Protein AF-0000000071361599 (afdb_homodimer)

Sequence (660 aa):
MMLGSLLFAVCCSTALAHFNTNLDQHWELWKKTHTKFYSSKVEELGRRELWERNLQLITLHNLEASMGLHSYDLGMNHMGDMTTEEILQSFATTRVPSDIKRQTAKFVGSSGAPVPDSLDWREKGYVTSVKMQGACGSCWAFSSVGALEGQLMKTTGKLVDLSPQNLVDCSSSYGNKGCNGGFMSSAFQYVIDNGGIDSESSYPYEGVQGQCRYNPSHHAANCTKYYFVSQGDEEALKQVVANIGPISVAIDATRPQFILYRSGVYNDPTCTQKVNHAVLAVGYGAIGGQDFWLVKNSWGTHFGDSGYIRMARNQNNMCGIASYACFPVMMMLGSLLFAVCCSTALAHFNTNLDQHWELWKKTHTKFYSSKVEELGRRELWERNLQLITLHNLEASMGLHSYDLGMNHMGDMTTEEILQSFATTRVPSDIKRQTAKFVGSSGAPVPDSLDWREKGYVTSVKMQGACGSCWAFSSVGALEGQLMKTTGKLVDLSPQNLVDCSSSYGNKGCNGGFMSSAFQYVIDNGGIDSESSYPYEGVQGQCRYNPSHHAANCTKYYFVSQGDEEALKQVVANIGPISVAIDATRPQFILYRSGVYNDPTCTQKVNHAVLAVGYGAIGGQDFWLVKNSWGTHFGDSGYIRMARNQNNMCGIASYACFPVM

Foldseek 3Di:
DPPPPPPPPPVPPVPVPPDDPVCVVVLVVLCVVLVNDDPDPSLSVLLSVQLVVLVVVQVVQVVCVVVVNDQFGFADFNCSSDDLVQCLQFFFAADDDPPDDAAAPCCCCPPPDDFDQKDFCVVVVLFDAAAALPRQNLLLLVLLQRQQQSQLCVVPVDRFAFESLLLLAPQVVLPAPRSNHYHNQSSLVCLQVVVATAGCVVPPRDNDHDHRDDDPVRGDGGFNHKHAFDAQDLVSVQSCCRPRFKKKWFFQCSDSCNQRTADGEDDDPPADLDTGGIWIFGMWHDDPRFIWTWIAGRNALRHYPGRIHTYTGPPRCGRNGRRTIMHTHD/DPPPPPPPPPVPPVPVPPDDPVCVVVLVVLCVVLVNDDPDPVLVVLLSVQLVVLVVVQVVQVVCVVVVNDQFGFADFNCSSDDLVQCLQFFFAADDDPPDDAAAPCCCCPPPDDFDQKDFCVVVVLFDAAAALPRQNLLLLVLLQRQQQSQLCVVPVDRFAFESLLLLAPQVVLPAPRSNHYHNQSSLVCLQVVVATAGCVVPPRDNDHDHNDDDPVRGDGGFNHKHAFDAQDLVSVQSCCRPRFKKKWFFQCSDSCNQRTADGEDDDPVADLDTGGIWIFGMWHDDPRFIWTWIAGRNALRHYPGRIHTYTGPPRCGRNGRRTIMHTHD

Radius of gyration: 29.02 Å; Cα contacts (8 Å, |Δi|>4): 1466; chains: 2; bounding box: 65×88×57 Å

Structure (mmCIF, N/CA/C/O backbone):
data_AF-0000000071361599-model_v1
#
loop_
_entity.id
_entity.type
_entity.pdbx_description
1 polymer 'Cathepsin S-like'
#
loop_
_atom_site.group_PDB
_atom_site.id
_atom_site.type_symbol
_atom_site.label_atom_id
_atom_site.label_alt_id
_atom_site.label_comp_id
_atom_site.label_asym_id
_atom_site.label_entity_id
_atom_site.label_seq_id
_atom_site.pdbx_PDB_ins_code
_atom_site.Cartn_x
_atom_site.Cartn_y
_atom_site.Cartn_z
_atom_site.occupancy
_atom_site.B_iso_or_equiv
_atom_site.auth_seq_id
_atom_site.auth_comp_id
_atom_site.auth_asym_id
_atom_site.auth_atom_id
_atom_site.pdbx_PDB_model_num
ATOM 1 N N . MET A 1 1 ? 16.047 45.438 13.266 1 28.42 1 MET A N 1
ATOM 2 C CA . MET A 1 1 ? 16.906 44.281 13.477 1 28.42 1 MET A CA 1
ATOM 3 C C . MET A 1 1 ? 17.016 43.469 12.203 1 28.42 1 MET A C 1
ATOM 5 O O . MET A 1 1 ? 16.016 43.219 11.523 1 28.42 1 MET A O 1
ATOM 9 N N . MET A 1 2 ? 18.219 43.438 11.609 1 29.88 2 MET A N 1
ATOM 10 C CA . MET A 1 2 ? 18.812 42.781 10.445 1 29.88 2 MET A CA 1
ATOM 11 C C . MET A 1 2 ? 18.562 41.281 10.477 1 29.88 2 MET A C 1
ATOM 13 O O . MET A 1 2 ? 18.891 40.625 11.453 1 29.88 2 MET A O 1
ATOM 17 N N . LEU A 1 3 ? 17.516 40.812 9.898 1 31.09 3 LEU A N 1
ATOM 18 C CA . LEU A 1 3 ? 17.203 39.406 9.664 1 31.09 3 LEU A CA 1
ATOM 19 C C . LEU A 1 3 ? 18.422 38.656 9.164 1 31.09 3 LEU A C 1
ATOM 21 O O . LEU A 1 3 ? 18.891 38.875 8.047 1 31.09 3 LEU A O 1
ATOM 25 N N . GLY A 1 4 ? 19.438 38.438 10.094 1 30.88 4 GLY A N 1
ATOM 26 C CA . GLY A 1 4 ? 20.641 37.656 9.789 1 30.88 4 GLY A CA 1
ATOM 27 C C . GLY A 1 4 ? 20.344 36.406 8.992 1 30.88 4 GLY A C 1
ATOM 28 O O . GLY A 1 4 ? 19.406 35.688 9.289 1 30.88 4 GLY A O 1
ATOM 29 N N . SER A 1 5 ? 20.656 36.406 7.762 1 33.47 5 SER A N 1
ATOM 30 C CA . SER A 1 5 ? 20.75 35.312 6.82 1 33.47 5 SER A CA 1
ATOM 31 C C . SER A 1 5 ? 21.5 34.125 7.434 1 33.47 5 SER A C 1
ATOM 33 O O . SER A 1 5 ? 22.703 34.219 7.676 1 33.47 5 SER A O 1
ATOM 35 N N . LEU A 1 6 ? 20.969 33.469 8.422 1 33.5 6 LEU A N 1
ATOM 36 C CA . LEU A 1 6 ? 21.672 32.25 8.852 1 33.5 6 LEU A CA 1
ATOM 37 C C . LEU A 1 6 ? 22.125 31.438 7.656 1 33.5 6 LEU A C 1
ATOM 39 O O . LEU A 1 6 ? 21.297 30.906 6.914 1 33.5 6 LEU A O 1
ATOM 43 N N . LEU A 1 7 ? 23.219 31.875 7.023 1 34.34 7 LEU A N 1
ATOM 44 C CA . LEU A 1 7 ? 23.969 31.078 6.062 1 34.34 7 LEU A CA 1
ATOM 45 C C . LEU A 1 7 ? 24.25 29.688 6.609 1 34.34 7 LEU A C 1
ATOM 47 O O . LEU A 1 7 ? 24.906 29.531 7.637 1 34.34 7 LEU A O 1
ATOM 51 N N . PHE A 1 8 ? 23.344 28.844 6.578 1 33.88 8 PHE A N 1
ATOM 52 C CA . PHE A 1 8 ? 23.656 27.438 6.762 1 33.88 8 PHE A CA 1
ATOM 53 C C . PHE A 1 8 ? 24.922 27.062 6.004 1 33.88 8 PHE A C 1
ATOM 55 O O . PHE A 1 8 ? 24.938 27.078 4.77 1 33.88 8 PHE A O 1
ATOM 62 N N . ALA A 1 9 ? 26.031 27.422 6.629 1 35.41 9 ALA A N 1
ATOM 63 C CA . ALA A 1 9 ? 27.266 26.875 6.074 1 35.41 9 ALA A CA 1
ATOM 64 C C . ALA A 1 9 ? 27.203 25.344 5.992 1 35.41 9 ALA A C 1
ATOM 66 O O . ALA A 1 9 ? 27.219 24.672 7.02 1 35.41 9 ALA A O 1
ATOM 67 N N . VAL A 1 10 ? 26.516 24.812 5.031 1 36.91 10 VAL A N 1
ATOM 68 C CA . VAL A 1 10 ? 26.859 23.422 4.773 1 36.91 10 VAL A CA 1
ATOM 69 C C . VAL A 1 10 ? 28.375 23.266 4.754 1 36.91 10 VAL A C 1
ATOM 71 O O . VAL A 1 10 ? 29.062 23.875 3.939 1 36.91 10 VAL A O 1
ATOM 74 N N . CYS A 1 11 ? 28.969 23.234 5.887 1 36.03 11 CYS A N 1
ATOM 75 C CA . CYS A 1 11 ? 30.375 22.859 5.852 1 36.03 11 CYS A CA 1
ATOM 76 C C . CYS A 1 11 ? 30.625 21.766 4.828 1 36.03 11 CYS A C 1
ATOM 78 O O . CYS A 1 11 ? 30.109 20.641 4.969 1 36.03 11 CYS A O 1
ATOM 80 N N . CYS A 1 12 ? 30.828 22.156 3.547 1 37.62 12 CYS A N 1
ATOM 81 C CA . CYS A 1 12 ? 31.297 21.297 2.469 1 37.62 12 CYS A CA 1
ATOM 82 C C . CYS A 1 12 ? 32.594 20.594 2.854 1 37.62 12 CYS A C 1
ATOM 84 O O . CYS A 1 12 ? 33.688 21.172 2.732 1 37.62 12 CYS A O 1
ATOM 86 N N . SER A 1 13 ? 32.781 20.016 3.984 1 38.59 13 SER A N 1
ATOM 87 C CA . SER A 1 13 ? 33.969 19.172 3.908 1 38.59 13 SER A CA 1
ATOM 88 C C . SER A 1 13 ? 34.062 18.469 2.557 1 38.59 13 SER A C 1
ATOM 90 O O . SER A 1 13 ? 33.062 17.969 2.035 1 38.59 13 SER A O 1
ATOM 92 N N . THR A 1 14 ? 34.938 18.922 1.75 1 41.31 14 THR A N 1
ATOM 93 C CA . THR A 1 14 ? 35.25 18.297 0.467 1 41.31 14 THR A CA 1
ATOM 94 C C . THR A 1 14 ? 35.281 16.781 0.596 1 41.31 14 THR A C 1
ATOM 96 O O . THR A 1 14 ? 36.344 16.172 0.51 1 41.31 14 THR A O 1
ATOM 99 N N . ALA A 1 15 ? 34.938 16.188 1.692 1 40.53 15 ALA A N 1
ATOM 100 C CA . ALA A 1 15 ? 34.906 14.75 1.401 1 40.53 15 ALA A CA 1
ATOM 101 C C . ALA A 1 15 ? 34.156 14.477 0.104 1 40.53 15 ALA A C 1
ATOM 103 O O . ALA A 1 15 ? 33 14.875 -0.047 1 40.53 15 ALA A O 1
ATOM 104 N N . LEU A 1 16 ? 34.656 14.5 -1.022 1 45.88 16 LEU A N 1
ATOM 105 C CA . LEU A 1 16 ? 34.062 14 -2.252 1 45.88 16 LEU A CA 1
ATOM 106 C C . LEU A 1 16 ? 33.031 12.914 -1.947 1 45.88 16 LEU A C 1
ATOM 108 O O . LEU A 1 16 ? 33.406 11.828 -1.501 1 45.88 16 LEU A O 1
ATOM 112 N N . ALA A 1 17 ? 31.906 13.289 -1.355 1 55.56 17 ALA A N 1
ATOM 113 C CA . ALA A 1 17 ? 30.812 12.328 -1.235 1 55.56 17 ALA A CA 1
ATOM 114 C C . ALA A 1 17 ? 30.766 11.398 -2.447 1 55.56 17 ALA A C 1
ATOM 116 O O . ALA A 1 17 ? 30.766 11.859 -3.59 1 55.56 17 ALA A O 1
ATOM 117 N N . HIS A 1 18 ? 31.312 10.234 -2.34 1 76.5 18 HIS A N 1
ATOM 118 C CA . HIS A 1 18 ? 31.156 9.227 -3.379 1 76.5 18 HIS A CA 1
ATOM 119 C C . HIS A 1 18 ? 29.688 8.938 -3.648 1 76.5 18 HIS A C 1
ATOM 121 O O . HIS A 1 18 ? 29.031 8.242 -2.873 1 76.5 18 HIS A O 1
ATOM 127 N N . PHE A 1 19 ? 29.094 9.812 -4.539 1 85.44 19 PHE A N 1
ATOM 128 C CA . PHE A 1 19 ? 27.719 9.602 -4.984 1 85.44 19 PHE A CA 1
ATOM 129 C C . PHE A 1 19 ? 27.594 8.305 -5.766 1 85.44 19 PHE A C 1
ATOM 131 O O . PHE A 1 19 ? 28.547 7.867 -6.414 1 85.44 19 PHE A O 1
ATOM 138 N N . ASN A 1 20 ? 26.5 7.699 -5.539 1 90.56 20 ASN A N 1
ATOM 139 C CA . ASN A 1 20 ? 26.203 6.531 -6.359 1 90.56 20 ASN A CA 1
ATOM 140 C C . ASN A 1 20 ? 25.844 6.926 -7.789 1 90.56 20 ASN A C 1
ATOM 142 O O . ASN A 1 20 ? 24.75 7.43 -8.039 1 90.56 20 ASN A O 1
ATOM 146 N N . THR A 1 21 ? 26.656 6.691 -8.719 1 92.38 21 THR A N 1
ATOM 147 C CA . THR A 1 21 ? 26.484 7.125 -10.102 1 92.38 21 THR A CA 1
ATOM 148 C C . THR A 1 21 ? 25.281 6.434 -10.75 1 92.38 21 THR A C 1
ATOM 150 O O . THR A 1 21 ? 24.703 6.945 -11.711 1 92.38 21 THR A O 1
ATOM 153 N N . ASN A 1 22 ? 24.906 5.32 -10.164 1 91.12 22 ASN A N 1
ATOM 154 C CA . ASN A 1 22 ? 23.75 4.598 -10.688 1 91.12 22 ASN A CA 1
ATOM 155 C C . ASN A 1 22 ? 22.453 5.375 -10.461 1 91.12 22 ASN A C 1
ATOM 157 O O . ASN A 1 22 ? 21.422 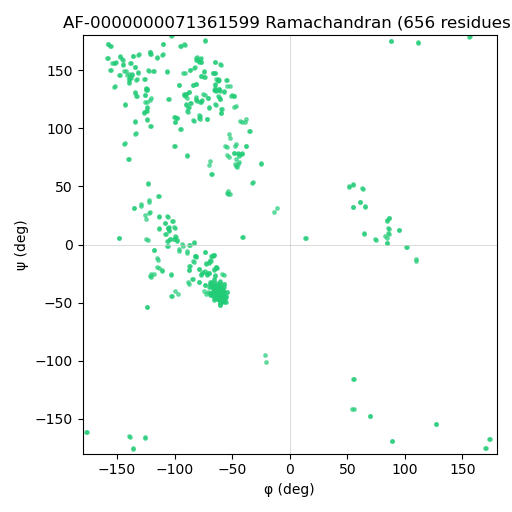5.055 -11.062 1 91.12 22 ASN A O 1
ATOM 161 N N . LEU A 1 23 ? 22.5 6.488 -9.641 1 96.81 23 LEU A N 1
ATOM 162 C CA . LEU A 1 23 ? 21.297 7.23 -9.289 1 96.81 23 LEU A CA 1
ATOM 163 C C . LEU A 1 23 ? 21.25 8.562 -10.031 1 96.81 23 LEU A C 1
ATOM 165 O O . LEU A 1 23 ? 20.312 9.352 -9.836 1 96.81 23 LEU A O 1
ATOM 169 N N . ASP A 1 24 ? 22.219 8.828 -10.906 1 96.94 24 ASP A N 1
ATOM 170 C CA . ASP A 1 24 ? 22.312 10.125 -11.57 1 96.94 24 ASP A CA 1
ATOM 171 C C . ASP A 1 24 ? 21.031 10.438 -12.344 1 96.94 24 ASP A C 1
ATOM 173 O O . ASP A 1 24 ? 20.484 11.523 -12.211 1 96.94 24 ASP A O 1
ATOM 177 N N . GLN A 1 25 ? 20.641 9.469 -13.117 1 97.44 25 GLN A N 1
ATOM 178 C CA . GLN A 1 25 ? 19.453 9.688 -13.93 1 97.44 25 GLN A CA 1
ATOM 179 C C . GLN A 1 25 ? 18.219 9.859 -13.055 1 97.44 25 GLN A C 1
ATOM 181 O O . GLN A 1 25 ? 17.359 10.695 -13.344 1 97.44 25 GLN A O 1
ATOM 186 N N . HIS A 1 26 ? 18.141 9.125 -12 1 97.94 26 HIS A N 1
ATOM 187 C CA . HIS A 1 26 ? 16.984 9.211 -11.102 1 97.94 26 HIS A CA 1
ATOM 188 C C . HIS A 1 26 ? 16.984 10.547 -10.352 1 97.94 26 HIS A C 1
ATOM 190 O O . HIS A 1 26 ? 15.914 11.109 -10.102 1 97.94 26 HIS A O 1
ATOM 196 N N . TRP A 1 27 ? 18.172 11.062 -9.969 1 98.06 27 TRP A N 1
ATOM 197 C CA . TRP A 1 27 ? 18.281 12.375 -9.336 1 98.06 27 TRP A CA 1
ATOM 198 C C . TRP A 1 27 ? 17.734 13.469 -10.25 1 98.06 27 TRP A C 1
ATOM 200 O O . TRP A 1 27 ? 16.922 14.289 -9.828 1 98.06 27 TRP A O 1
ATOM 210 N N . GLU A 1 28 ? 18.141 13.398 -11.508 1 98.19 28 GLU A N 1
ATOM 211 C CA . GLU A 1 28 ? 17.672 14.391 -12.477 1 98.19 28 GLU A CA 1
ATOM 212 C C . GLU A 1 28 ? 16.172 14.281 -12.695 1 98.19 28 GLU A C 1
ATOM 214 O O . GLU A 1 28 ? 15.469 15.297 -12.766 1 98.19 28 GLU A O 1
ATOM 219 N N . LEU A 1 29 ? 15.719 13.047 -12.844 1 98.19 29 LEU A N 1
ATOM 220 C CA . LEU A 1 29 ? 14.289 12.82 -13.031 1 98.19 29 LEU A CA 1
ATOM 221 C C . LEU A 1 29 ? 13.5 13.312 -11.828 1 98.19 29 LEU A C 1
ATOM 223 O O . LEU A 1 29 ? 12.43 13.906 -11.984 1 98.19 29 LEU A O 1
ATOM 227 N N . TRP A 1 30 ? 14 13.039 -10.641 1 98.5 30 TRP A N 1
ATOM 228 C CA . TRP A 1 30 ? 13.344 13.477 -9.414 1 98.5 30 TRP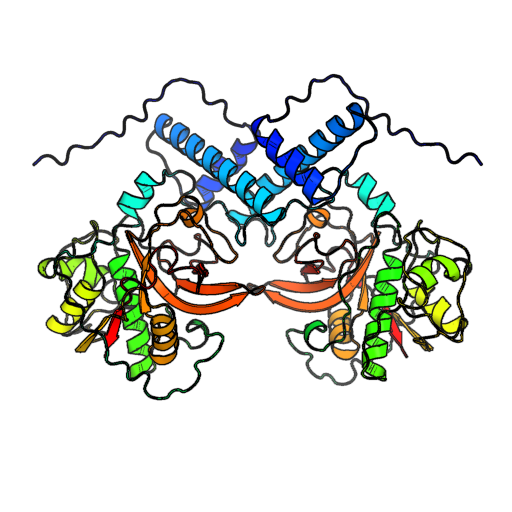 A CA 1
ATOM 229 C C . TRP A 1 30 ? 13.266 15 -9.352 1 98.5 30 TRP A C 1
ATOM 231 O O . TRP A 1 30 ? 12.227 15.562 -9 1 98.5 30 TRP A O 1
ATOM 241 N N . LYS A 1 31 ? 14.352 15.734 -9.625 1 98.38 31 LYS A N 1
ATOM 242 C CA . LYS A 1 31 ? 14.367 17.188 -9.648 1 98.38 31 LYS A CA 1
ATOM 243 C C . LYS A 1 31 ? 13.312 17.734 -10.617 1 98.38 31 LYS A C 1
ATOM 245 O O . LYS A 1 31 ? 12.594 18.672 -10.289 1 98.38 31 LYS A O 1
ATOM 250 N N . LYS A 1 32 ? 13.305 17.078 -11.773 1 98.06 32 LYS A N 1
ATOM 251 C CA . LYS A 1 32 ? 12.328 17.516 -12.781 1 98.06 32 LYS A CA 1
ATOM 252 C C . LYS A 1 32 ? 10.906 17.281 -12.289 1 98.06 32 LYS A C 1
ATOM 254 O O . LYS A 1 32 ? 10.055 18.156 -12.406 1 98.06 32 LYS A O 1
ATOM 259 N N . THR A 1 33 ? 10.672 16.094 -11.727 1 97.81 33 THR A N 1
ATOM 260 C CA . THR A 1 33 ? 9.352 15.703 -11.242 1 97.81 33 THR A CA 1
ATOM 261 C C . THR A 1 33 ? 8.852 16.672 -10.18 1 97.81 33 THR A C 1
ATOM 263 O O . THR A 1 33 ? 7.668 17.031 -10.156 1 97.81 33 THR A O 1
ATOM 266 N N . HIS A 1 34 ? 9.758 17.125 -9.328 1 96.81 34 HIS A N 1
ATOM 267 C CA . HIS A 1 34 ? 9.344 17.938 -8.18 1 96.81 34 HIS A CA 1
ATOM 268 C C . HIS A 1 34 ? 9.742 19.406 -8.367 1 96.81 34 HIS A C 1
ATOM 270 O O . HIS A 1 34 ? 9.719 20.172 -7.41 1 96.81 34 HIS A O 1
ATOM 276 N N . THR A 1 35 ? 10.227 19.797 -9.609 1 96.06 35 THR A N 1
ATOM 277 C CA . THR A 1 35 ? 10.562 21.172 -9.969 1 96.06 35 THR A CA 1
ATOM 278 C C . THR A 1 35 ? 11.57 21.766 -8.984 1 96.06 35 THR A C 1
ATOM 280 O O . THR A 1 35 ? 11.359 22.844 -8.445 1 96.06 35 THR A O 1
ATOM 283 N N . LYS A 1 36 ? 12.617 21 -8.805 1 97.25 36 LYS A N 1
ATOM 284 C CA . LYS A 1 36 ? 13.672 21.422 -7.891 1 97.25 36 LYS A CA 1
ATOM 285 C C . LYS A 1 36 ? 14.758 22.203 -8.625 1 97.25 36 LYS A C 1
ATOM 287 O O . LYS A 1 36 ? 15.227 21.781 -9.688 1 97.25 36 LYS A O 1
ATOM 292 N N . PHE A 1 37 ? 15.094 23.359 -8.117 1 96 37 PHE A N 1
ATOM 293 C CA . PHE A 1 37 ? 16.188 24.188 -8.594 1 96 37 PHE A CA 1
ATOM 294 C C . PHE A 1 37 ? 17.047 24.672 -7.438 1 96 37 PHE A C 1
ATOM 296 O O . PHE A 1 37 ? 16.547 25 -6.367 1 96 37 PHE A O 1
ATOM 303 N N . TYR A 1 38 ? 18.281 24.688 -7.742 1 96.62 38 TYR A N 1
ATOM 304 C CA . TYR A 1 38 ? 19.219 25.094 -6.699 1 96.62 38 TYR A CA 1
ATOM 305 C C . TYR A 1 38 ? 20.062 26.281 -7.145 1 96.62 38 TYR A C 1
ATOM 307 O O . TYR A 1 38 ? 20.391 26.406 -8.328 1 96.62 38 TYR A O 1
ATOM 315 N N . SER A 1 39 ? 20.453 27.078 -6.211 1 95.75 39 SER A N 1
ATOM 316 C CA . SER A 1 39 ? 21.094 28.359 -6.508 1 95.75 39 SER A CA 1
ATOM 317 C C . SER A 1 39 ? 22.547 28.156 -6.914 1 95.75 39 SER A C 1
ATOM 319 O O . SER A 1 39 ? 23.156 29.031 -7.555 1 95.75 39 SER A O 1
ATOM 321 N N . SER A 1 40 ? 23.141 27.031 -6.441 1 96.56 40 SER A N 1
ATOM 322 C CA . SER A 1 40 ? 24.547 26.766 -6.723 1 96.56 40 SER A CA 1
ATOM 323 C C . SER A 1 40 ? 24.812 25.266 -6.84 1 96.56 40 SER A C 1
ATOM 325 O O . SER A 1 40 ? 24 24.453 -6.395 1 96.56 40 SER A O 1
ATOM 327 N N . LYS A 1 41 ? 25.906 24.969 -7.43 1 94.12 41 LYS A N 1
ATOM 328 C CA . LYS A 1 41 ? 26.312 23.562 -7.543 1 94.12 41 LYS A CA 1
ATOM 329 C C . LYS A 1 41 ? 26.594 22.953 -6.172 1 94.12 41 LYS A C 1
ATOM 331 O O . LYS A 1 41 ? 26.312 21.781 -5.938 1 94.12 41 LYS A O 1
ATOM 336 N N . VAL A 1 42 ? 27.125 23.781 -5.336 1 94.88 42 VAL A N 1
ATOM 337 C CA . VAL A 1 42 ? 27.438 23.328 -3.984 1 94.88 42 VAL A CA 1
ATOM 338 C C . VAL A 1 42 ? 26.156 22.953 -3.252 1 94.88 42 VAL A C 1
ATOM 340 O O . VAL A 1 42 ? 26.078 21.906 -2.596 1 94.88 42 VAL A O 1
ATOM 343 N N . GLU A 1 43 ? 25.172 23.812 -3.354 1 96.19 43 GLU A N 1
ATOM 344 C CA . GLU A 1 43 ? 23.875 23.5 -2.748 1 96.19 43 GLU A CA 1
ATOM 345 C C . GLU A 1 43 ? 23.297 22.203 -3.322 1 96.19 43 GLU A C 1
ATOM 347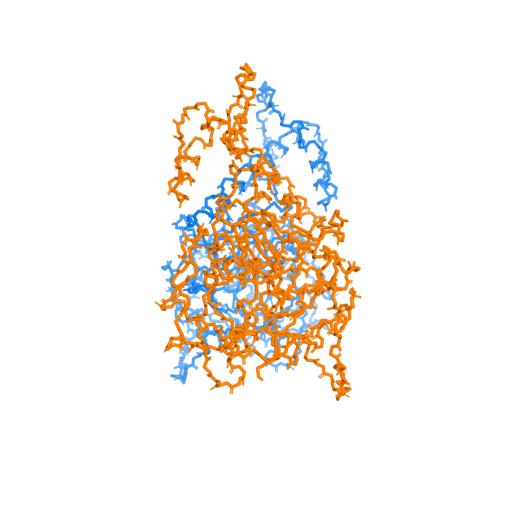 O O . GLU A 1 43 ? 22.812 21.359 -2.578 1 96.19 43 GLU A O 1
ATOM 352 N N . GLU A 1 44 ? 23.359 22.109 -4.598 1 96.81 44 GLU A N 1
ATOM 353 C CA . GLU A 1 44 ? 22.797 20.938 -5.25 1 96.81 44 GLU A CA 1
ATOM 354 C C . GLU A 1 44 ? 23.484 19.656 -4.762 1 96.81 44 GLU A C 1
ATOM 356 O O . GLU A 1 44 ? 22.812 18.656 -4.52 1 96.81 44 GLU A O 1
ATOM 361 N N . LEU A 1 45 ? 24.766 19.703 -4.664 1 96.25 45 LEU A N 1
ATOM 362 C CA . LEU A 1 45 ? 25.5 18.531 -4.18 1 96.25 45 LEU A CA 1
ATOM 363 C C . LEU A 1 45 ? 25.062 18.156 -2.77 1 96.25 45 LEU A C 1
ATOM 365 O O . LEU A 1 45 ? 24.906 16.984 -2.455 1 96.25 45 LEU A O 1
ATOM 369 N N . GLY A 1 46 ? 24.875 19.172 -1.893 1 96.69 46 GLY A N 1
ATOM 370 C CA . GLY A 1 46 ? 24.391 18.906 -0.55 1 96.69 46 GLY A CA 1
ATOM 371 C C . GLY A 1 46 ? 23 18.297 -0.536 1 96.69 46 GLY A C 1
ATOM 372 O O . GLY A 1 46 ? 22.734 17.375 0.242 1 96.69 46 GLY A O 1
ATOM 373 N N . ARG A 1 47 ? 22.156 18.812 -1.394 1 98 47 ARG A N 1
ATOM 374 C CA . ARG A 1 47 ? 20.797 18.281 -1.5 1 98 47 ARG A CA 1
ATOM 375 C C . ARG A 1 47 ? 20.797 16.859 -2.018 1 98 47 ARG A C 1
ATOM 377 O O . ARG A 1 47 ? 20.016 16.016 -1.559 1 98 47 ARG A O 1
ATOM 384 N N . ARG A 1 48 ? 21.625 16.547 -2.939 1 98 48 ARG A N 1
ATOM 385 C CA . ARG A 1 48 ? 21.75 15.195 -3.465 1 98 48 ARG A CA 1
ATOM 386 C C . ARG A 1 48 ? 22.188 14.227 -2.375 1 98 48 ARG A C 1
ATOM 388 O O . ARG A 1 48 ? 21.688 13.094 -2.305 1 98 48 ARG A O 1
ATOM 395 N N . GLU A 1 49 ? 23.125 14.68 -1.609 1 97.38 49 GLU A N 1
ATOM 396 C CA . GLU A 1 49 ? 23.578 13.844 -0.501 1 97.38 49 GLU A CA 1
ATOM 397 C C . GLU A 1 49 ? 22.422 13.508 0.435 1 97.38 49 GLU A C 1
ATOM 399 O O . GLU A 1 49 ? 22.266 12.352 0.854 1 97.38 49 GLU A O 1
ATOM 404 N N . LEU A 1 50 ? 21.641 14.531 0.801 1 97.44 50 LEU A N 1
ATOM 405 C CA . LEU A 1 50 ? 20.484 14.328 1.654 1 97.44 50 LEU A CA 1
ATOM 406 C C . LEU A 1 50 ? 19.484 13.383 0.991 1 97.44 50 LEU A C 1
ATOM 408 O O . LEU A 1 50 ? 18.938 12.5 1.648 1 97.44 50 LEU A O 1
ATOM 412 N N . TRP A 1 51 ? 19.297 13.562 -0.276 1 98.31 51 TRP A N 1
ATOM 413 C CA . TRP A 1 51 ? 18.391 12.727 -1.064 1 98.31 51 TRP A CA 1
ATOM 414 C C . TRP A 1 51 ? 18.828 11.266 -1.033 1 98.31 51 TRP A C 1
ATOM 416 O O . TRP A 1 51 ? 18.016 10.375 -0.811 1 98.31 51 TRP A O 1
ATOM 426 N N . GLU A 1 52 ? 20.109 10.984 -1.204 1 97.81 52 GLU A N 1
ATOM 427 C CA . GLU A 1 52 ? 20.625 9.617 -1.164 1 97.81 52 GLU A CA 1
ATOM 428 C C . GLU A 1 52 ? 20.484 9.023 0.235 1 97.81 52 GLU A C 1
ATOM 430 O O . GLU A 1 52 ? 20.188 7.836 0.384 1 97.81 52 GLU A O 1
ATOM 435 N N . ARG A 1 53 ? 20.781 9.844 1.212 1 97.12 53 ARG A N 1
ATOM 436 C CA . ARG A 1 53 ? 20.641 9.375 2.586 1 97.12 53 ARG A CA 1
ATOM 437 C C . ARG A 1 53 ? 19.188 8.984 2.885 1 97.12 53 ARG A C 1
ATOM 439 O O . ARG A 1 53 ? 18.938 7.957 3.518 1 97.12 53 ARG A O 1
ATOM 446 N N . ASN A 1 54 ? 18.297 9.82 2.445 1 98 54 ASN A N 1
ATOM 447 C CA . ASN A 1 54 ? 16.891 9.523 2.656 1 98 54 ASN A CA 1
ATOM 448 C C . ASN A 1 54 ? 16.453 8.289 1.868 1 98 54 ASN A C 1
ATOM 450 O O . ASN A 1 54 ? 15.617 7.512 2.336 1 98 54 ASN A O 1
ATOM 454 N N . LEU A 1 55 ? 17 8.086 0.668 1 98.31 55 LEU A N 1
ATOM 455 C CA . LEU A 1 55 ? 16.719 6.879 -0.094 1 98.31 55 LEU A CA 1
ATOM 456 C C . LEU A 1 55 ? 17.203 5.641 0.661 1 98.31 55 LEU A C 1
ATOM 458 O O . LEU A 1 55 ? 16.516 4.613 0.663 1 98.31 55 LEU A O 1
ATOM 462 N N . GLN A 1 56 ? 18.359 5.742 1.275 1 97.06 56 GLN A N 1
ATOM 463 C CA . GLN A 1 56 ? 18.875 4.641 2.084 1 97.06 56 GLN A CA 1
ATOM 464 C C . GLN A 1 56 ? 17.953 4.355 3.27 1 97.06 56 GLN A C 1
ATOM 466 O O . GLN A 1 56 ? 17.672 3.195 3.584 1 97.06 56 GLN A O 1
ATOM 471 N N . LEU A 1 57 ? 17.516 5.426 3.918 1 97.69 57 LEU A N 1
ATOM 472 C CA . LEU A 1 57 ? 16.578 5.277 5.023 1 97.69 57 LEU A CA 1
ATOM 473 C C . LEU A 1 57 ? 15.32 4.535 4.57 1 97.69 57 LEU A C 1
ATOM 475 O O . LEU A 1 57 ? 14.875 3.6 5.234 1 97.69 57 LEU A O 1
ATOM 479 N N . ILE A 1 58 ? 14.766 4.93 3.445 1 98.5 58 ILE A N 1
ATOM 480 C CA . ILE A 1 58 ? 13.578 4.312 2.875 1 98.5 58 ILE A CA 1
ATOM 481 C C . ILE A 1 58 ? 13.844 2.836 2.602 1 98.5 58 ILE A C 1
ATOM 483 O O . ILE A 1 58 ? 13.039 1.976 2.971 1 98.5 58 ILE A O 1
ATOM 487 N N . THR A 1 59 ? 14.961 2.533 1.986 1 98.12 59 THR A N 1
ATOM 488 C CA . THR A 1 59 ? 15.32 1.172 1.603 1 98.12 59 THR A CA 1
ATOM 489 C C . THR A 1 59 ? 15.406 0.267 2.828 1 98.12 59 THR A C 1
ATOM 491 O O . THR A 1 59 ? 14.797 -0.809 2.854 1 98.12 59 THR A O 1
ATOM 494 N N . LEU A 1 60 ? 16.125 0.721 3.801 1 98 60 LEU A N 1
ATOM 495 C CA . LEU A 1 60 ? 16.328 -0.091 4.996 1 98 60 LEU A CA 1
ATOM 496 C C . LEU A 1 60 ? 15.031 -0.278 5.762 1 98 60 LEU A C 1
ATOM 498 O O . LEU A 1 60 ? 14.719 -1.384 6.211 1 98 60 LEU A O 1
ATOM 502 N N . HIS A 1 61 ? 14.281 0.786 5.906 1 98.25 61 HIS A N 1
ATOM 503 C CA . HIS A 1 61 ? 13 0.695 6.598 1 98.25 61 HIS A CA 1
ATOM 504 C C . HIS A 1 61 ? 12.062 -0.293 5.902 1 98.25 61 HIS A C 1
ATOM 506 O O . HIS A 1 61 ? 11.438 -1.125 6.559 1 98.25 61 HIS A O 1
ATOM 512 N N . ASN A 1 62 ? 11.961 -0.16 4.59 1 98.38 62 ASN A N 1
ATOM 513 C CA . ASN A 1 62 ? 11.055 -1.015 3.834 1 98.38 62 ASN A CA 1
ATOM 514 C C . ASN A 1 62 ? 11.516 -2.469 3.846 1 98.38 62 ASN A C 1
ATOM 516 O O . ASN A 1 62 ? 10.688 -3.385 3.834 1 98.38 62 ASN A O 1
ATOM 520 N N . LEU A 1 63 ? 12.828 -2.695 3.822 1 98.31 63 LEU A N 1
ATOM 521 C CA . LEU A 1 63 ? 13.359 -4.043 4.004 1 98.31 63 LEU A CA 1
ATOM 522 C C . LEU A 1 63 ? 12.922 -4.621 5.348 1 98.31 63 LEU A C 1
ATOM 524 O O . LEU A 1 63 ? 12.461 -5.762 5.414 1 98.31 63 LEU A O 1
ATOM 528 N N . GLU A 1 64 ? 13.016 -3.852 6.391 1 98.12 64 GLU A N 1
ATOM 529 C CA . GLU A 1 64 ? 12.57 -4.273 7.715 1 98.12 64 GLU A CA 1
ATOM 530 C C . GLU A 1 64 ? 11.062 -4.523 7.734 1 98.12 64 GLU A C 1
ATOM 532 O O . GLU A 1 64 ? 10.602 -5.488 8.344 1 98.12 64 GLU A O 1
ATOM 537 N N . ALA A 1 65 ? 10.344 -3.609 7.098 1 97.5 65 ALA A N 1
ATOM 538 C CA . ALA A 1 65 ? 8.898 -3.793 7.012 1 97.5 65 ALA A CA 1
ATOM 539 C C . ALA A 1 65 ? 8.547 -5.113 6.332 1 97.5 65 ALA A C 1
ATOM 541 O O . ALA A 1 65 ? 7.609 -5.801 6.742 1 97.5 65 ALA A O 1
ATOM 542 N N . SER A 1 66 ? 9.289 -5.48 5.289 1 97.06 66 SER A N 1
ATOM 543 C CA . SER A 1 66 ? 9.047 -6.719 4.559 1 97.06 66 SER A CA 1
ATOM 544 C C . SER A 1 66 ? 9.266 -7.938 5.449 1 97.06 66 SER A C 1
ATOM 546 O O . SER A 1 66 ? 8.812 -9.039 5.129 1 97.06 66 SER A O 1
ATOM 548 N N . MET A 1 67 ? 9.992 -7.797 6.535 1 97 67 MET A N 1
ATOM 549 C CA . MET A 1 67 ? 10.258 -8.891 7.469 1 97 67 MET A CA 1
ATOM 550 C C . MET A 1 67 ? 9.352 -8.797 8.688 1 97 67 MET A C 1
ATOM 552 O O . MET A 1 67 ? 9.578 -9.477 9.688 1 97 67 MET A O 1
ATOM 556 N N . GLY A 1 68 ? 8.43 -7.863 8.695 1 94.56 68 GLY A N 1
ATOM 557 C CA . GLY A 1 68 ? 7.391 -7.801 9.711 1 94.56 68 GLY A CA 1
ATOM 558 C C . GLY A 1 68 ? 7.738 -6.875 10.859 1 94.56 68 GLY A C 1
ATOM 559 O O . GLY A 1 68 ? 7.027 -6.832 11.867 1 94.56 68 GLY A O 1
ATOM 560 N N . LEU A 1 69 ? 8.781 -6.039 10.711 1 96.94 69 LEU A N 1
ATOM 561 C CA . LEU A 1 69 ? 9.242 -5.219 11.828 1 96.94 69 LEU A CA 1
ATOM 562 C C . LEU A 1 69 ? 8.477 -3.9 11.883 1 96.94 69 LEU A C 1
ATOM 564 O O . LEU A 1 69 ? 8.5 -3.203 12.898 1 96.94 69 LEU A O 1
ATOM 568 N N . HIS A 1 70 ? 7.828 -3.51 10.781 1 96.69 70 HIS A N 1
ATOM 569 C CA . HIS A 1 70 ? 7.035 -2.287 10.711 1 96.69 70 HIS A CA 1
ATOM 570 C C . HIS A 1 70 ? 5.691 -2.539 10.039 1 96.69 70 HIS A C 1
ATOM 572 O O . HIS A 1 70 ? 5.582 -3.402 9.164 1 96.69 70 HIS A O 1
ATOM 578 N N . SER A 1 71 ? 4.672 -1.735 10.391 1 96.94 71 SER A N 1
ATOM 579 C CA . SER A 1 71 ? 3.33 -1.85 9.82 1 96.94 71 SER A CA 1
ATOM 580 C C . SER A 1 71 ? 3.107 -0.826 8.719 1 96.94 71 SER A C 1
ATOM 582 O O . SER A 1 71 ? 1.988 -0.673 8.219 1 96.94 71 SER A O 1
ATOM 584 N N . TYR A 1 72 ? 4.172 -0.112 8.352 1 97.25 72 TYR A N 1
ATOM 585 C CA . TYR A 1 72 ? 4.098 0.917 7.324 1 97.25 72 TYR A CA 1
ATOM 586 C C . TYR A 1 72 ? 5.391 0.97 6.516 1 97.25 72 TYR A C 1
ATOM 588 O O . TYR A 1 72 ? 6.414 0.43 6.938 1 97.25 72 TYR A O 1
ATOM 596 N N . ASP A 1 73 ? 5.285 1.534 5.344 1 97.69 73 ASP A N 1
ATOM 597 C CA . ASP A 1 73 ? 6.473 1.709 4.512 1 97.69 73 ASP A CA 1
ATOM 598 C C . ASP A 1 73 ? 6.695 3.182 4.172 1 97.69 73 ASP A C 1
ATOM 600 O O . ASP A 1 73 ? 5.855 4.027 4.484 1 97.69 73 ASP A O 1
ATOM 604 N N . LEU A 1 74 ? 7.848 3.43 3.701 1 98.62 74 LEU A N 1
ATOM 605 C CA . LEU A 1 74 ? 8.266 4.777 3.33 1 98.62 74 LEU A CA 1
ATOM 606 C C . LEU A 1 74 ? 8.414 4.902 1.816 1 98.62 74 LEU A C 1
ATOM 608 O O . LEU A 1 74 ? 8.492 3.895 1.11 1 98.62 74 LEU A O 1
ATOM 612 N N . GLY A 1 75 ? 8.445 6.086 1.331 1 98.44 75 GLY A N 1
ATOM 613 C CA . GLY A 1 75 ? 8.672 6.402 -0.07 1 98.44 75 GLY A CA 1
ATOM 614 C C . GLY A 1 75 ? 9.234 7.793 -0.284 1 98.44 75 GLY A C 1
ATOM 615 O O . GLY A 1 75 ? 8.953 8.711 0.49 1 98.44 75 GLY A O 1
ATOM 616 N N . MET A 1 76 ? 9.984 7.879 -1.334 1 98.5 76 MET A N 1
ATOM 617 C CA . MET A 1 76 ? 10.531 9.18 -1.702 1 98.5 76 MET A CA 1
ATOM 618 C C . MET A 1 76 ? 9.422 10.148 -2.092 1 98.5 76 MET A C 1
ATOM 620 O O . MET A 1 76 ? 8.453 9.758 -2.748 1 98.5 76 MET A O 1
ATOM 624 N N . ASN A 1 77 ? 9.508 11.344 -1.662 1 97.81 77 ASN A N 1
ATOM 625 C CA . ASN A 1 77 ? 8.578 12.398 -2.061 1 97.81 77 ASN A CA 1
ATOM 626 C C . ASN A 1 77 ? 9.305 13.711 -2.312 1 97.81 77 ASN A C 1
ATOM 628 O O . ASN A 1 77 ? 10.516 13.727 -2.529 1 97.81 77 ASN A O 1
ATOM 632 N N . HIS A 1 78 ? 8.602 14.805 -2.389 1 96.75 78 HIS A N 1
ATOM 633 C CA . HIS A 1 78 ? 9.156 16.078 -2.818 1 96.75 78 HIS A CA 1
ATOM 634 C C . HIS A 1 78 ? 10.055 16.688 -1.741 1 96.75 78 HIS A C 1
ATOM 636 O O . HIS A 1 78 ? 10.734 17.688 -1.981 1 96.75 78 HIS A O 1
ATOM 642 N N . MET A 1 79 ? 10.109 16.078 -0.558 1 96.19 79 MET A N 1
ATOM 643 C CA . MET A 1 79 ? 10.922 16.609 0.534 1 96.19 79 MET A CA 1
ATOM 644 C C . MET A 1 79 ? 12.188 15.781 0.722 1 96.19 79 MET A C 1
ATOM 646 O O . MET A 1 79 ? 12.891 15.93 1.727 1 96.19 79 MET A O 1
ATOM 650 N N . GLY A 1 80 ? 12.492 14.945 -0.186 1 96.88 80 GLY A N 1
ATOM 651 C CA . GLY A 1 80 ? 13.586 13.992 -0.075 1 96.88 80 GLY A CA 1
ATOM 652 C C . GLY A 1 80 ? 14.945 14.656 0.007 1 96.88 80 GLY A C 1
ATOM 653 O O . GLY A 1 80 ? 15.922 14.039 0.433 1 96.88 80 GLY A O 1
ATOM 654 N N . ASP A 1 81 ? 15.086 15.914 -0.413 1 97.25 81 ASP A N 1
ATOM 655 C CA . ASP A 1 81 ? 16.359 16.625 -0.427 1 97.25 81 ASP A CA 1
ATOM 656 C C . ASP A 1 81 ? 16.484 17.562 0.774 1 97.25 81 ASP A C 1
ATOM 658 O O . ASP A 1 81 ? 17.312 18.469 0.78 1 97.25 81 ASP A O 1
ATOM 662 N N . MET A 1 82 ? 15.625 17.391 1.789 1 95.81 82 MET A N 1
ATOM 663 C CA . MET A 1 82 ? 15.609 18.297 2.936 1 95.81 82 MET A CA 1
ATOM 664 C C . MET A 1 82 ? 15.938 17.547 4.223 1 95.81 82 MET A C 1
ATOM 666 O O . MET A 1 82 ? 15.656 16.344 4.336 1 95.81 82 MET A O 1
ATOM 670 N N . THR A 1 83 ? 16.547 18.266 5.137 1 94.12 83 THR A N 1
ATOM 671 C CA . THR A 1 83 ? 16.703 17.734 6.48 1 94.12 83 THR A CA 1
ATOM 672 C C . THR A 1 83 ? 15.406 17.828 7.27 1 94.12 83 THR A C 1
ATOM 674 O O . THR A 1 83 ? 14.539 18.641 6.941 1 94.12 83 THR A O 1
ATOM 677 N N . THR A 1 84 ? 15.32 17.078 8.273 1 92 84 THR A N 1
ATOM 678 C CA . THR A 1 84 ? 14.172 17.156 9.164 1 92 84 THR A CA 1
ATOM 679 C C . THR A 1 84 ? 14.047 18.562 9.766 1 92 84 THR A C 1
ATOM 681 O O . THR A 1 84 ? 12.953 19.109 9.844 1 92 84 THR A O 1
ATOM 684 N N . GLU A 1 85 ? 15.148 19.156 10.086 1 91.44 85 GLU A N 1
ATOM 685 C CA . GLU A 1 85 ? 15.172 20.484 10.68 1 91.44 85 GLU A CA 1
ATOM 686 C C . GLU A 1 85 ? 14.609 21.531 9.719 1 91.44 85 GLU A C 1
ATOM 688 O O . GLU A 1 85 ? 13.812 22.391 10.117 1 91.44 85 GLU A O 1
ATOM 693 N N . GLU A 1 86 ? 15.031 21.453 8.523 1 91.31 86 GLU A N 1
ATOM 694 C CA . GLU A 1 86 ? 14.516 22.375 7.516 1 91.31 86 GLU A CA 1
ATOM 695 C C . GLU A 1 86 ? 13.008 22.234 7.359 1 91.31 86 GLU A C 1
ATOM 697 O O . GLU A 1 86 ? 12.289 23.234 7.27 1 91.31 86 GLU A O 1
ATOM 702 N N . ILE A 1 87 ? 12.547 21.016 7.348 1 89.5 87 ILE A N 1
ATOM 703 C CA . ILE A 1 87 ? 11.125 20.734 7.152 1 89.5 87 ILE A CA 1
ATOM 704 C C . ILE A 1 87 ? 10.32 21.297 8.328 1 89.5 87 ILE A C 1
ATOM 706 O O . ILE A 1 87 ? 9.312 21.969 8.125 1 89.5 87 ILE A O 1
ATOM 710 N N . LEU A 1 88 ? 10.812 21.141 9.484 1 89 88 LEU A N 1
ATOM 711 C CA . LEU A 1 88 ? 10.102 21.562 10.688 1 89 88 LEU A CA 1
ATOM 712 C C . LEU A 1 88 ? 10.031 23.078 10.789 1 89 88 LEU A C 1
ATOM 714 O O . LEU A 1 88 ? 9.102 23.625 11.383 1 89 88 LEU A O 1
ATOM 718 N N . GLN A 1 89 ? 10.953 23.766 10.164 1 88.06 89 GLN A N 1
ATOM 719 C CA . GLN A 1 89 ? 10.977 25.219 10.203 1 88.06 89 GLN A CA 1
ATOM 720 C C . GLN A 1 89 ? 9.953 25.828 9.242 1 88.06 89 GLN A C 1
ATOM 722 O O . GLN A 1 89 ? 9.477 26.938 9.453 1 88.06 89 GLN A O 1
ATOM 727 N N . SER A 1 90 ? 9.586 25.016 8.305 1 87.06 90 SER A N 1
ATOM 728 C CA . SER A 1 90 ? 8.75 25.609 7.266 1 87.06 90 SER A CA 1
ATOM 729 C C . SER A 1 90 ? 7.406 24.891 7.164 1 87.06 90 SER A C 1
ATOM 731 O O . SER A 1 90 ? 6.395 25.5 6.809 1 87.06 90 SER A O 1
ATOM 733 N N . PHE A 1 91 ? 7.359 23.641 7.535 1 87.69 91 PHE A N 1
ATOM 734 C CA . PHE A 1 91 ? 6.176 22.859 7.188 1 87.69 91 PHE A CA 1
ATOM 735 C C . PHE A 1 91 ? 5.418 22.453 8.438 1 87.69 91 PHE A C 1
ATOM 737 O O . PHE A 1 91 ? 4.266 22.016 8.359 1 87.69 91 PHE A O 1
ATOM 744 N N . ALA A 1 92 ? 6.027 22.609 9.562 1 88.5 92 ALA A N 1
ATOM 745 C CA . ALA A 1 92 ? 5.422 22.156 10.805 1 88.5 92 ALA A CA 1
ATOM 746 C C . ALA A 1 92 ? 5.723 23.109 11.953 1 88.5 92 ALA A C 1
ATOM 748 O O . ALA A 1 92 ? 6.707 22.938 12.672 1 88.5 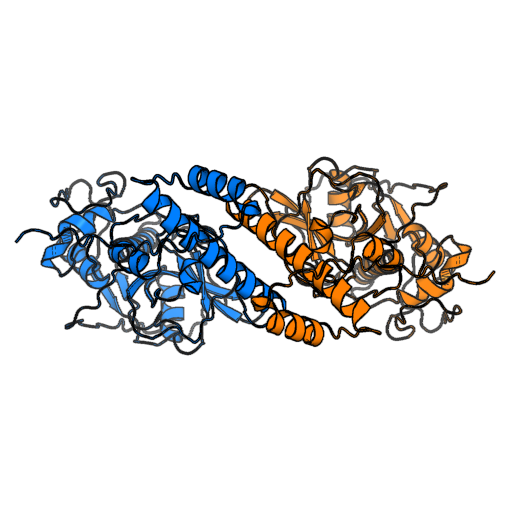92 ALA A O 1
ATOM 749 N N . THR A 1 93 ? 4.863 24.125 12.086 1 92.5 93 THR A N 1
ATOM 750 C CA . THR A 1 93 ? 5.156 25.172 13.055 1 92.5 93 THR A CA 1
ATOM 751 C C . THR A 1 93 ? 3.949 25.422 13.961 1 92.5 93 THR A C 1
ATOM 753 O O . THR A 1 93 ? 3.68 26.578 14.336 1 92.5 93 THR A O 1
ATOM 756 N N . THR A 1 94 ? 3.238 24.375 14.219 1 95.06 94 THR A N 1
ATOM 757 C CA . THR A 1 94 ? 2.18 24.516 15.211 1 95.06 94 THR A CA 1
ATOM 758 C C . THR A 1 94 ? 2.756 24.906 16.562 1 95.06 94 THR A C 1
ATOM 760 O O . THR A 1 94 ? 3.756 24.344 17.016 1 95.06 94 THR A O 1
ATOM 763 N N . ARG A 1 95 ? 2.117 25.891 17.156 1 94.31 95 ARG A N 1
ATOM 764 C CA . ARG A 1 95 ? 2.553 26.391 18.453 1 94.31 95 ARG A CA 1
ATOM 765 C C . ARG A 1 95 ? 1.421 26.328 19.469 1 94.31 95 ARG A C 1
ATOM 767 O O . ARG A 1 95 ? 0.418 27.031 19.344 1 94.31 95 ARG A O 1
ATOM 774 N N . VAL A 1 96 ? 1.641 25.547 20.5 1 95 96 VAL A N 1
ATOM 775 C CA . VAL A 1 96 ? 0.649 25.469 21.562 1 95 96 VAL A CA 1
ATOM 776 C C . VAL A 1 96 ? 0.746 26.703 22.453 1 95 96 VAL A C 1
ATOM 778 O O . VAL A 1 96 ? 1.809 27 23 1 95 96 VAL A O 1
ATOM 781 N N . PRO A 1 97 ? -0.353 27.391 22.547 1 93.75 97 PRO A N 1
ATOM 782 C CA . PRO A 1 97 ? -0.308 28.562 23.422 1 93.75 97 PRO A CA 1
ATOM 783 C C . PRO A 1 97 ? -0.088 28.203 24.891 1 93.75 97 PRO A C 1
ATOM 785 O O . PRO A 1 97 ? -0.574 27.172 25.359 1 93.75 97 PRO A O 1
ATOM 788 N N . SER A 1 98 ? 0.604 29.078 25.656 1 89.62 98 SER A N 1
ATOM 789 C CA . SER A 1 98 ? 0.878 28.859 27.078 1 89.62 98 SER A CA 1
ATOM 790 C C . SER A 1 98 ? -0.386 29.016 27.906 1 89.62 98 SER A C 1
ATOM 792 O O . SER A 1 98 ? -0.508 28.406 28.969 1 89.62 98 SER A O 1
ATOM 794 N N . ASP A 1 99 ? -1.335 29.781 27.453 1 88.25 99 ASP A N 1
ATOM 795 C CA . ASP A 1 99 ? -2.545 30.062 28.219 1 88.25 99 ASP A CA 1
ATOM 796 C C . ASP A 1 99 ? -3.777 29.469 27.547 1 88.25 99 ASP A C 1
ATOM 798 O O . ASP A 1 99 ? -4.836 30.094 27.5 1 88.25 99 ASP A O 1
ATOM 802 N N . ILE A 1 100 ? -3.594 28.281 27.078 1 86.44 100 ILE A N 1
ATOM 803 C CA . ILE A 1 100 ? -4.688 27.641 26.359 1 86.44 100 ILE A CA 1
ATOM 804 C C . ILE A 1 100 ? -5.855 27.391 27.312 1 86.44 100 ILE A C 1
ATOM 806 O O . ILE A 1 100 ? -5.656 26.906 28.422 1 86.44 100 ILE A O 1
ATOM 810 N N . LYS A 1 101 ? -7.059 27.969 27.016 1 80 101 LYS A N 1
ATOM 811 C CA . LYS A 1 101 ? -8.305 27.672 27.734 1 80 101 LYS A CA 1
ATOM 812 C C . LYS A 1 101 ? -9.039 26.5 27.094 1 80 101 LYS A C 1
ATOM 814 O O . LYS A 1 101 ? -9.438 26.562 25.922 1 80 101 LYS A O 1
ATOM 819 N N . ARG A 1 102 ? -9.18 25.391 27.781 1 86.5 102 ARG A N 1
ATOM 820 C CA . ARG A 1 102 ? -9.758 24.172 27.234 1 86.5 102 ARG A CA 1
ATOM 821 C C . ARG A 1 102 ? -11.219 24.016 27.672 1 86.5 102 ARG A C 1
ATOM 823 O O . ARG A 1 102 ? -11.5 23.5 28.75 1 86.5 102 ARG A O 1
ATOM 830 N N . GLN A 1 103 ? -12.078 24.625 26.953 1 84.56 103 GLN A N 1
ATOM 831 C CA . GLN A 1 103 ? -13.484 24.281 27.141 1 84.56 103 GLN A CA 1
ATOM 832 C C . GLN A 1 103 ? -13.828 22.969 26.438 1 84.56 103 GLN A C 1
ATOM 834 O O . GLN A 1 103 ? -13.625 22.828 25.234 1 84.56 103 GLN A O 1
ATOM 839 N N . THR A 1 104 ? -14.102 22 27.219 1 82.69 104 THR A N 1
ATOM 840 C CA . THR A 1 104 ? -14.422 20.688 26.641 1 82.69 104 THR A CA 1
ATOM 841 C C . THR A 1 104 ? -15.922 20.562 26.422 1 82.69 104 THR A C 1
ATOM 843 O O . THR A 1 104 ? -16.719 21.094 27.188 1 82.69 104 THR A O 1
ATOM 846 N N . ALA A 1 105 ? -16.219 20.203 25.219 1 69 105 ALA A N 1
ATOM 847 C CA . ALA A 1 105 ? -17.625 19.953 24.938 1 69 105 ALA A CA 1
ATOM 848 C C . ALA A 1 105 ? -18.188 18.844 25.812 1 69 105 ALA A C 1
ATOM 850 O O . ALA A 1 105 ? -17.484 17.875 26.125 1 69 105 ALA A O 1
ATOM 851 N N . LYS A 1 106 ? -19.141 19.297 26.594 1 59.03 106 LYS A N 1
ATOM 852 C CA . LYS A 1 106 ? -19.859 18.219 27.281 1 59.03 106 LYS A CA 1
ATOM 853 C C . LYS A 1 106 ? -20.391 17.203 26.281 1 59.03 106 LYS A C 1
ATOM 855 O O . LYS A 1 106 ? -21.406 17.438 25.625 1 59.03 106 LYS A O 1
ATOM 860 N N . PHE A 1 107 ? -19.562 16.891 25.406 1 54.62 107 PHE A N 1
ATOM 861 C CA . PHE A 1 107 ? -20.125 15.875 24.531 1 54.62 107 PHE A CA 1
ATOM 862 C C . PHE A 1 107 ? -20.828 14.797 25.359 1 54.62 107 PHE A C 1
ATOM 864 O O . PHE A 1 107 ? -20.203 14.141 26.188 1 54.62 107 PHE A O 1
ATOM 871 N N . VAL A 1 108 ? -21.938 15.234 25.938 1 42.38 108 VAL A N 1
ATOM 872 C CA . VAL A 1 108 ? -22.781 14.125 26.375 1 42.38 108 VAL A CA 1
ATOM 873 C C . VAL A 1 108 ? -22.609 12.945 25.406 1 42.38 108 VAL A C 1
ATOM 875 O O . VAL A 1 108 ? -23.016 13.031 24.25 1 42.38 108 VAL A O 1
ATOM 878 N N . GLY A 1 109 ? -21.359 12.562 25.188 1 44.94 109 GLY A N 1
ATOM 879 C CA . GLY A 1 109 ? -21.578 11.234 24.641 1 44.94 109 GLY A CA 1
ATOM 880 C C . GLY A 1 109 ? -22.984 10.719 24.844 1 44.94 109 GLY A C 1
ATOM 881 O O . GLY A 1 109 ? -23.266 10.047 25.844 1 44.94 109 GLY A O 1
ATOM 882 N N . SER A 1 110 ? -23.688 11.727 24.891 1 41.66 110 SER A N 1
ATOM 883 C CA . SER A 1 110 ? -25.062 11.273 25.141 1 41.66 110 SER A CA 1
ATOM 884 C C . SER A 1 110 ? -25.234 9.812 24.734 1 41.66 110 SER A C 1
ATOM 886 O O . SER A 1 110 ? -25.719 8.992 25.516 1 41.66 110 SER A O 1
ATOM 888 N N . SER A 1 111 ? -25.766 9.656 23.359 1 42.75 111 SER A N 1
ATOM 889 C CA . SER A 1 111 ? -26.406 8.383 23.047 1 42.75 111 SER A CA 1
ATOM 890 C C . SER A 1 111 ? -25.391 7.254 22.984 1 42.75 111 SER A C 1
ATOM 892 O O . SER A 1 111 ? -24.344 7.391 22.328 1 42.75 111 SER A O 1
ATOM 894 N N . GLY A 1 112 ? -24.719 6.82 24.188 1 53.09 112 GLY A N 1
ATOM 895 C CA . GLY A 1 112 ? -24.312 5.434 24.344 1 53.09 112 GLY A CA 1
ATOM 896 C C . GLY A 1 112 ? -24.359 4.648 23.047 1 53.09 112 GLY A C 1
ATOM 897 O O . GLY A 1 112 ? -24.266 3.42 23.047 1 53.09 112 GLY A O 1
ATOM 898 N N . ALA A 1 113 ? -24.656 5.469 22.031 1 63.03 113 ALA A N 1
ATOM 899 C CA . ALA A 1 113 ? -24.906 4.641 20.859 1 63.03 113 ALA A CA 1
ATOM 900 C C . ALA A 1 113 ? -23.594 4.234 20.188 1 63.03 113 ALA A C 1
ATOM 902 O O . ALA A 1 113 ? -22.656 5.035 20.109 1 63.03 113 ALA A O 1
ATOM 903 N N . PRO A 1 114 ? -23.469 3.24 20.062 1 86.12 114 PRO A N 1
ATOM 904 C CA . PRO A 1 114 ? -22.297 2.686 19.375 1 86.12 114 PRO A CA 1
ATOM 905 C C . PRO A 1 114 ? -21.984 3.408 18.078 1 86.12 114 PRO A C 1
ATOM 907 O O . PRO A 1 114 ? -22.891 3.824 17.344 1 86.12 114 PRO A O 1
ATOM 910 N N . VAL A 1 115 ? -20.703 4.023 18.062 1 93.19 115 VAL A N 1
ATOM 911 C CA . VAL A 1 115 ? -20.25 4.605 16.797 1 93.19 115 VAL A CA 1
ATOM 912 C C . VAL A 1 115 ? -19.75 3.502 15.867 1 93.19 115 VAL A C 1
ATOM 914 O O . VAL A 1 115 ? -19.406 2.408 16.328 1 93.19 115 VAL A O 1
ATOM 917 N N . PRO A 1 116 ? -19.766 3.846 14.555 1 96.12 116 PRO A N 1
ATOM 918 C CA . PRO A 1 116 ? -19.297 2.812 13.625 1 96.12 116 PRO A CA 1
ATOM 919 C C . PRO A 1 116 ? -17.844 2.4 13.875 1 96.12 116 PRO A C 1
ATOM 921 O O . PRO A 1 116 ? -17.062 3.191 14.398 1 96.12 116 PRO A O 1
ATOM 924 N N . ASP A 1 117 ? -17.516 1.191 13.469 1 95.56 117 ASP A N 1
ATOM 925 C CA . ASP A 1 117 ? -16.156 0.666 13.625 1 95.56 117 ASP A CA 1
ATOM 926 C C . ASP A 1 117 ? -15.18 1.4 12.711 1 95.56 117 ASP A C 1
ATOM 928 O O . ASP A 1 117 ? -13.992 1.508 13.031 1 95.56 117 ASP A O 1
ATOM 932 N N . SER A 1 118 ? -15.695 1.82 11.57 1 97.81 118 SER A N 1
ATOM 933 C CA . SER A 1 118 ? -14.898 2.584 10.617 1 97.81 118 SER A CA 1
ATOM 934 C C . SER A 1 118 ? -15.695 3.748 10.039 1 97.81 118 SER A C 1
ATOM 936 O O . SER A 1 118 ? -16.922 3.684 9.945 1 97.81 118 SER A O 1
ATOM 938 N N . LEU A 1 119 ? -14.992 4.785 9.766 1 98.44 119 LEU A N 1
ATOM 939 C CA . LEU A 1 119 ? -15.602 5.988 9.219 1 98.44 119 LEU A CA 1
ATOM 940 C C . LEU A 1 119 ? -14.602 6.781 8.383 1 98.44 119 LEU A C 1
ATOM 942 O O . LEU A 1 119 ? -13.438 6.91 8.766 1 98.44 119 LEU A O 1
ATOM 946 N N . ASP A 1 120 ? -15.031 7.258 7.219 1 98.62 120 ASP A N 1
ATOM 947 C CA . ASP A 1 120 ? -14.273 8.125 6.32 1 98.62 120 ASP A CA 1
ATOM 948 C C . ASP A 1 120 ? -15.133 9.281 5.824 1 98.62 120 ASP A C 1
ATOM 950 O O . ASP A 1 120 ? -15.992 9.102 4.965 1 98.62 120 ASP A O 1
ATOM 954 N N . TRP A 1 121 ? -14.898 10.398 6.309 1 98.81 121 TRP A N 1
ATOM 955 C CA . TRP A 1 121 ? -15.734 11.555 6 1 98.81 121 TRP A CA 1
ATOM 956 C C . TRP A 1 121 ? -15.539 12 4.555 1 98.81 121 TRP A C 1
ATOM 958 O O . TRP A 1 121 ? -16.344 12.781 4.023 1 98.81 121 TRP A O 1
ATOM 968 N N . ARG A 1 122 ? -14.477 11.547 3.877 1 98.5 122 ARG A N 1
ATOM 969 C CA . ARG A 1 122 ? -14.312 11.828 2.455 1 98.5 122 ARG A CA 1
ATOM 970 C C . ARG A 1 122 ? -15.469 11.25 1.645 1 98.5 122 ARG A C 1
ATOM 972 O O . ARG A 1 122 ? -15.945 11.883 0.697 1 98.5 122 ARG A O 1
ATOM 979 N N . GLU A 1 123 ? -15.898 10.125 2.1 1 96.75 123 GLU A N 1
ATOM 980 C CA . GLU A 1 123 ? -16.953 9.414 1.388 1 96.75 123 GLU A CA 1
ATOM 981 C C . GLU A 1 123 ? -18.297 10.102 1.56 1 96.75 123 GLU A C 1
ATOM 983 O O . GLU A 1 123 ? -19.234 9.859 0.79 1 96.75 123 GLU A O 1
ATOM 988 N N . LYS A 1 124 ? -18.391 10.945 2.51 1 97.31 124 LYS A N 1
ATOM 989 C CA . LYS A 1 124 ? -19.641 11.633 2.803 1 97.31 124 LYS A CA 1
ATOM 990 C C . LYS A 1 124 ? -19.609 13.086 2.348 1 97.31 124 LYS A C 1
ATOM 992 O O . LYS A 1 124 ? -20.531 13.852 2.619 1 97.31 124 LYS A O 1
ATOM 997 N N . GLY A 1 125 ? -18.5 13.492 1.802 1 98.12 125 GLY A N 1
ATOM 998 C CA . GLY A 1 125 ? -18.391 14.805 1.189 1 98.12 125 GLY A CA 1
ATOM 999 C C . GLY A 1 125 ? -18.031 15.898 2.182 1 98.12 125 GLY A C 1
ATOM 1000 O O . GLY A 1 125 ? -18.344 17.078 1.951 1 98.12 125 GLY A O 1
ATOM 1001 N N . TYR A 1 126 ? -17.422 15.555 3.32 1 98.69 126 TYR A N 1
ATOM 1002 C CA . TYR A 1 126 ? -17.156 16.531 4.379 1 98.69 126 TYR A CA 1
ATOM 1003 C C . TYR A 1 126 ? -15.742 17.078 4.273 1 98.69 126 TYR A C 1
ATOM 1005 O O . TYR A 1 126 ? -15.344 17.938 5.062 1 98.69 126 TYR A O 1
ATOM 1013 N N . VAL A 1 127 ? -14.914 16.578 3.34 1 98.88 127 VAL A N 1
ATOM 1014 C CA . VAL A 1 127 ? -13.5 16.906 3.305 1 98.88 127 VAL A CA 1
ATOM 1015 C C . VAL A 1 127 ? -13.125 17.453 1.93 1 98.88 127 VAL A C 1
ATOM 1017 O O . VAL A 1 127 ? -13.391 16.828 0.907 1 98.88 127 VAL A O 1
ATOM 1020 N N . THR A 1 128 ? -12.586 18.641 1.852 1 98.69 128 THR A N 1
ATOM 1021 C CA . THR A 1 128 ? -12.117 19.219 0.595 1 98.69 128 THR A CA 1
ATOM 1022 C C . THR A 1 128 ? -10.82 18.547 0.152 1 98.69 128 THR A C 1
ATOM 1024 O O . THR A 1 128 ? -10.258 17.719 0.875 1 98.69 128 THR A O 1
ATOM 1027 N N . SER A 1 129 ? -10.336 18.875 -0.988 1 98.12 129 SER A N 1
ATOM 1028 C CA . SER A 1 129 ? -9.141 18.266 -1.557 1 98.12 129 SER A CA 1
ATOM 1029 C C . SER A 1 129 ? -7.91 18.578 -0.712 1 98.12 129 SER A C 1
ATOM 1031 O O . SER A 1 129 ? -7.906 19.531 0.068 1 98.12 129 SER A O 1
ATOM 1033 N N . VAL A 1 130 ? -6.914 17.734 -0.843 1 98.5 130 VAL A N 1
ATOM 1034 C CA . VAL A 1 130 ? -5.625 17.953 -0.195 1 98.5 130 VAL A CA 1
ATOM 1035 C C . VAL A 1 130 ? -4.969 19.203 -0.764 1 98.5 130 VAL A C 1
ATOM 1037 O O . VAL A 1 130 ? -4.914 19.391 -1.982 1 98.5 130 VAL A O 1
ATOM 1040 N N . LYS A 1 131 ? -4.5 20.016 0.165 1 97.12 131 LYS A N 1
ATOM 1041 C CA . LYS A 1 131 ? -3.879 21.281 -0.219 1 97.12 131 LYS A CA 1
ATOM 1042 C C . LYS A 1 131 ? -2.373 21.25 0.03 1 97.12 131 LYS A C 1
ATOM 1044 O O . LYS A 1 131 ? -1.842 20.266 0.543 1 97.12 131 LYS A O 1
ATOM 1049 N N . MET A 1 132 ? -1.704 22.312 -0.45 1 95.88 132 MET A N 1
ATOM 1050 C CA . MET A 1 132 ? -0.258 22.453 -0.307 1 95.88 132 MET A CA 1
ATOM 1051 C C . MET A 1 132 ? 0.097 23.766 0.393 1 95.88 132 MET A C 1
ATOM 1053 O O . MET A 1 132 ? 0.085 24.828 -0.227 1 95.88 132 MET A O 1
ATOM 1057 N N . GLN A 1 133 ? 0.507 23.656 1.563 1 96 133 GLN A N 1
ATOM 1058 C CA . GLN A 1 133 ? 0.808 24.859 2.338 1 96 133 GLN A CA 1
ATOM 1059 C C . GLN A 1 133 ? 2.135 25.484 1.904 1 96 133 GLN A C 1
ATOM 1061 O O . GLN A 1 133 ? 2.371 26.672 2.119 1 96 133 GLN A O 1
ATOM 1066 N N . GLY A 1 134 ? 3.004 24.609 1.317 1 92.38 134 GLY A N 1
ATOM 1067 C CA . GLY A 1 134 ? 4.312 25.094 0.924 1 92.38 134 GLY A CA 1
ATOM 1068 C C . GLY A 1 134 ? 5.215 25.406 2.104 1 92.38 134 GLY A C 1
ATOM 1069 O O . GLY A 1 134 ? 5.164 24.719 3.127 1 92.38 134 GLY A O 1
ATOM 1070 N N . ALA A 1 135 ? 6.062 26.391 1.931 1 91.38 135 ALA A N 1
ATOM 1071 C CA . ALA A 1 135 ? 7.102 26.672 2.916 1 91.38 135 ALA A CA 1
ATOM 1072 C C . ALA A 1 135 ? 6.59 27.609 4.008 1 91.38 135 ALA A C 1
ATOM 1074 O O . ALA A 1 135 ? 7.328 27.953 4.926 1 91.38 135 ALA A O 1
ATOM 1075 N N . CYS A 1 136 ? 5.332 28.031 3.91 1 95.19 136 CYS A N 1
ATOM 1076 C CA . CYS A 1 136 ? 4.715 28.812 4.977 1 95.19 136 CYS A CA 1
ATOM 1077 C C . CYS A 1 136 ? 4.246 27.906 6.109 1 95.19 136 CYS A C 1
ATOM 1079 O O . CYS A 1 136 ? 3.506 26.953 5.883 1 95.19 136 CYS A O 1
ATOM 1081 N N . GLY A 1 137 ? 4.723 28.172 7.355 1 96 137 GLY A N 1
ATOM 1082 C CA . GLY A 1 137 ? 4.289 27.438 8.531 1 96 137 GLY A CA 1
ATOM 1083 C C . GLY A 1 137 ? 2.838 27.688 8.891 1 96 137 GLY A C 1
ATOM 1084 O O . GLY A 1 137 ? 2.539 28.188 9.977 1 96 137 GLY A O 1
ATOM 1085 N N . SER A 1 138 ? 1.979 27.344 7.984 1 97.88 138 SER A N 1
ATOM 1086 C CA . SER A 1 138 ? 0.564 27.672 8.125 1 97.88 138 SER A CA 1
ATOM 1087 C C . SER A 1 138 ? -0.28 26.406 8.305 1 97.88 138 SER A C 1
ATOM 1089 O O . SER A 1 138 ? -1.471 26.406 7.984 1 97.88 138 SER A O 1
ATOM 1091 N N . CYS A 1 139 ? 0.363 25.297 8.797 1 98.31 139 CYS A N 1
ATOM 1092 C CA . CYS A 1 139 ? -0.362 24.047 8.992 1 98.31 139 CYS A CA 1
ATOM 1093 C C . CYS A 1 139 ? -1.562 24.25 9.914 1 98.31 139 CYS A C 1
ATOM 1095 O O . CYS A 1 139 ? -2.615 23.641 9.703 1 98.31 139 CYS A O 1
ATOM 1097 N N . TRP A 1 140 ? -1.448 25.156 10.906 1 98.44 140 TRP A N 1
ATOM 1098 C CA . TRP A 1 140 ? -2.527 25.469 11.836 1 98.44 140 TRP A CA 1
ATOM 1099 C C . TRP A 1 140 ? -3.729 26.047 11.094 1 98.44 140 TRP A C 1
ATOM 1101 O O . TRP A 1 140 ? -4.875 25.719 11.414 1 98.44 140 TRP A O 1
ATOM 1111 N N . ALA A 1 141 ? -3.457 26.844 10.141 1 98.81 141 ALA A N 1
ATOM 1112 C CA . ALA A 1 141 ? -4.523 27.469 9.359 1 98.81 141 ALA A CA 1
ATOM 1113 C C . ALA A 1 141 ? -5.246 26.438 8.492 1 98.81 141 ALA A C 1
ATOM 1115 O O . ALA A 1 141 ? -6.477 26.438 8.414 1 98.81 141 ALA A O 1
ATOM 1116 N N . PHE A 1 142 ? -4.461 25.531 7.879 1 98.81 142 PHE A N 1
ATOM 1117 C CA . PHE A 1 142 ? -5.051 24.5 7.031 1 98.81 142 PHE A CA 1
ATOM 1118 C C . PHE A 1 142 ? -5.887 23.531 7.859 1 98.81 142 PHE A C 1
ATOM 1120 O O . PHE A 1 142 ? -6.973 23.125 7.441 1 98.81 142 PHE A O 1
ATOM 1127 N N . SER A 1 143 ? -5.375 23.156 8.984 1 98.88 143 SER A N 1
ATOM 1128 C CA . SER A 1 143 ? -6.121 22.281 9.891 1 98.88 143 SER A CA 1
ATOM 1129 C C . SER A 1 143 ? -7.445 22.922 10.297 1 98.88 143 SER A C 1
ATOM 1131 O O . SER A 1 143 ? -8.5 22.281 10.203 1 98.88 143 SER A O 1
ATOM 1133 N N . SER A 1 144 ? -7.426 24.188 10.711 1 98.75 144 SER A N 1
ATOM 1134 C CA . SER A 1 144 ? -8.609 24.891 11.188 1 98.75 144 SER A CA 1
ATOM 1135 C C . SER A 1 144 ? -9.648 25.047 10.078 1 98.75 144 SER A C 1
ATOM 1137 O O . SER A 1 144 ? -10.836 24.797 10.305 1 98.75 144 SER A O 1
ATOM 1139 N N . VAL A 1 145 ? -9.156 25.438 8.945 1 98.69 145 VAL A N 1
ATOM 1140 C CA . VAL A 1 145 ? -10.055 25.625 7.809 1 98.69 145 VAL A CA 1
ATOM 1141 C C . VAL A 1 145 ? -10.734 24.297 7.461 1 98.69 145 VAL A C 1
ATOM 1143 O O . VAL A 1 145 ? -11.922 24.266 7.148 1 98.69 145 VAL A O 1
ATOM 1146 N N . GLY A 1 146 ? -9.93 23.203 7.48 1 98.81 146 GLY A N 1
ATOM 1147 C CA . GLY A 1 146 ? -10.516 21.906 7.203 1 98.81 146 GLY A CA 1
ATOM 1148 C C . GLY A 1 146 ? -11.664 21.562 8.125 1 98.81 146 GLY A C 1
ATOM 1149 O O . GLY A 1 146 ? -12.695 21.047 7.68 1 98.81 146 GLY A O 1
ATOM 1150 N N . ALA A 1 147 ? -11.492 21.797 9.383 1 98.81 147 ALA A N 1
ATOM 1151 C CA . ALA A 1 147 ? -12.547 21.531 10.359 1 98.81 147 ALA A CA 1
ATOM 1152 C C . ALA A 1 147 ? -13.758 22.422 10.109 1 98.81 147 ALA A C 1
ATOM 1154 O O . ALA A 1 147 ? -14.898 21.969 10.18 1 98.81 147 ALA A O 1
ATOM 1155 N N . LEU A 1 148 ? -13.547 23.688 9.805 1 98.75 148 LEU A N 1
ATOM 1156 C CA . LEU A 1 148 ? -14.625 24.625 9.516 1 98.75 148 LEU A CA 1
ATOM 1157 C C . LEU A 1 148 ? -15.406 24.188 8.273 1 98.75 148 LEU A C 1
ATOM 1159 O O . LEU A 1 148 ? -16.641 24.266 8.25 1 98.75 148 LEU A O 1
ATOM 1163 N N . GLU A 1 149 ? -14.68 23.734 7.254 1 98.81 149 GLU A N 1
ATOM 1164 C CA . GLU A 1 149 ? -15.32 23.25 6.035 1 98.81 149 GLU A CA 1
ATOM 1165 C C . GLU A 1 149 ? -16.25 22.078 6.332 1 98.81 149 GLU A C 1
ATOM 1167 O O . GLU A 1 149 ? -17.359 22 5.789 1 98.81 149 GLU A O 1
ATOM 1172 N N . GLY A 1 150 ? -15.75 21.188 7.176 1 98.5 150 GLY A N 1
ATOM 1173 C CA . GLY A 1 150 ? -16.594 20.078 7.586 1 98.5 150 GLY A CA 1
ATOM 1174 C C . GLY A 1 150 ? -17.875 20.531 8.266 1 98.5 150 GLY A C 1
ATOM 1175 O O . GLY A 1 150 ? -18.969 20.031 7.949 1 98.5 150 GLY A O 1
ATOM 1176 N N . GLN A 1 151 ? -17.781 21.484 9.148 1 97.88 151 GLN A N 1
ATOM 1177 C CA . GLN A 1 151 ? -18.953 22.016 9.844 1 97.88 151 GLN A CA 1
ATOM 1178 C C . GLN A 1 151 ? -19.891 22.734 8.883 1 97.88 151 GLN A C 1
ATOM 1180 O O . GLN A 1 151 ? -21.109 22.688 9.039 1 97.88 151 GLN A O 1
ATOM 1185 N N . LEU A 1 152 ? -19.297 23.438 7.988 1 98.06 152 LEU A N 1
ATOM 1186 C CA . LEU A 1 152 ? -20.094 24.109 6.969 1 98.06 152 LEU A CA 1
ATOM 1187 C C . LEU A 1 152 ? -20.922 23.109 6.172 1 98.06 152 LEU A C 1
ATOM 1189 O O . LEU A 1 152 ? -22.125 23.328 5.941 1 98.06 152 LEU A O 1
ATOM 1193 N N . MET A 1 153 ? -20.281 22.062 5.727 1 98.19 153 MET A N 1
ATOM 1194 C CA . MET A 1 153 ? -20.984 20.984 5.027 1 98.19 153 MET A CA 1
ATOM 1195 C C . MET A 1 153 ? -22.109 20.422 5.898 1 98.19 153 MET A C 1
ATOM 1197 O O . MET A 1 153 ? -23.219 20.203 5.422 1 98.19 153 MET A O 1
ATOM 1201 N N . LYS A 1 154 ? -21.766 20.203 7.102 1 96.5 154 LYS A N 1
ATOM 1202 C CA . LYS A 1 154 ? -22.734 19.625 8.031 1 96.5 154 LYS A CA 1
ATOM 1203 C C . LYS A 1 154 ? -23.969 20.531 8.172 1 96.5 154 LYS A C 1
ATOM 1205 O O . LYS A 1 154 ? -25.094 20.031 8.203 1 96.5 154 LYS A O 1
ATOM 1210 N N . THR A 1 155 ? -23.781 21.766 8.219 1 96.06 155 THR A N 1
ATOM 1211 C CA . THR A 1 155 ? -24.844 22.703 8.555 1 96.06 155 THR A CA 1
ATOM 1212 C C . THR A 1 155 ? -25.609 23.125 7.297 1 96.06 155 THR A C 1
ATOM 1214 O O . THR A 1 155 ? -26.828 23.344 7.344 1 96.06 155 THR A O 1
ATOM 1217 N N . THR A 1 156 ? -24.938 23.188 6.176 1 96.88 156 THR A N 1
ATOM 1218 C CA . THR A 1 156 ? -25.578 23.797 5.008 1 96.88 156 THR A CA 1
ATOM 1219 C C . THR A 1 156 ? -25.766 22.75 3.904 1 96.88 156 THR A C 1
ATOM 1221 O O . THR A 1 156 ? -26.5 22.984 2.945 1 96.88 156 THR A O 1
ATOM 1224 N N . GLY A 1 157 ? -25.031 21.688 3.994 1 97.38 157 GLY A N 1
ATOM 1225 C CA . GLY A 1 157 ? -25.062 20.688 2.936 1 97.38 157 GLY A CA 1
ATOM 1226 C C . GLY A 1 157 ? -24.156 21.031 1.768 1 97.38 157 GLY A C 1
ATOM 1227 O O . GLY A 1 157 ? -24.156 20.328 0.749 1 97.38 157 GLY A O 1
ATOM 1228 N N . LYS A 1 158 ? -23.391 22.078 1.963 1 97.06 158 LYS A N 1
ATOM 1229 C CA . LYS A 1 158 ? -22.5 22.516 0.886 1 97.06 158 LYS A CA 1
ATOM 1230 C C . LYS A 1 158 ? -21.047 22.516 1.343 1 97.06 158 LYS A C 1
ATOM 1232 O O . LYS A 1 158 ? -20.703 23.141 2.342 1 97.06 158 LYS A O 1
ATOM 1237 N N . LEU A 1 159 ? -20.25 21.781 0.583 1 97.62 159 LEU A N 1
ATOM 1238 C CA . LEU A 1 159 ? -18.828 21.781 0.849 1 97.62 159 LEU A CA 1
ATOM 1239 C C . LEU A 1 159 ? -18.141 22.922 0.1 1 97.62 159 LEU A C 1
ATOM 1241 O O . LEU A 1 159 ? -18.219 23 -1.129 1 97.62 159 LEU A O 1
ATOM 1245 N N . VAL A 1 160 ? -17.547 23.828 0.804 1 97.69 160 VAL A N 1
ATOM 1246 C CA . VAL A 1 160 ? -16.891 25 0.232 1 97.69 160 VAL A CA 1
ATOM 1247 C C . VAL A 1 160 ? -15.445 25.062 0.708 1 97.69 160 VAL A C 1
ATOM 1249 O O . VAL A 1 160 ? -15.164 24.828 1.885 1 97.69 160 VAL A O 1
ATOM 1252 N N . ASP A 1 161 ? -14.539 25.344 -0.283 1 98.5 161 ASP A N 1
ATOM 1253 C CA . ASP A 1 161 ? -13.156 25.625 0.103 1 98.5 161 ASP A CA 1
ATOM 1254 C C . ASP A 1 161 ? -13.047 26.969 0.815 1 98.5 161 ASP A C 1
ATOM 1256 O O . ASP A 1 161 ? -13.336 28.016 0.225 1 98.5 161 ASP A O 1
ATOM 1260 N N . LEU A 1 162 ? -12.617 26.922 2.062 1 98.56 162 LEU A N 1
ATOM 1261 C CA . LEU A 1 162 ? -12.398 28.156 2.805 1 98.56 162 LEU A CA 1
ATOM 1262 C C . LEU A 1 162 ? -10.938 28.594 2.717 1 98.56 162 LEU A C 1
ATOM 1264 O O . LEU A 1 162 ? -10.094 27.844 2.217 1 98.56 162 LEU A O 1
ATOM 1268 N N . SER A 1 163 ? -10.633 29.781 3.186 1 98.69 163 SER A N 1
ATOM 1269 C CA . SER A 1 163 ? -9.344 30.406 2.904 1 98.69 163 SER A CA 1
ATOM 1270 C C . SER A 1 163 ? -8.391 30.25 4.086 1 98.69 163 SER A C 1
ATOM 1272 O O . SER A 1 163 ? -8.523 30.938 5.094 1 98.69 163 SER A O 1
ATOM 1274 N N . PRO A 1 164 ? -7.363 29.438 3.928 1 98.75 164 PRO A N 1
ATOM 1275 C CA . PRO A 1 164 ? -6.309 29.469 4.945 1 98.75 164 PRO A CA 1
ATOM 1276 C C . PRO A 1 164 ? -5.566 30.797 4.977 1 98.75 164 PRO A C 1
ATOM 1278 O O . PRO A 1 164 ? -5.113 31.234 6.039 1 98.75 164 PRO A O 1
ATOM 1281 N N . GLN A 1 165 ? -5.465 31.516 3.826 1 98.75 165 GLN A N 1
ATOM 1282 C CA . GLN A 1 165 ? -4.77 32.781 3.742 1 98.75 165 GLN A CA 1
ATOM 1283 C C . GLN A 1 165 ? -5.449 33.844 4.609 1 98.75 165 GLN A C 1
ATOM 1285 O O . GLN A 1 165 ? -4.785 34.719 5.188 1 98.75 165 GLN A O 1
ATOM 1290 N N . ASN A 1 166 ? -6.762 33.812 4.621 1 98.75 166 ASN A N 1
ATOM 1291 C CA . ASN A 1 166 ? -7.508 34.719 5.496 1 98.75 166 ASN A CA 1
ATOM 1292 C C . ASN A 1 166 ? -7.051 34.594 6.945 1 98.75 166 ASN A C 1
ATOM 1294 O O . ASN A 1 166 ? -6.91 35.594 7.641 1 98.75 166 ASN A O 1
ATOM 1298 N N . LEU A 1 167 ? -6.797 33.406 7.438 1 98.69 167 LEU A N 1
ATOM 1299 C CA . LEU A 1 167 ? -6.336 33.188 8.805 1 98.69 167 LEU A CA 1
ATOM 1300 C C . LEU A 1 167 ? -4.883 33.625 8.961 1 98.69 167 LEU A C 1
ATOM 1302 O O . LEU A 1 167 ? -4.52 34.219 9.969 1 98.69 167 LEU A O 1
ATOM 1306 N N . VAL A 1 168 ? -4.047 33.281 7.957 1 98.62 168 VAL A N 1
ATOM 1307 C CA . VAL A 1 168 ? -2.629 33.625 7.984 1 98.62 168 VAL A CA 1
ATOM 1308 C C . VAL A 1 168 ? -2.453 35.125 8.117 1 98.62 168 VAL A C 1
ATOM 1310 O O . VAL A 1 168 ? -1.638 35.594 8.914 1 98.62 168 VAL A O 1
ATOM 1313 N N . ASP A 1 169 ? -3.25 35.875 7.414 1 98.75 169 ASP A N 1
ATOM 1314 C CA . ASP A 1 169 ? -3.09 37.312 7.336 1 98.75 169 ASP A CA 1
ATOM 1315 C C . ASP A 1 169 ? -3.771 38 8.516 1 98.75 169 ASP A C 1
ATOM 1317 O O . ASP A 1 169 ? -3.332 39.062 8.953 1 98.75 169 ASP A O 1
ATOM 1321 N N . CYS A 1 170 ? -4.797 37.438 9.047 1 98.62 170 CYS A N 1
ATOM 1322 C CA . CYS A 1 170 ? -5.707 38.312 9.789 1 98.62 170 CYS A CA 1
ATOM 1323 C C . CYS A 1 170 ? -5.777 37.906 11.258 1 98.62 170 CYS A C 1
ATOM 1325 O O . CYS A 1 170 ? -6.367 38.594 12.078 1 98.62 170 CYS A O 1
ATOM 1327 N N . SER A 1 171 ? -5.133 36.812 11.688 1 98.06 171 SER A N 1
ATOM 1328 C CA . SER A 1 171 ? -5.418 36.312 13.023 1 98.06 171 SER A CA 1
ATOM 1329 C C . SER A 1 171 ? -4.246 36.562 13.969 1 98.06 171 SER A C 1
ATOM 1331 O O . SER A 1 171 ? -4.141 35.938 15.023 1 98.06 171 SER A O 1
ATOM 1333 N N . SER A 1 172 ? -3.385 37.438 13.641 1 97.5 172 SER A N 1
ATOM 1334 C CA . SER A 1 172 ? -2.201 37.719 14.453 1 97.5 172 SER A CA 1
ATOM 1335 C C . SER A 1 172 ? -2.584 38.219 15.844 1 97.5 172 SER A C 1
ATOM 1337 O O . SER A 1 172 ? -1.917 37.875 16.828 1 97.5 172 SER A O 1
ATOM 1339 N N . SER A 1 173 ? -3.615 39.031 15.977 1 97.06 173 SER A N 1
ATOM 1340 C CA . SER A 1 173 ? -4.031 39.562 17.266 1 97.06 173 SER A CA 1
ATOM 1341 C C . SER A 1 173 ? -4.543 38.469 18.188 1 97.06 173 SER A C 1
ATOM 1343 O O . SER A 1 173 ? -4.715 38.688 19.391 1 97.06 173 SER A O 1
ATOM 1345 N N . TYR A 1 174 ? -4.715 37.312 17.688 1 96.38 174 TYR A N 1
ATOM 1346 C CA . TYR A 1 174 ? -5.227 36.188 18.484 1 96.38 174 TYR A CA 1
ATOM 1347 C C . TYR A 1 174 ? -4.105 35.219 18.844 1 96.38 174 TYR A C 1
ATOM 1349 O O . TYR A 1 174 ? -4.367 34.125 19.328 1 96.38 174 TYR A O 1
ATOM 1357 N N . GLY A 1 175 ? -2.869 35.594 18.484 1 95.56 175 GLY A N 1
ATOM 1358 C CA . GLY A 1 175 ? -1.716 34.812 18.891 1 95.56 175 GLY A CA 1
ATOM 1359 C C . GLY A 1 175 ? -1.059 34.062 17.75 1 95.56 175 GLY A C 1
ATOM 1360 O O . GLY A 1 175 ? 0.047 33.531 17.906 1 95.56 175 GLY A O 1
ATOM 1361 N N . ASN A 1 176 ? -1.697 33.969 16.609 1 97.31 176 ASN A N 1
ATOM 1362 C CA . ASN A 1 176 ? -1.092 33.344 15.445 1 97.31 176 ASN A CA 1
ATOM 1363 C C . ASN A 1 176 ? -0.041 34.219 14.805 1 97.31 176 ASN A C 1
ATOM 1365 O O . ASN A 1 176 ? -0.152 35.469 14.859 1 97.31 176 ASN A O 1
ATOM 1369 N N . LYS A 1 177 ? 0.976 33.594 14.203 1 97.12 177 LYS A N 1
ATOM 1370 C CA . LYS A 1 177 ? 2.109 34.344 13.68 1 97.12 177 LYS A CA 1
ATOM 1371 C C . LYS A 1 177 ? 2.297 34.094 12.188 1 97.12 177 LYS A C 1
ATOM 1373 O O . LYS A 1 177 ? 3.426 33.969 11.711 1 97.12 177 LYS A O 1
ATOM 1378 N N . GLY A 1 178 ? 1.171 33.969 11.516 1 96.81 178 GLY A N 1
ATOM 1379 C CA . GLY A 1 178 ? 1.24 33.75 10.078 1 96.81 178 GLY A CA 1
ATOM 1380 C C . GLY A 1 178 ? 2.066 32.562 9.688 1 96.81 178 GLY A C 1
ATOM 1381 O O . GLY A 1 178 ? 1.759 31.422 10.086 1 96.81 178 GLY A O 1
ATOM 1382 N N . CYS A 1 179 ? 3.145 32.844 8.992 1 96.81 179 CYS A N 1
ATOM 1383 C CA . CYS A 1 179 ? 3.996 31.781 8.5 1 96.81 179 CYS A CA 1
ATOM 1384 C C . CYS A 1 179 ? 4.969 31.312 9.578 1 96.81 179 CYS A C 1
ATOM 1386 O O . CYS A 1 179 ? 5.727 30.375 9.375 1 96.81 179 CYS A O 1
ATOM 1388 N N . ASN A 1 180 ? 4.906 31.844 10.672 1 96.06 180 ASN A N 1
ATOM 1389 C CA . ASN A 1 180 ? 5.781 31.453 11.773 1 96.06 180 ASN A CA 1
ATOM 1390 C C . ASN A 1 180 ? 5.039 30.625 12.82 1 96.06 180 ASN A C 1
ATOM 1392 O O . ASN A 1 180 ? 5.48 30.531 13.961 1 96.06 180 ASN A O 1
ATOM 1396 N N . GLY A 1 181 ? 3.871 30.141 12.43 1 96.88 181 GLY A N 1
ATOM 1397 C CA . GLY A 1 181 ? 3.17 29.188 13.289 1 96.88 181 GLY A CA 1
ATOM 1398 C C . GLY A 1 181 ? 1.899 29.766 13.891 1 96.88 181 GLY A C 1
ATOM 1399 O O . GLY A 1 181 ? 1.599 30.938 13.719 1 96.88 181 GLY A O 1
ATOM 1400 N N . GLY A 1 182 ? 1.206 28.922 14.531 1 97.81 182 GLY A N 1
ATOM 1401 C CA . GLY A 1 182 ? -0.056 29.25 15.18 1 97.81 182 GLY A CA 1
ATOM 1402 C C . GLY A 1 182 ? -0.763 28.031 15.758 1 97.81 182 GLY A C 1
ATOM 1403 O O . GLY A 1 182 ? -0.155 26.969 15.93 1 97.81 182 GLY A O 1
ATOM 1404 N N . PHE A 1 183 ? -1.993 28.266 16.094 1 98.31 183 PHE A N 1
ATOM 1405 C CA . PHE A 1 183 ? -2.775 27.219 16.734 1 98.31 183 PHE A CA 1
ATOM 1406 C C . PHE A 1 183 ? -4.227 27.266 16.281 1 98.31 183 PHE A C 1
ATOM 1408 O O . PHE A 1 183 ? -4.766 28.344 16.016 1 98.31 183 PHE A O 1
ATOM 1415 N N . MET A 1 184 ? -4.816 26.156 16.25 1 98.38 184 MET A N 1
ATOM 1416 C CA . MET A 1 184 ? -6.121 26.016 15.609 1 98.38 184 MET A CA 1
ATOM 1417 C C . MET A 1 184 ? -7.195 26.766 16.391 1 98.38 184 MET A C 1
ATOM 1419 O O . MET A 1 184 ? -8.039 27.438 15.805 1 98.38 184 MET A O 1
ATOM 1423 N N . SER A 1 185 ? -7.18 26.672 17.703 1 97.38 185 SER A N 1
ATOM 1424 C CA . SER A 1 185 ? -8.234 27.312 18.484 1 97.38 185 SER A CA 1
ATOM 1425 C C . SER A 1 185 ? -8.164 28.828 18.359 1 97.38 185 SER A C 1
ATOM 1427 O O . SER A 1 185 ? -9.188 29.516 18.391 1 97.38 185 SER A O 1
ATOM 1429 N N . SER A 1 186 ? -6.945 29.375 18.25 1 97.56 186 SER A N 1
ATOM 1430 C CA . SER A 1 186 ? -6.785 30.812 18.016 1 97.56 186 SER A CA 1
ATOM 1431 C C . SER A 1 186 ? -7.414 31.219 16.688 1 97.56 186 SER A C 1
ATOM 1433 O O . SER A 1 186 ? -7.977 32.312 16.562 1 97.56 186 SER A O 1
ATOM 1435 N N . ALA A 1 187 ? -7.289 30.359 15.734 1 98.25 187 ALA A N 1
ATOM 1436 C CA . ALA A 1 187 ? -7.918 30.594 14.438 1 98.25 187 ALA A CA 1
ATOM 1437 C C . ALA A 1 187 ? -9.438 30.594 14.562 1 98.25 187 ALA A C 1
ATOM 1439 O O . ALA A 1 187 ? -10.117 31.453 13.992 1 98.25 187 ALA A O 1
ATOM 1440 N N . PHE A 1 188 ? -9.961 29.625 15.289 1 98.25 188 PHE A N 1
ATOM 1441 C CA . PHE A 1 188 ? -11.406 29.578 15.508 1 98.25 188 PHE A CA 1
ATOM 1442 C C . PHE A 1 188 ? -11.883 30.859 16.188 1 98.25 188 PHE A C 1
ATOM 1444 O O . PHE A 1 188 ? -12.898 31.438 15.805 1 98.25 188 PHE A O 1
ATOM 1451 N N . GLN A 1 189 ? -11.133 31.297 17.219 1 97.5 189 GLN A N 1
ATOM 1452 C CA . GLN A 1 189 ? -11.523 32.5 17.953 1 97.5 189 GLN A CA 1
ATOM 1453 C C . GLN A 1 189 ? -11.547 33.719 17.047 1 97.5 189 GLN A C 1
ATOM 1455 O O . GLN A 1 189 ? -12.445 34.562 17.156 1 97.5 189 GLN A O 1
ATOM 1460 N N . TYR A 1 190 ? -10.57 33.812 16.203 1 98.19 190 TYR A N 1
ATOM 1461 C CA . TYR A 1 190 ? -10.586 34.906 15.227 1 98.19 190 TYR A CA 1
ATOM 1462 C C . TYR A 1 190 ? -11.867 34.875 14.406 1 98.19 190 TYR A C 1
ATOM 1464 O O . TYR A 1 190 ? -12.531 35.906 14.234 1 98.19 190 TYR A O 1
ATOM 1472 N N . VAL A 1 191 ? -12.242 33.688 13.852 1 98.44 191 VAL A N 1
ATOM 1473 C CA . VAL A 1 191 ? -13.414 33.594 12.992 1 98.44 191 VAL A CA 1
ATOM 1474 C C . VAL A 1 191 ? -14.672 33.938 13.773 1 98.44 191 VAL A C 1
ATOM 1476 O O . VAL A 1 191 ? -15.57 34.594 13.242 1 98.44 191 VAL A O 1
ATOM 1479 N N . ILE A 1 192 ? -14.75 33.562 15.055 1 97.69 192 ILE A N 1
ATOM 1480 C CA . ILE A 1 192 ? -15.875 33.906 15.922 1 97.69 192 ILE A CA 1
ATOM 1481 C C . ILE A 1 192 ? -16 35.406 16.047 1 97.69 192 ILE A C 1
ATOM 1483 O O . ILE A 1 192 ? -17.062 35.969 15.758 1 97.69 192 ILE A O 1
ATOM 1487 N N . ASP A 1 193 ? -14.945 36.062 16.391 1 98 193 ASP A N 1
ATOM 1488 C CA . ASP A 1 193 ? -14.969 37.5 16.688 1 98 193 ASP A CA 1
ATOM 1489 C C . ASP A 1 193 ? -15.109 38.312 15.406 1 98 193 ASP A C 1
ATOM 1491 O O . ASP A 1 193 ? -15.758 39.375 15.406 1 98 193 ASP A O 1
ATOM 1495 N N . ASN A 1 194 ? -14.508 37.812 14.367 1 97.44 194 ASN A N 1
ATOM 1496 C CA . ASN A 1 194 ? -14.523 38.5 13.086 1 97.44 194 ASN A CA 1
ATOM 1497 C C . ASN A 1 194 ? -15.898 38.438 12.422 1 97.44 194 ASN A C 1
ATOM 1499 O O . ASN A 1 194 ? -16.219 39.25 11.562 1 97.44 194 ASN A O 1
ATOM 1503 N N . GLY A 1 195 ? -16.641 37.438 12.781 1 95.75 195 GLY A N 1
ATOM 1504 C CA . GLY A 1 195 ? -17.953 37.219 12.195 1 95.75 195 GLY A CA 1
ATOM 1505 C C . GLY A 1 195 ? -17.906 36.406 10.898 1 95.75 195 GLY A C 1
ATOM 1506 O O . GLY A 1 195 ? -18.828 36.5 10.086 1 95.75 195 GLY A O 1
ATOM 1507 N N . GLY A 1 196 ? -16.734 35.812 10.688 1 97.19 196 GLY A N 1
ATOM 1508 C CA . GLY A 1 196 ? -16.703 34.969 9.5 1 97.19 196 GLY A CA 1
ATOM 1509 C C . GLY A 1 196 ? -15.305 34.781 8.938 1 97.19 196 GLY A C 1
ATOM 1510 O O . GLY A 1 196 ? -14.328 35.281 9.492 1 97.19 196 GLY A O 1
ATOM 1511 N N . ILE A 1 197 ? -15.297 33.969 7.863 1 98.31 197 ILE A N 1
ATOM 1512 C CA . ILE A 1 197 ? -14.094 33.688 7.09 1 98.31 197 ILE A CA 1
ATOM 1513 C C . ILE A 1 197 ? -14.43 33.656 5.602 1 98.31 197 ILE A C 1
ATOM 1515 O O . ILE A 1 197 ? -15.516 33.25 5.211 1 98.31 197 ILE A O 1
ATOM 1519 N N . ASP A 1 198 ? -13.477 34.094 4.812 1 98.25 198 ASP A N 1
ATOM 1520 C CA . ASP A 1 198 ? -13.672 34.125 3.365 1 98.25 198 ASP A CA 1
ATOM 1521 C C . ASP A 1 198 ? -13.445 32.75 2.729 1 98.25 198 ASP A C 1
ATOM 1523 O O . ASP A 1 198 ? -12.836 31.891 3.336 1 98.25 198 ASP A O 1
ATOM 1527 N N . SER A 1 199 ? -13.984 32.625 1.519 1 97.94 199 SER A N 1
ATOM 1528 C CA . SER A 1 199 ? -13.719 31.453 0.715 1 97.94 199 SER A CA 1
ATOM 1529 C C . SER A 1 199 ? -12.336 31.516 0.084 1 97.94 199 SER A C 1
ATOM 1531 O O . SER A 1 199 ? -11.742 32.594 -0.027 1 97.94 199 SER A O 1
ATOM 1533 N N . GLU A 1 200 ? -11.859 30.312 -0.248 1 97.81 200 GLU A N 1
ATOM 1534 C CA . GLU A 1 200 ? -10.594 30.234 -0.977 1 97.81 200 GLU A CA 1
ATOM 1535 C C . GLU A 1 200 ? -10.664 31.016 -2.285 1 97.81 200 GLU A C 1
ATOM 1537 O O . GLU A 1 200 ? -9.688 31.641 -2.693 1 97.81 200 GLU A O 1
ATOM 1542 N N . SER A 1 201 ? -11.789 31.031 -2.984 1 97.5 201 SER A N 1
ATOM 1543 C CA . SER A 1 201 ? -11.969 31.703 -4.266 1 97.5 201 SER A CA 1
ATOM 1544 C C . SER A 1 201 ? -11.828 33.219 -4.117 1 97.5 201 SER A C 1
ATOM 1546 O O . SER A 1 201 ? -11.242 33.875 -4.98 1 97.5 201 SER A O 1
ATOM 1548 N N . SER A 1 202 ? -12.344 33.75 -3.029 1 97.62 202 SER A N 1
ATOM 1549 C CA . SER A 1 202 ? -12.328 35.188 -2.826 1 97.62 202 SER A CA 1
ATOM 1550 C C . SER A 1 202 ? -11.031 35.656 -2.152 1 97.62 202 SER A C 1
ATOM 1552 O O . SER A 1 202 ? -10.656 36.812 -2.234 1 97.62 202 SER A O 1
ATOM 1554 N N . TYR A 1 203 ? -10.367 34.75 -1.477 1 98.19 203 TYR A N 1
ATOM 1555 C CA . TYR A 1 203 ? -9.133 35.031 -0.745 1 98.19 203 TYR A CA 1
ATOM 1556 C C . TYR A 1 203 ? -8.141 33.875 -0.906 1 98.19 203 TYR A C 1
ATOM 1558 O O . TYR A 1 203 ? -7.902 33.125 0.038 1 98.19 203 TYR A O 1
ATOM 1566 N N . PRO A 1 204 ? -7.531 33.75 -2.092 1 98.06 204 PRO A N 1
ATOM 1567 C CA . PRO A 1 204 ? -6.703 32.594 -2.436 1 98.06 204 PRO A CA 1
ATOM 1568 C C . PRO A 1 204 ? -5.43 32.531 -1.597 1 98.06 204 PRO A C 1
ATOM 1570 O O . PRO A 1 204 ? -4.844 33.562 -1.25 1 98.06 204 PRO A O 1
ATOM 1573 N N . TYR A 1 205 ? -5.016 31.328 -1.349 1 98.38 205 TYR A N 1
ATOM 1574 C CA . TYR A 1 205 ? -3.803 31.078 -0.583 1 98.38 205 TYR A CA 1
ATOM 1575 C C . TYR A 1 205 ? -2.57 31.562 -1.334 1 98.38 205 TYR A C 1
ATOM 1577 O O . TYR A 1 205 ? -2.404 31.266 -2.521 1 98.38 205 TYR A O 1
ATOM 1585 N N . GLU A 1 206 ? -1.688 32.281 -0.625 1 97.94 206 GLU A N 1
ATOM 1586 C CA . GLU A 1 206 ? -0.5 32.844 -1.245 1 97.94 206 GLU A CA 1
ATOM 1587 C C . GLU A 1 206 ? 0.776 32.281 -0.625 1 97.94 206 GLU A C 1
ATOM 1589 O O . GLU A 1 206 ? 1.853 32.375 -1.219 1 97.94 206 GLU A O 1
ATOM 1594 N N . GLY A 1 207 ? 0.74 31.828 0.597 1 96.56 207 GLY A N 1
ATOM 1595 C CA . GLY A 1 207 ? 1.869 31.172 1.23 1 96.56 207 GLY A CA 1
ATOM 1596 C C . GLY A 1 207 ? 2.844 32.125 1.876 1 96.56 207 GLY A C 1
ATOM 1597 O O . GLY A 1 207 ? 3.979 31.766 2.184 1 96.56 207 GLY A O 1
ATOM 1598 N N . VAL A 1 208 ? 2.465 33.344 1.943 1 97.06 208 VAL A N 1
ATOM 1599 C CA . VAL A 1 208 ? 3.197 34.375 2.66 1 97.06 208 VAL A CA 1
ATOM 1600 C C . VAL A 1 208 ? 2.221 35.281 3.439 1 97.06 208 VAL A C 1
ATOM 1602 O O . VAL A 1 208 ? 1.104 35.531 2.982 1 97.06 208 VAL A O 1
ATOM 1605 N N . GLN A 1 209 ? 2.695 35.688 4.621 1 97.06 209 GLN A N 1
ATOM 1606 C CA . GLN A 1 209 ? 1.81 36.562 5.398 1 97.06 209 GLN A CA 1
ATOM 1607 C C . GLN A 1 209 ? 1.755 37.969 4.809 1 97.06 209 GLN A C 1
ATOM 1609 O O . GLN A 1 209 ? 2.793 38.562 4.535 1 97.06 209 GLN A O 1
ATOM 1614 N N . GLY A 1 210 ? 0.616 38.5 4.578 1 97.62 210 GLY A N 1
ATOM 1615 C CA . GLY A 1 210 ? 0.366 39.844 4.133 1 97.62 210 GLY A CA 1
ATOM 1616 C C . GLY A 1 210 ? -0.592 40.594 5.031 1 97.62 210 GLY A C 1
ATOM 1617 O O . GLY A 1 210 ? -0.793 40.219 6.188 1 97.62 210 GLY A O 1
ATOM 1618 N N . GLN A 1 211 ? -1.088 41.75 4.516 1 97.38 211 GLN A N 1
ATOM 1619 C CA . GLN A 1 211 ? -2.098 42.5 5.238 1 97.38 211 GLN A CA 1
ATOM 1620 C C . GLN A 1 211 ? -3.461 41.812 5.164 1 97.38 211 GLN A C 1
ATOM 1622 O O . GLN A 1 211 ? -3.803 41.219 4.152 1 97.38 211 GLN A O 1
ATOM 1627 N N . CYS A 1 212 ? -4.145 41.938 6.277 1 98.12 212 CYS A N 1
ATOM 1628 C CA . CYS A 1 212 ? -5.496 41.406 6.297 1 98.12 212 CYS A CA 1
ATOM 1629 C C . CYS A 1 212 ? -6.379 42.094 5.266 1 98.12 212 CYS A C 1
ATOM 1631 O O . CYS A 1 212 ? -6.5 43.312 5.266 1 98.12 212 CYS A O 1
ATOM 1633 N N . ARG A 1 213 ? -7.012 41.344 4.434 1 97.25 213 ARG A N 1
ATOM 1634 C CA . ARG A 1 213 ? -7.883 41.844 3.387 1 97.25 213 ARG A CA 1
ATOM 1635 C C . ARG A 1 213 ? -9.273 41.25 3.469 1 97.25 213 ARG A C 1
ATOM 1637 O O . ARG A 1 213 ? -9.953 41.094 2.451 1 97.25 213 ARG A O 1
ATOM 1644 N N . TYR A 1 214 ? -9.609 40.781 4.641 1 97 214 TYR A N 1
ATOM 1645 C CA . TYR A 1 214 ? -10.93 40.219 4.812 1 97 214 TYR A CA 1
ATOM 1646 C C . TYR A 1 214 ? -12.023 41.156 4.332 1 97 214 TYR A C 1
ATOM 1648 O O . TYR A 1 214 ? -11.969 42.344 4.602 1 97 214 TYR A O 1
ATOM 1656 N N . ASN A 1 215 ? -13.008 40.625 3.609 1 93.88 215 ASN A N 1
ATOM 1657 C CA . ASN A 1 215 ? -14.188 41.344 3.131 1 93.88 215 ASN A CA 1
ATOM 1658 C C . ASN A 1 215 ? -15.477 40.625 3.551 1 93.88 215 ASN A C 1
ATOM 1660 O O . ASN A 1 215 ? -15.797 39.562 3.037 1 93.88 215 ASN A O 1
ATOM 1664 N N . PRO A 1 216 ? -16.234 41.25 4.414 1 94.19 216 PRO A N 1
ATOM 1665 C CA . PRO A 1 216 ? -17.469 40.625 4.914 1 94.19 216 PRO A CA 1
ATOM 1666 C C . PRO A 1 216 ? -18.438 40.25 3.793 1 94.19 216 PRO A C 1
ATOM 1668 O O . PRO A 1 216 ? -19.234 39.312 3.951 1 94.19 216 PRO A O 1
ATOM 1671 N N . SER A 1 217 ? -18.375 40.906 2.738 1 94.06 217 SER A N 1
ATOM 1672 C CA . SER A 1 217 ? -19.266 40.625 1.625 1 94.06 217 SER A CA 1
ATOM 1673 C C . SER A 1 217 ? -18.938 39.25 0.989 1 94.06 217 SER A C 1
ATOM 1675 O O . SER A 1 217 ? -19.75 38.688 0.258 1 94.06 217 SER A O 1
ATOM 1677 N N . HIS A 1 218 ? -17.781 38.688 1.317 1 92.62 218 HIS A N 1
ATOM 1678 C CA . HIS A 1 218 ? -17.359 37.438 0.739 1 92.62 218 HIS A CA 1
ATOM 1679 C C . HIS A 1 218 ? -17.312 36.344 1.798 1 92.62 218 HIS A C 1
ATOM 1681 O O . HIS A 1 218 ? -16.719 35.281 1.572 1 92.62 218 HIS A O 1
ATOM 1687 N N . HIS A 1 219 ? -17.938 36.688 2.98 1 92.38 219 HIS A N 1
ATOM 1688 C CA . HIS A 1 219 ? -17.859 35.656 4.027 1 92.38 219 HIS A CA 1
ATOM 1689 C C . HIS A 1 219 ? -18.547 34.375 3.584 1 92.38 219 HIS A C 1
ATOM 1691 O O . HIS A 1 219 ? -19.609 34.406 2.963 1 92.38 219 HIS A O 1
ATOM 1697 N N . ALA A 1 220 ? -17.859 33.281 3.818 1 96.25 220 ALA A N 1
ATOM 1698 C CA . ALA A 1 220 ? -18.359 32 3.34 1 96.25 220 ALA A CA 1
ATOM 1699 C C . ALA A 1 220 ? -18.797 31.109 4.504 1 96.25 220 ALA A C 1
ATOM 1701 O O . ALA A 1 220 ? -19.609 30.203 4.32 1 96.25 220 ALA A O 1
ATOM 1702 N N . ALA A 1 221 ? -18.281 31.359 5.668 1 96.38 221 ALA A N 1
ATOM 1703 C CA . ALA A 1 221 ? -18.641 30.562 6.84 1 96.38 221 ALA A CA 1
ATOM 1704 C C . ALA A 1 221 ? -18.484 31.375 8.125 1 96.38 221 ALA A C 1
ATOM 1706 O O . ALA A 1 221 ? -17.781 32.375 8.148 1 96.38 221 ALA A O 1
ATOM 1707 N N . ASN A 1 222 ? -19.234 30.938 9.125 1 94.25 222 ASN A N 1
ATOM 1708 C CA . ASN A 1 222 ? -19.125 31.5 10.469 1 94.25 222 ASN A CA 1
ATOM 1709 C C . ASN A 1 222 ? -18.766 30.422 11.492 1 94.25 222 ASN A C 1
ATOM 1711 O O . ASN A 1 222 ? -18.75 29.234 11.172 1 94.25 222 ASN A O 1
ATOM 1715 N N . CYS A 1 223 ? -18.344 30.844 12.609 1 95.62 223 CYS A N 1
ATOM 1716 C CA . CYS A 1 223 ? -18.078 30.016 13.781 1 95.62 223 CYS A CA 1
ATOM 1717 C C . CYS A 1 223 ? -18.656 30.641 15.039 1 95.62 223 CYS A C 1
ATOM 1719 O O . CYS A 1 223 ? -18.5 31.844 15.266 1 95.62 223 CYS A O 1
ATOM 1721 N N . THR A 1 224 ? -19.391 29.844 15.828 1 96.12 224 THR A N 1
ATOM 1722 C CA . THR A 1 224 ? -20.031 30.406 17.016 1 96.12 224 THR A CA 1
ATOM 1723 C C . THR A 1 224 ? -19.203 30.094 18.266 1 96.12 224 THR A C 1
ATOM 1725 O O . THR A 1 224 ? -19.125 30.906 19.188 1 96.12 224 THR A O 1
ATOM 1728 N N . LYS A 1 225 ? -18.688 28.953 18.344 1 96.12 225 LYS A N 1
ATOM 1729 C CA . LYS A 1 225 ? -17.844 28.5 19.438 1 96.12 225 LYS A CA 1
ATOM 1730 C C . LYS A 1 225 ? -16.938 27.359 19 1 96.12 225 LYS A C 1
ATOM 1732 O O . LYS A 1 225 ? -16.984 26.938 17.859 1 96.12 225 LYS A O 1
ATOM 1737 N N . TYR A 1 226 ? -16.031 27.031 19.844 1 96.94 226 TYR A N 1
ATOM 1738 C CA . TYR A 1 226 ? -15.203 25.844 19.641 1 96.94 226 TYR A CA 1
ATOM 1739 C C . TYR A 1 226 ? -15.008 25.062 20.938 1 96.94 226 TYR A C 1
ATOM 1741 O O . TYR A 1 226 ? -15.18 25.625 22.031 1 96.94 226 TYR A O 1
ATOM 1749 N N . TYR A 1 227 ? -14.719 23.766 20.75 1 96.88 227 TYR A N 1
ATOM 1750 C CA . TYR A 1 227 ? -14.5 22.906 21.906 1 96.88 227 TYR A CA 1
ATOM 1751 C C . TYR A 1 227 ? -13.227 22.078 21.734 1 96.88 227 TYR A C 1
ATOM 1753 O O . TYR A 1 227 ? -12.82 21.797 20.609 1 96.88 227 TYR A O 1
ATOM 1761 N N . PHE A 1 228 ? -12.609 21.797 22.844 1 96.94 228 PHE A N 1
ATOM 1762 C CA . PHE A 1 228 ? -11.562 20.781 22.875 1 96.94 228 PHE A CA 1
ATOM 1763 C C . PHE A 1 228 ? -12.141 19.422 23.234 1 96.94 228 PHE A C 1
ATOM 1765 O O . PHE A 1 228 ? -13.18 19.344 23.906 1 96.94 228 PHE A O 1
ATOM 1772 N N . VAL A 1 229 ? -11.516 18.453 22.672 1 96 229 VAL A N 1
ATOM 1773 C CA . VAL A 1 229 ? -11.773 17.078 23.109 1 96 229 VAL A CA 1
ATOM 1774 C C . VAL A 1 229 ? -10.945 16.766 24.344 1 96 229 VAL A C 1
ATOM 1776 O O . VAL A 1 229 ? -9.883 17.375 24.562 1 96 229 VAL A O 1
ATOM 1779 N N . SER A 1 230 ? -11.477 15.812 25.203 1 94.44 230 SER A N 1
ATOM 1780 C CA . SER A 1 230 ? -10.727 15.438 26.391 1 94.44 230 SER A CA 1
ATOM 1781 C C . SER A 1 230 ? -9.273 15.094 26.047 1 94.44 230 SER A C 1
ATOM 1783 O O . SER A 1 230 ? -9.023 14.266 25.156 1 94.44 230 SER A O 1
ATOM 1785 N N . GLN A 1 231 ? -8.344 15.711 26.75 1 94.88 231 GLN A N 1
ATOM 1786 C CA . GLN A 1 231 ? -6.918 15.648 26.438 1 94.88 231 GLN A CA 1
ATOM 1787 C C . GLN A 1 231 ? -6.406 14.211 26.5 1 94.88 231 GLN A C 1
ATOM 1789 O O . GLN A 1 231 ? -6.574 13.531 27.516 1 94.88 231 GLN A O 1
ATOM 1794 N N . GLY A 1 232 ? -5.793 13.781 25.406 1 95.81 232 GLY A N 1
ATOM 1795 C CA . GLY A 1 232 ? -5.141 12.484 25.375 1 95.81 232 GLY A CA 1
ATOM 1796 C C . GLY A 1 232 ? -6.117 11.32 25.297 1 95.81 232 GLY A C 1
ATOM 1797 O O . GLY A 1 232 ? -5.707 10.164 25.297 1 95.81 232 GLY A O 1
ATOM 1798 N N . ASP A 1 233 ? -7.41 11.578 25.188 1 95.62 233 ASP A N 1
ATOM 1799 C CA . ASP A 1 233 ? -8.453 10.555 25.203 1 95.62 233 ASP A CA 1
ATOM 1800 C C . ASP A 1 233 ? -8.828 10.133 23.781 1 95.62 233 ASP A C 1
ATOM 1802 O O . ASP A 1 233 ? -9.656 10.773 23.141 1 95.62 233 ASP A O 1
ATOM 1806 N N . GLU A 1 234 ? -8.281 9.031 23.391 1 97.62 234 GLU A N 1
ATOM 1807 C CA . GLU A 1 234 ? -8.508 8.57 22.031 1 97.62 234 GLU A CA 1
ATOM 1808 C C . GLU A 1 234 ? -9.945 8.125 21.828 1 97.62 234 GLU A C 1
ATOM 1810 O O . GLU A 1 234 ? -10.5 8.25 20.734 1 97.62 234 GLU A O 1
ATOM 1815 N N . GLU A 1 235 ? -10.547 7.574 22.828 1 95.25 235 GLU A N 1
ATOM 1816 C CA . GLU A 1 235 ? -11.945 7.172 22.703 1 95.25 235 GLU A CA 1
ATOM 1817 C C . GLU A 1 235 ? -12.852 8.391 22.531 1 95.25 235 GLU A C 1
ATOM 1819 O O . GLU A 1 235 ? -13.781 8.367 21.703 1 95.25 235 GLU A O 1
ATOM 1824 N N . ALA A 1 236 ? -12.617 9.391 23.266 1 95 236 ALA A N 1
ATOM 1825 C CA . ALA A 1 236 ? -13.375 10.633 23.109 1 95 236 ALA A CA 1
ATOM 1826 C C . ALA A 1 236 ? -13.164 11.219 21.703 1 95 236 ALA A C 1
ATOM 1828 O O . ALA A 1 236 ? -14.117 11.688 21.078 1 95 236 ALA A O 1
ATOM 1829 N N . LEU A 1 237 ? -11.93 11.203 21.281 1 97.06 237 LEU A N 1
ATOM 1830 C CA . LEU A 1 237 ? -11.648 11.711 19.953 1 97.06 237 LEU A CA 1
ATOM 1831 C C . LEU A 1 237 ? -12.422 10.922 18.891 1 97.06 237 LEU A C 1
ATOM 1833 O O . LEU A 1 237 ? -13 11.508 17.984 1 97.06 237 LEU A O 1
ATOM 1837 N N . LYS A 1 238 ? -12.453 9.562 19.047 1 97.62 238 LYS A N 1
ATOM 1838 C CA . LYS A 1 238 ? -13.195 8.727 18.094 1 97.62 238 LYS A CA 1
ATOM 1839 C C . LYS A 1 238 ? -14.672 9.117 18.078 1 97.62 238 LYS A C 1
ATOM 1841 O O . LYS A 1 238 ? -15.273 9.25 17.016 1 97.62 238 LYS A O 1
ATOM 1846 N N . GLN A 1 239 ? -15.266 9.344 19.234 1 95.56 239 GLN A N 1
ATOM 1847 C CA . GLN A 1 239 ? -16.672 9.734 19.344 1 95.56 239 GLN A CA 1
ATOM 1848 C C . GLN A 1 239 ? -16.922 11.078 18.672 1 95.56 239 GLN A C 1
ATOM 1850 O O . GLN A 1 239 ? -17.922 11.25 17.969 1 95.56 239 GLN A O 1
ATOM 1855 N N . VAL A 1 240 ? -16.031 11.93 18.906 1 96.62 240 VAL A N 1
ATOM 1856 C CA . VAL A 1 240 ? -16.203 13.273 18.359 1 96.62 240 VAL A CA 1
ATOM 1857 C C . VAL A 1 240 ? -16.016 13.242 16.844 1 96.62 240 VAL A C 1
ATOM 1859 O O . VAL A 1 240 ? -16.797 13.859 16.109 1 96.62 240 VAL A O 1
ATOM 1862 N N . VAL A 1 241 ? -15.039 12.5 16.344 1 98.06 241 VAL A N 1
ATOM 1863 C CA . VAL A 1 241 ? -14.867 12.359 14.898 1 98.06 241 VAL A CA 1
ATOM 1864 C C . VAL A 1 241 ? -16.141 11.766 14.281 1 98.06 241 VAL A C 1
ATOM 1866 O O . VAL A 1 241 ? -16.609 12.242 13.242 1 98.06 241 VAL A O 1
ATOM 1869 N N . ALA A 1 242 ? -16.672 10.805 14.93 1 97.25 242 ALA A N 1
ATOM 1870 C CA . ALA A 1 242 ? -17.844 10.094 14.406 1 97.25 242 ALA A CA 1
ATOM 1871 C C . ALA A 1 242 ? -19.062 11.008 14.359 1 97.25 242 ALA A C 1
ATOM 1873 O O . ALA A 1 242 ? -19.875 10.93 13.43 1 97.25 242 ALA A O 1
ATOM 1874 N N . ASN A 1 243 ? -19.188 11.867 15.305 1 94.81 243 ASN A N 1
ATOM 1875 C CA . ASN A 1 243 ? -20.453 12.562 15.492 1 94.81 243 ASN A CA 1
ATOM 1876 C C . ASN A 1 243 ? -20.391 13.992 14.969 1 94.81 243 ASN A C 1
ATOM 1878 O O . ASN A 1 243 ? -21.422 14.594 14.656 1 94.81 243 ASN A O 1
ATOM 1882 N N . ILE A 1 244 ? -19.25 14.539 14.938 1 95.75 244 ILE A N 1
ATOM 1883 C CA . ILE A 1 244 ? -19.109 15.953 14.617 1 95.75 244 ILE A CA 1
ATOM 1884 C C . ILE A 1 244 ? -18.625 16.109 13.172 1 95.75 244 ILE A C 1
ATOM 1886 O O . ILE A 1 244 ? -19.188 16.891 12.406 1 95.75 244 ILE A O 1
ATOM 1890 N N . GLY A 1 245 ? -17.672 15.367 12.719 1 97.75 245 GLY A N 1
ATOM 1891 C CA . GLY A 1 245 ? -17 15.516 11.438 1 97.75 245 GLY A CA 1
ATOM 1892 C C . GLY A 1 245 ? -15.492 15.586 11.562 1 97.75 245 GLY A C 1
ATOM 1893 O O . GLY A 1 245 ? -14.914 15.078 12.531 1 97.75 245 GLY A O 1
ATOM 1894 N N . PRO A 1 246 ? -14.867 16.234 10.562 1 98.81 246 PRO A N 1
ATOM 1895 C CA . PRO A 1 246 ? -13.414 16.406 10.656 1 98.81 246 PRO A CA 1
ATOM 1896 C C . PRO A 1 246 ? -12.992 17.25 11.859 1 98.81 246 PRO A C 1
ATOM 1898 O O . PRO A 1 246 ? -13.664 18.234 12.188 1 98.81 246 PRO A O 1
ATOM 1901 N N . ILE A 1 247 ? -11.875 16.844 12.477 1 98.81 247 ILE A N 1
ATOM 1902 C CA . ILE A 1 247 ? -11.422 17.453 13.719 1 98.81 247 ILE A CA 1
ATOM 1903 C C . ILE A 1 247 ? -9.984 17.953 13.555 1 98.81 247 ILE A C 1
ATOM 1905 O O . ILE A 1 247 ? -9.133 17.219 13.031 1 98.81 247 ILE A O 1
ATOM 1909 N N . SER A 1 248 ? -9.742 19.188 14 1 98.88 248 SER A N 1
ATOM 1910 C CA . SER A 1 248 ? -8.367 19.672 14.047 1 98.88 248 SER A CA 1
ATOM 1911 C C . SER A 1 248 ? -7.574 18.969 15.141 1 98.88 248 SER A C 1
ATOM 1913 O O . SER A 1 248 ? -8 18.938 16.297 1 98.88 248 SER A O 1
ATOM 1915 N N . VAL A 1 249 ? -6.445 18.406 14.734 1 98.88 249 VAL A N 1
ATOM 1916 C CA . VAL A 1 249 ? -5.551 17.766 15.695 1 98.88 249 VAL A CA 1
ATOM 1917 C C . VAL A 1 249 ? -4.121 18.25 15.469 1 98.88 249 VAL A C 1
ATOM 1919 O O . VAL A 1 249 ? -3.822 18.875 14.445 1 98.88 249 VAL A O 1
ATOM 1922 N N . ALA A 1 250 ? -3.299 18.031 16.453 1 98.75 250 ALA A N 1
ATOM 1923 C CA . ALA A 1 250 ? -1.871 18.328 16.359 1 98.75 250 ALA A CA 1
ATOM 1924 C C . ALA A 1 250 ? -1.034 17.094 16.703 1 98.75 250 ALA A C 1
ATOM 1926 O O . ALA A 1 250 ? -1.379 16.328 17.609 1 98.75 250 ALA A O 1
ATOM 1927 N N . ILE A 1 251 ? 0.066 16.953 15.969 1 98.62 251 ILE A N 1
ATOM 1928 C CA . ILE A 1 251 ? 0.876 15.758 16.141 1 98.62 251 ILE A CA 1
ATOM 1929 C C . ILE A 1 251 ? 2.355 16.141 16.188 1 98.62 251 ILE A C 1
ATOM 1931 O O . ILE A 1 251 ? 2.73 17.25 15.812 1 98.62 251 ILE A O 1
ATOM 1935 N N . ASP A 1 252 ? 3.168 15.227 16.703 1 98 252 ASP A N 1
ATOM 1936 C CA . ASP A 1 252 ? 4.621 15.273 16.562 1 98 252 ASP A CA 1
ATOM 1937 C C . ASP A 1 252 ? 5.051 14.797 15.18 1 98 252 ASP A C 1
ATOM 1939 O O . ASP A 1 252 ? 4.941 13.609 14.867 1 98 252 ASP A O 1
ATOM 1943 N N . ALA A 1 253 ? 5.488 15.664 14.367 1 96.75 253 ALA A N 1
ATOM 1944 C CA . ALA A 1 253 ? 5.902 15.328 13.008 1 96.75 253 ALA A CA 1
ATOM 1945 C C . ALA A 1 253 ? 7.422 15.352 12.867 1 96.75 253 ALA A C 1
ATOM 1947 O O . ALA A 1 253 ? 7.949 15.492 11.766 1 96.75 253 ALA A O 1
ATOM 1948 N N . THR A 1 254 ? 8.195 15.188 13.922 1 96.38 254 THR A N 1
ATOM 1949 C CA . THR A 1 254 ? 9.633 15.438 13.914 1 96.38 254 THR A CA 1
ATOM 1950 C C . THR A 1 254 ? 10.383 14.227 13.367 1 96.38 254 THR A C 1
ATOM 1952 O O . THR A 1 254 ? 11.57 14.328 13.031 1 96.38 254 THR A O 1
ATOM 1955 N N . ARG A 1 255 ? 9.734 13.109 13.289 1 96.38 255 ARG A N 1
ATOM 1956 C CA . ARG A 1 255 ? 10.445 11.906 12.867 1 96.38 255 ARG A CA 1
ATOM 1957 C C . ARG A 1 255 ? 10.57 11.852 11.344 1 96.38 255 ARG A C 1
ATOM 1959 O O . ARG A 1 255 ? 9.594 12.086 10.625 1 96.38 255 ARG A O 1
ATOM 1966 N N . PRO A 1 256 ? 11.742 11.453 10.836 1 96.94 256 PRO A N 1
ATOM 1967 C CA . PRO A 1 256 ? 11.906 11.328 9.391 1 96.94 256 PRO A CA 1
ATOM 1968 C C . PRO A 1 256 ? 10.945 10.312 8.773 1 96.94 256 PRO A C 1
ATOM 1970 O O . PRO A 1 256 ? 10.523 10.469 7.625 1 96.94 256 PRO A O 1
ATOM 1973 N N . GLN A 1 257 ? 10.602 9.258 9.547 1 97.88 257 GLN A N 1
ATOM 1974 C CA . GLN A 1 257 ? 9.68 8.234 9.062 1 97.88 257 GLN A CA 1
ATOM 1975 C C . GLN A 1 257 ? 8.305 8.828 8.781 1 97.88 257 GLN A C 1
ATOM 1977 O O . GLN A 1 257 ? 7.605 8.391 7.863 1 97.88 257 GLN A O 1
ATOM 1982 N N . PHE A 1 258 ? 7.926 9.828 9.586 1 97.94 258 PHE A N 1
ATOM 1983 C CA . PHE A 1 258 ? 6.672 10.516 9.305 1 97.94 258 PHE A CA 1
ATOM 1984 C C . PHE A 1 258 ? 6.758 11.273 7.984 1 97.94 258 PHE A C 1
ATOM 1986 O O . PHE A 1 258 ? 5.844 11.195 7.156 1 97.94 258 PHE A O 1
ATOM 1993 N N . ILE A 1 259 ? 7.812 11.992 7.809 1 97.44 259 ILE A N 1
ATOM 1994 C CA . ILE A 1 259 ? 8.008 12.867 6.656 1 97.44 259 ILE A CA 1
ATOM 1995 C C . ILE A 1 259 ? 7.996 12.047 5.371 1 97.44 259 ILE A C 1
ATOM 1997 O O . ILE A 1 259 ? 7.449 12.477 4.355 1 97.44 259 ILE A O 1
ATOM 2001 N N . LEU A 1 260 ? 8.523 10.805 5.453 1 98.25 260 LEU A N 1
ATOM 2002 C CA . LEU A 1 260 ? 8.68 9.977 4.266 1 98.25 260 LEU A CA 1
ATOM 2003 C C . LEU A 1 260 ? 7.637 8.859 4.242 1 98.25 260 LEU A C 1
ATOM 2005 O O . LEU A 1 260 ? 7.758 7.91 3.469 1 98.25 260 LEU A O 1
ATOM 2009 N N . TYR A 1 261 ? 6.621 8.961 5.066 1 98.5 261 TYR A N 1
ATOM 2010 C CA . TYR A 1 261 ? 5.551 7.973 5.105 1 98.5 261 TYR A CA 1
ATOM 2011 C C . TYR A 1 261 ? 4.941 7.777 3.725 1 98.5 261 TYR A C 1
ATOM 2013 O O . TYR A 1 261 ? 4.738 8.742 2.982 1 98.5 261 TYR A O 1
ATOM 2021 N N . ARG A 1 262 ? 4.605 6.523 3.42 1 97.81 262 ARG A N 1
ATOM 2022 C CA . ARG A 1 262 ? 3.975 6.254 2.131 1 97.81 262 ARG A CA 1
ATOM 2023 C C . ARG A 1 262 ? 2.637 5.547 2.314 1 97.81 262 ARG A C 1
ATOM 2025 O O . ARG A 1 262 ? 1.613 5.996 1.793 1 97.81 262 ARG A O 1
ATOM 2032 N N . SER A 1 263 ? 2.645 4.422 3.062 1 96.5 263 SER A N 1
ATOM 2033 C CA . SER A 1 263 ? 1.418 3.65 3.232 1 96.5 263 SER A CA 1
ATOM 2034 C C . SER A 1 263 ? 1.479 2.781 4.484 1 96.5 263 SER A C 1
ATOM 2036 O O . SER A 1 263 ? 2.525 2.688 5.129 1 96.5 263 SER A O 1
ATOM 2038 N N . GLY A 1 264 ? 0.322 2.135 4.82 1 96.94 264 GLY A N 1
ATOM 2039 C CA . GLY A 1 264 ? 0.224 1.332 6.031 1 96.94 264 GLY A CA 1
ATOM 2040 C C . GLY A 1 264 ? -0.212 2.133 7.242 1 96.94 264 GLY A C 1
ATOM 2041 O O . GLY A 1 264 ? -0.708 3.252 7.109 1 96.94 264 GLY A O 1
ATOM 2042 N N . VAL A 1 265 ? -0.108 1.516 8.398 1 98.5 265 VAL A N 1
ATOM 2043 C CA . VAL A 1 265 ? -0.478 2.18 9.648 1 98.5 265 VAL A CA 1
ATOM 2044 C C . VAL A 1 265 ? 0.776 2.693 10.352 1 98.5 265 VAL A C 1
ATOM 2046 O O . VAL A 1 265 ? 1.558 1.907 10.891 1 98.5 265 VAL A O 1
ATOM 2049 N N . TYR A 1 266 ? 0.963 3.963 10.289 1 98.69 266 TYR A N 1
ATOM 2050 C CA . TYR A 1 266 ? 2.115 4.598 10.914 1 98.69 266 TYR A CA 1
ATOM 2051 C C . TYR A 1 266 ? 2.131 4.34 12.414 1 98.69 266 TYR A C 1
ATOM 2053 O O . TYR A 1 266 ? 1.213 4.742 13.133 1 98.69 266 TYR A O 1
ATOM 2061 N N . ASN A 1 267 ? 3.076 3.623 12.852 1 97.88 267 ASN A N 1
ATOM 2062 C CA . ASN A 1 267 ? 3.324 3.27 14.242 1 97.88 267 ASN A CA 1
ATOM 2063 C C . ASN A 1 267 ? 4.793 3.445 14.617 1 97.88 267 ASN A C 1
ATOM 2065 O O . ASN A 1 267 ? 5.621 2.578 14.328 1 97.88 267 ASN A O 1
ATOM 2069 N N . ASP A 1 268 ? 5.129 4.59 15.18 1 96.94 268 ASP A N 1
ATOM 2070 C CA . ASP A 1 268 ? 6.5 4.941 15.539 1 96.94 268 ASP A CA 1
ATOM 2071 C C . ASP A 1 268 ? 6.621 5.215 17.031 1 96.94 268 ASP A C 1
ATOM 2073 O O . ASP A 1 268 ? 6.289 6.305 17.5 1 96.94 268 ASP A O 1
ATOM 2077 N N . PRO A 1 269 ? 7.129 4.281 17.75 1 94.25 269 PRO A N 1
ATOM 2078 C CA . PRO A 1 269 ? 7.184 4.426 19.203 1 94.25 269 PRO A CA 1
ATOM 2079 C C . PRO A 1 269 ? 8.117 5.547 19.656 1 94.25 269 PRO A C 1
ATOM 2081 O O . PRO A 1 269 ? 8.109 5.926 20.828 1 94.25 269 PRO A O 1
ATOM 2084 N N . THR A 1 270 ? 8.875 6.102 18.734 1 95.44 270 THR A N 1
ATOM 2085 C CA . THR A 1 270 ? 9.797 7.172 19.109 1 95.44 270 THR A CA 1
ATOM 2086 C C . THR A 1 270 ? 9.109 8.531 19.016 1 95.44 270 THR A C 1
ATOM 2088 O O . THR A 1 270 ? 9.672 9.547 19.406 1 95.44 270 THR A O 1
ATOM 2091 N N . CYS A 1 271 ? 7.922 8.484 18.5 1 95 271 CYS A N 1
ATOM 2092 C CA . CYS A 1 271 ? 7.148 9.719 18.5 1 95 271 CYS A CA 1
ATOM 2093 C C . CYS A 1 271 ? 6.895 10.211 19.906 1 95 271 CYS A C 1
ATOM 2095 O O . CYS A 1 271 ? 6.613 9.414 20.812 1 95 271 CYS A O 1
ATOM 2097 N N . THR A 1 272 ? 6.953 11.539 20.125 1 96.44 272 THR A N 1
ATOM 2098 C CA . THR A 1 272 ? 6.734 12.102 21.453 1 96.44 272 THR A CA 1
ATOM 2099 C C . THR A 1 272 ? 5.336 12.695 21.562 1 96.44 272 THR A C 1
ATOM 2101 O O . THR A 1 272 ? 4.555 12.648 20.609 1 96.44 272 THR A O 1
ATOM 2104 N N . GLN A 1 273 ? 5.062 13.227 22.75 1 96.69 273 GLN A N 1
ATOM 2105 C CA . GLN A 1 273 ? 3.781 13.883 23 1 96.69 273 GLN A CA 1
ATOM 2106 C C . GLN A 1 273 ? 3.871 15.383 22.734 1 96.69 273 GLN A C 1
ATOM 2108 O O . GLN A 1 273 ? 2.871 16.094 22.844 1 96.69 273 GLN A O 1
ATOM 2113 N N . LYS A 1 274 ? 5.066 15.859 22.359 1 96.25 274 LYS A N 1
ATOM 2114 C CA . LYS A 1 274 ? 5.246 17.266 22.016 1 96.25 274 LYS A CA 1
ATOM 2115 C C . LYS A 1 274 ? 4.844 17.547 20.578 1 96.25 274 LYS A C 1
ATOM 2117 O O . LYS A 1 274 ? 5.598 17.25 19.641 1 96.25 274 LYS A O 1
ATOM 2122 N N . VAL A 1 275 ? 3.742 18.172 20.422 1 97.69 275 VAL A N 1
ATOM 2123 C CA . VAL A 1 275 ? 3.174 18.328 19.094 1 97.69 275 VAL A CA 1
ATOM 2124 C C . VAL A 1 275 ? 3.768 19.578 18.422 1 97.69 275 VAL A C 1
ATOM 2126 O O . VAL A 1 275 ? 4.121 20.547 19.109 1 97.69 275 VAL A O 1
ATOM 2129 N N . ASN A 1 276 ? 3.875 19.562 17.078 1 97.62 276 ASN A N 1
ATOM 2130 C CA . ASN A 1 276 ? 4.434 20.688 16.344 1 97.62 276 ASN A CA 1
ATOM 2131 C C . ASN A 1 276 ? 3.791 20.828 14.961 1 97.62 276 ASN A C 1
ATOM 2133 O O . ASN A 1 276 ? 4.242 21.625 14.141 1 97.62 276 ASN A O 1
ATOM 2137 N N . HIS A 1 277 ? 2.816 20.047 14.68 1 98.44 277 HIS A N 1
ATOM 2138 C CA . HIS A 1 277 ? 2.197 20.031 13.359 1 98.44 277 HIS A CA 1
ATOM 2139 C C . HIS A 1 277 ? 0.692 19.812 13.461 1 98.44 277 HIS A C 1
ATOM 2141 O O . HIS A 1 277 ? 0.244 18.812 14.031 1 98.44 277 HIS A O 1
ATOM 2147 N N . ALA A 1 278 ? -0.073 20.781 12.953 1 98.75 278 ALA A N 1
ATOM 2148 C CA . ALA A 1 278 ? -1.529 20.672 12.953 1 98.75 278 ALA A CA 1
ATOM 2149 C C . ALA A 1 278 ? -2.027 20 11.672 1 98.75 278 ALA A C 1
ATOM 2151 O O . ALA A 1 278 ? -1.592 20.344 10.578 1 98.75 278 ALA A O 1
ATOM 2152 N N . VAL A 1 279 ? -2.838 19.031 11.836 1 98.88 279 VAL A N 1
ATOM 2153 C CA . VAL A 1 279 ? -3.438 18.281 10.734 1 98.88 279 VAL A CA 1
ATOM 2154 C C . VAL A 1 279 ? -4.922 18.062 11.008 1 98.88 279 VAL A C 1
ATOM 2156 O O . VAL A 1 279 ? -5.496 18.688 11.898 1 98.88 279 VAL A O 1
ATOM 2159 N N . LEU A 1 280 ? -5.547 17.312 10.117 1 98.94 280 LEU A N 1
ATOM 2160 C CA . LEU A 1 280 ? -6.992 17.125 10.203 1 98.94 280 LEU A CA 1
ATOM 2161 C C . LEU A 1 280 ? -7.352 15.648 10.281 1 98.94 280 LEU A C 1
ATOM 2163 O O . LEU A 1 280 ? -7.07 14.891 9.352 1 98.94 280 LEU A O 1
ATOM 2167 N N . ALA A 1 281 ? -7.93 15.219 11.43 1 98.94 281 ALA A N 1
ATOM 2168 C CA . ALA A 1 281 ? -8.477 13.867 11.516 1 98.94 281 ALA A CA 1
ATOM 2169 C C . ALA A 1 281 ? -9.82 13.766 10.797 1 98.94 281 ALA A C 1
ATOM 2171 O O . ALA A 1 281 ? -10.766 14.484 11.125 1 98.94 281 ALA A O 1
ATOM 2172 N N . VAL A 1 282 ? -9.938 12.844 9.812 1 98.94 282 VAL A N 1
ATOM 2173 C CA . VAL A 1 282 ? -11.125 12.836 8.969 1 98.94 282 VAL A CA 1
ATOM 2174 C C . VAL A 1 282 ? -11.797 11.469 9.039 1 98.94 282 VAL A C 1
ATOM 2176 O O . VAL A 1 282 ? -12.773 11.211 8.328 1 98.94 282 VAL A O 1
ATOM 2179 N N . GLY A 1 283 ? -11.289 10.586 9.852 1 98.88 283 GLY A N 1
ATOM 2180 C CA . GLY A 1 283 ? -11.883 9.258 9.992 1 98.88 283 GLY A CA 1
ATOM 2181 C C . GLY A 1 283 ? -11.016 8.305 10.805 1 98.88 283 GLY A C 1
ATOM 2182 O O . GLY A 1 283 ? -10.047 8.727 11.43 1 98.88 283 GLY A O 1
ATOM 2183 N N . TYR A 1 284 ? -11.461 7.102 10.859 1 98.81 284 TYR A N 1
ATOM 2184 C CA . TYR A 1 284 ? -10.766 6.02 11.555 1 98.81 284 TYR A CA 1
ATOM 2185 C C . TYR A 1 284 ? -11.203 4.66 11.023 1 98.81 284 TYR A C 1
ATOM 2187 O O . TYR A 1 284 ? -12.227 4.555 10.344 1 98.81 284 TYR A O 1
ATOM 2195 N N . GLY A 1 285 ? -10.414 3.705 11.273 1 98.38 285 GLY A N 1
ATOM 2196 C CA . GLY A 1 285 ? -10.711 2.34 10.875 1 98.38 285 GLY A CA 1
ATOM 2197 C C . GLY A 1 285 ? -9.672 1.338 11.344 1 98.38 285 GLY A C 1
ATOM 2198 O O . GLY A 1 285 ? -8.992 1.568 12.344 1 98.38 285 GLY A O 1
ATOM 2199 N N . ALA A 1 286 ? -9.688 0.185 10.688 1 97 286 ALA A N 1
ATOM 2200 C CA . ALA A 1 286 ? -8.711 -0.862 10.977 1 97 286 ALA A CA 1
ATOM 2201 C C . ALA A 1 286 ? -8.234 -1.531 9.688 1 97 286 ALA A C 1
ATOM 2203 O O . ALA A 1 286 ? -9.016 -1.712 8.75 1 97 286 ALA A O 1
ATOM 2204 N N . ILE A 1 287 ? -7.016 -1.811 9.617 1 92.56 287 ILE A N 1
ATOM 2205 C CA . ILE A 1 287 ? -6.418 -2.584 8.531 1 92.56 287 ILE A CA 1
ATOM 2206 C C . ILE A 1 287 ? -5.488 -3.646 9.109 1 92.56 287 ILE A C 1
ATOM 2208 O O . ILE A 1 287 ? -4.582 -3.332 9.883 1 92.56 287 ILE A O 1
ATOM 2212 N N . GLY A 1 288 ? -5.703 -4.902 8.68 1 85.94 288 GLY A N 1
ATOM 2213 C CA . GLY A 1 288 ? -4.879 -5.984 9.188 1 85.94 288 GLY A CA 1
ATOM 2214 C C . GLY A 1 288 ? -4.879 -6.078 10.703 1 85.94 288 GLY A C 1
ATOM 2215 O O . GLY A 1 288 ? -3.832 -6.297 11.312 1 85.94 288 GLY A O 1
ATOM 2216 N N . GLY A 1 289 ? -5.961 -5.723 11.273 1 91.25 289 GLY A N 1
ATOM 2217 C CA . GLY A 1 289 ? -6.09 -5.82 12.719 1 91.25 289 GLY A CA 1
ATOM 2218 C C . GLY A 1 289 ? -5.527 -4.617 13.453 1 91.25 289 GLY A C 1
ATOM 2219 O O . GLY A 1 289 ? -5.57 -4.555 14.688 1 91.25 289 GLY A O 1
ATOM 2220 N N . GLN A 1 290 ? -5.027 -3.637 12.742 1 95.88 290 GLN A N 1
ATOM 2221 C CA . GLN A 1 290 ? -4.477 -2.438 13.359 1 95.88 290 GLN A CA 1
ATOM 2222 C C . GLN A 1 290 ? -5.426 -1.252 13.203 1 95.88 290 GLN A C 1
ATOM 2224 O O . GLN A 1 290 ? -5.801 -0.895 12.086 1 95.88 290 GLN A O 1
ATOM 2229 N N . ASP A 1 291 ? -5.746 -0.667 14.328 1 98.31 291 ASP A N 1
ATOM 2230 C CA . ASP A 1 291 ? -6.609 0.509 14.32 1 98.31 291 ASP A CA 1
ATOM 2231 C C . ASP A 1 291 ? -5.836 1.755 13.891 1 98.31 291 ASP A C 1
ATOM 2233 O O . ASP A 1 291 ? -4.664 1.911 14.234 1 98.31 291 ASP A O 1
ATOM 2237 N N . PHE A 1 292 ? -6.516 2.629 13.172 1 98.81 292 PHE A N 1
ATOM 2238 C CA . PHE A 1 292 ? -5.805 3.826 12.742 1 98.81 292 PHE A CA 1
ATOM 2239 C C . PHE A 1 292 ? -6.734 5.031 12.727 1 98.81 292 PHE A C 1
ATOM 2241 O O . PHE A 1 292 ? -7.957 4.883 12.703 1 98.81 292 PHE A O 1
ATOM 2248 N N . TRP A 1 293 ? -6.16 6.242 12.867 1 98.88 293 TRP A N 1
ATOM 2249 C CA . TRP A 1 293 ? -6.766 7.508 12.469 1 98.88 293 TRP A CA 1
ATOM 2250 C C . TRP A 1 293 ? -6.457 7.824 11.008 1 98.88 293 TRP A C 1
ATOM 2252 O O . TRP A 1 293 ? -5.32 7.656 10.555 1 98.88 293 TRP A O 1
ATOM 2262 N N . LEU A 1 294 ? -7.453 8.18 10.258 1 98.88 294 LEU A N 1
ATOM 2263 C CA . LEU A 1 294 ? -7.207 8.758 8.945 1 98.88 294 LEU A CA 1
ATOM 2264 C C . LEU A 1 294 ? -6.992 10.266 9.047 1 98.88 294 LEU A C 1
ATOM 2266 O O . LEU A 1 294 ? -7.879 10.992 9.5 1 98.88 294 LEU A O 1
ATOM 2270 N N . VAL A 1 295 ? -5.82 10.719 8.586 1 98.94 295 VAL A N 1
ATOM 2271 C CA . VAL A 1 295 ? -5.422 12.102 8.82 1 98.94 295 VAL A CA 1
ATOM 2272 C C . VAL A 1 295 ? -5.078 12.766 7.492 1 98.94 295 VAL A C 1
ATOM 2274 O O . VAL A 1 295 ? -4.328 12.219 6.688 1 98.94 295 VAL A O 1
ATOM 2277 N N . LYS A 1 296 ? -5.668 13.93 7.227 1 98.88 296 LYS A N 1
ATOM 2278 C CA . LYS A 1 296 ? -5.359 14.75 6.059 1 98.88 296 LYS A CA 1
ATOM 2279 C C . LYS A 1 296 ? -4.238 15.734 6.355 1 98.88 296 LYS A C 1
ATOM 2281 O O . LYS A 1 296 ? -4.336 16.531 7.289 1 98.88 296 LYS A O 1
ATOM 2286 N N . ASN A 1 297 ? -3.178 15.594 5.605 1 98.5 297 ASN A N 1
ATOM 2287 C CA . ASN A 1 297 ? -2.059 16.531 5.695 1 98.5 297 ASN A CA 1
ATOM 2288 C C . ASN A 1 297 ? -2.219 17.688 4.719 1 98.5 297 ASN A C 1
ATOM 2290 O O . ASN A 1 297 ? -3.174 17.719 3.939 1 98.5 297 ASN A O 1
ATOM 2294 N N . SER A 1 298 ? -1.334 18.688 4.859 1 98.31 298 SER A N 1
ATOM 2295 C CA . SER A 1 298 ? -1.38 19.828 3.969 1 98.31 298 SER A CA 1
ATOM 2296 C C . SER A 1 298 ? -0.064 20 3.217 1 98.31 298 SER A C 1
ATOM 2298 O O . SER A 1 298 ? 0.353 21.125 2.936 1 98.31 298 SER A O 1
ATOM 2300 N N . TRP A 1 299 ? 0.63 18.906 3.02 1 97.31 299 TRP A N 1
ATOM 2301 C CA . TRP A 1 299 ? 1.921 18.922 2.34 1 97.31 299 TRP A CA 1
ATOM 2302 C C . TRP A 1 299 ? 1.784 18.453 0.894 1 97.31 299 TRP A C 1
ATOM 2304 O O . TRP A 1 299 ? 2.75 17.969 0.297 1 97.31 299 TRP A O 1
ATOM 2314 N N . GLY A 1 300 ? 0.564 18.5 0.337 1 96.88 300 GLY A N 1
ATOM 2315 C CA . GLY A 1 300 ? 0.334 18.109 -1.042 1 96.88 300 GLY A CA 1
ATOM 2316 C C . GLY A 1 300 ? 0.041 16.625 -1.194 1 96.88 300 GLY A C 1
ATOM 2317 O O . GLY A 1 300 ? 0.161 15.859 -0.234 1 96.88 300 GLY A O 1
ATOM 2318 N N . THR A 1 301 ? -0.286 16.219 -2.424 1 96.75 301 THR A N 1
ATOM 2319 C CA . THR A 1 301 ? -0.711 14.844 -2.695 1 96.75 301 THR A CA 1
ATOM 2320 C C . THR A 1 301 ? 0.495 13.922 -2.84 1 96.75 301 THR A C 1
ATOM 2322 O O . THR A 1 301 ? 0.35 12.695 -2.844 1 96.75 301 THR A O 1
ATOM 2325 N N . HIS A 1 302 ? 1.698 14.516 -2.912 1 94.88 302 HIS A N 1
ATOM 2326 C CA . HIS A 1 302 ? 2.896 13.695 -3.045 1 94.88 302 HIS A CA 1
ATOM 2327 C C . HIS A 1 302 ? 3.346 13.156 -1.692 1 94.88 302 HIS A C 1
ATOM 2329 O O . HIS A 1 302 ? 4.234 12.305 -1.625 1 94.88 302 HIS A O 1
ATOM 2335 N N . PHE A 1 303 ? 2.775 13.633 -0.636 1 96.62 303 PHE A N 1
ATOM 2336 C CA . PHE A 1 303 ? 3.018 13.086 0.695 1 96.62 303 PHE A CA 1
ATOM 2337 C C . PHE A 1 303 ? 2.125 11.883 0.958 1 96.62 303 PHE A C 1
ATOM 2339 O O . PHE A 1 303 ? 0.928 11.914 0.667 1 96.62 303 PHE A O 1
ATOM 2346 N N . GLY A 1 304 ? 2.701 10.852 1.555 1 97.31 304 GLY A N 1
ATOM 2347 C CA . GLY A 1 304 ? 1.93 9.727 2.072 1 97.31 304 GLY A CA 1
ATOM 2348 C C . GLY A 1 304 ? 1.026 9.094 1.03 1 97.31 304 GLY A C 1
ATOM 2349 O O . GLY A 1 304 ? 1.448 8.859 -0.104 1 97.31 304 GLY A 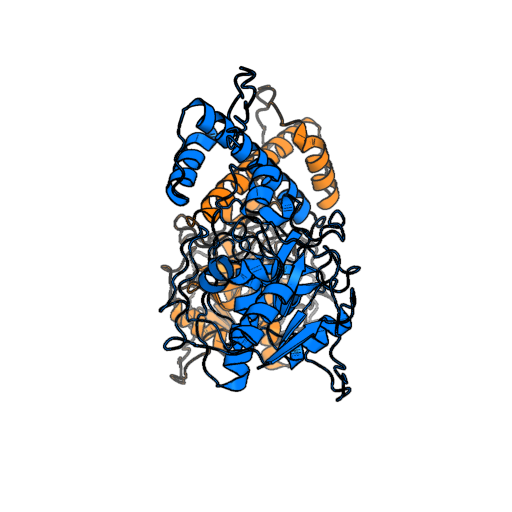O 1
ATOM 2350 N N . ASP A 1 305 ? -0.129 8.711 1.438 1 96.38 305 ASP A N 1
ATOM 2351 C CA . ASP A 1 305 ? -1.149 8.125 0.575 1 96.38 305 ASP A CA 1
ATOM 2352 C C . ASP A 1 305 ? -2.049 9.211 -0.021 1 96.38 305 ASP A C 1
ATOM 2354 O O . ASP A 1 305 ? -3.168 9.422 0.45 1 96.38 305 ASP A O 1
ATOM 2358 N N . SER A 1 306 ? -1.505 9.898 -1.034 1 96 306 SER A N 1
ATOM 2359 C CA . SER A 1 306 ? -2.215 10.977 -1.718 1 96 306 SER A CA 1
ATOM 2360 C C . SER A 1 306 ? -2.568 12.109 -0.754 1 96 306 SER A C 1
ATOM 2362 O O . SER A 1 306 ? -3.699 12.594 -0.75 1 96 306 SER A O 1
ATOM 2364 N N . GLY A 1 307 ? -1.699 12.398 0.177 1 98.31 307 GLY A N 1
ATOM 2365 C CA . GLY A 1 307 ? -1.87 13.516 1.088 1 98.31 307 GLY A CA 1
ATOM 2366 C C . GLY A 1 307 ? -2.371 13.102 2.459 1 98.31 307 GLY A C 1
ATOM 2367 O O . GLY A 1 307 ? -2.504 13.93 3.355 1 98.31 307 GLY A O 1
ATOM 2368 N N . TYR A 1 308 ? -2.625 11.773 2.613 1 98.75 308 TYR A N 1
ATOM 2369 C CA . TYR A 1 308 ? -3.166 11.266 3.869 1 98.75 308 TYR A CA 1
ATOM 2370 C C . TYR A 1 308 ? -2.174 10.336 4.555 1 98.75 308 TYR A C 1
ATOM 2372 O O . TYR A 1 308 ? -1.229 9.852 3.924 1 98.75 308 TYR A O 1
ATOM 2380 N N . ILE A 1 309 ? -2.379 10.148 5.789 1 98.75 309 ILE A N 1
ATOM 2381 C CA . ILE A 1 309 ? -1.626 9.188 6.586 1 98.75 309 ILE A CA 1
ATOM 2382 C C . ILE A 1 309 ? -2.566 8.469 7.547 1 98.75 309 ILE A C 1
ATOM 2384 O O . ILE A 1 309 ? -3.523 9.062 8.055 1 98.75 309 ILE A O 1
ATOM 2388 N N . ARG A 1 310 ? -2.352 7.215 7.766 1 98.81 310 ARG A N 1
ATOM 2389 C CA . ARG A 1 310 ? -3.025 6.43 8.789 1 98.81 310 ARG A CA 1
ATOM 2390 C C . ARG A 1 310 ? -2.16 6.301 10.039 1 98.81 310 ARG A C 1
ATOM 2392 O O . ARG A 1 310 ? -1.139 5.609 10.023 1 98.81 310 ARG A O 1
ATOM 2399 N N . MET A 1 311 ? -2.576 6.984 11.086 1 98.75 311 MET A N 1
ATOM 2400 C CA . MET A 1 311 ? -1.812 6.965 12.328 1 98.75 311 MET A CA 1
ATOM 2401 C C . MET A 1 311 ? -2.375 5.934 13.297 1 98.75 311 MET A C 1
ATOM 2403 O O . MET A 1 311 ? -3.592 5.836 13.469 1 98.75 311 MET A O 1
ATOM 2407 N N . ALA A 1 312 ? -1.534 5.219 13.914 1 98.56 312 ALA A N 1
ATOM 2408 C CA . ALA A 1 312 ? -1.971 4.164 14.828 1 98.56 312 ALA A CA 1
ATOM 2409 C C . ALA A 1 312 ? -2.879 4.723 15.922 1 98.56 312 ALA A C 1
ATOM 2411 O O . ALA A 1 312 ? -2.578 5.762 16.516 1 98.56 312 ALA A O 1
ATOM 2412 N N . ARG A 1 313 ? -3.932 4.082 16.094 1 98.25 313 ARG A N 1
ATOM 2413 C CA . ARG A 1 313 ? -4.895 4.387 17.141 1 98.25 313 ARG A CA 1
ATOM 2414 C C . ARG A 1 313 ? -4.836 3.352 18.266 1 98.25 313 ARG A C 1
ATOM 2416 O O . ARG A 1 313 ? -4.535 2.182 18.016 1 98.25 313 ARG A O 1
ATOM 2423 N N . ASN A 1 314 ? -5.129 3.801 19.484 1 96.62 314 ASN A N 1
ATOM 2424 C CA . ASN A 1 314 ? -5.102 2.938 20.656 1 96.62 314 ASN A CA 1
ATOM 2425 C C . ASN A 1 314 ? -3.688 2.447 20.953 1 96.62 314 ASN A C 1
ATOM 2427 O O . ASN A 1 314 ? -3.492 1.287 21.328 1 96.62 314 ASN A O 1
ATOM 2431 N N . GLN A 1 315 ? -2.734 3.266 20.641 1 96.12 315 GLN A N 1
ATOM 2432 C CA . GLN A 1 315 ? -1.325 3.012 20.922 1 96.12 315 GLN A CA 1
ATOM 2433 C C . GLN A 1 315 ? -0.72 4.129 21.766 1 96.12 315 GLN A C 1
ATOM 2435 O O . GLN A 1 315 ? 0.273 4.746 21.375 1 96.12 315 GLN A O 1
ATOM 2440 N N . ASN A 1 316 ? -1.402 4.422 22.922 1 95.81 316 ASN A N 1
ATOM 2441 C CA . ASN A 1 316 ? -0.928 5.383 23.906 1 95.81 316 ASN A CA 1
ATOM 2442 C C . ASN A 1 316 ? -0.843 6.793 23.328 1 95.81 316 ASN A C 1
ATOM 2444 O O . ASN A 1 316 ? 0.195 7.449 23.438 1 95.81 316 ASN A O 1
ATOM 2448 N N . ASN A 1 317 ? -1.898 7.289 22.641 1 97.75 317 ASN A N 1
ATOM 2449 C CA . ASN A 1 317 ? -1.963 8.633 22.078 1 97.75 317 ASN A CA 1
ATOM 2450 C C . ASN A 1 317 ? -0.734 8.945 21.234 1 97.75 317 ASN A C 1
ATOM 2452 O O . ASN A 1 317 ? -0.073 9.969 21.438 1 97.75 317 ASN A O 1
ATOM 2456 N N . MET A 1 318 ? -0.441 8.008 20.328 1 96.44 318 MET A N 1
ATOM 2457 C CA . MET A 1 318 ? 0.758 8.07 19.5 1 96.44 318 MET A CA 1
ATOM 2458 C C . MET A 1 318 ? 0.912 9.453 18.875 1 96.44 318 MET A C 1
ATOM 2460 O O . MET A 1 318 ? -0.043 9.992 18.312 1 96.44 318 MET A O 1
ATOM 2464 N N . CYS A 1 319 ? 2.055 10.062 19.031 1 98.19 319 CYS A N 1
ATOM 2465 C CA . CYS A 1 319 ? 2.486 11.352 18.484 1 98.19 319 CYS A CA 1
ATOM 2466 C C . CYS A 1 319 ? 1.641 12.484 19.047 1 98.19 319 CYS A C 1
ATOM 2468 O O . CYS A 1 319 ? 1.602 13.578 18.469 1 98.19 319 CYS A O 1
ATOM 2470 N N . GLY A 1 320 ? 0.77 12.242 20.078 1 98.44 320 GLY A N 1
ATOM 2471 C CA . GLY A 1 320 ? 0.024 13.289 20.766 1 98.44 320 GLY A CA 1
ATOM 2472 C C . GLY A 1 320 ? -1.259 13.672 20.047 1 98.44 320 GLY A C 1
ATOM 2473 O O . GLY A 1 320 ? -1.808 14.75 20.281 1 98.44 320 GLY A O 1
ATOM 2474 N N . ILE A 1 321 ? -1.765 12.797 19.188 1 98.69 321 ILE A N 1
ATOM 2475 C CA . ILE A 1 321 ? -2.807 13.18 18.25 1 98.69 321 ILE A CA 1
ATOM 2476 C C . ILE A 1 321 ? -4.078 13.555 19 1 98.69 321 ILE A C 1
ATOM 2478 O O . ILE A 1 321 ? -4.855 14.398 18.547 1 98.69 321 ILE A O 1
ATOM 2482 N N . ALA A 1 322 ? -4.289 13.023 20.172 1 98.19 322 ALA A N 1
ATOM 2483 C CA . ALA A 1 322 ? -5.516 13.297 20.922 1 98.19 322 ALA A CA 1
ATOM 2484 C C . ALA A 1 322 ? -5.293 14.391 21.953 1 98.19 322 ALA A C 1
ATOM 2486 O O . ALA A 1 322 ? -6.207 14.742 22.703 1 98.19 322 ALA A O 1
ATOM 2487 N N . SER A 1 323 ? -4.141 14.984 22.031 1 97.94 323 SER A N 1
ATOM 2488 C CA . SER A 1 323 ? -3.775 15.867 23.125 1 97.94 323 SER A CA 1
ATOM 2489 C C . SER A 1 323 ? -4.402 17.25 22.953 1 97.94 323 SER A C 1
ATOM 2491 O O . SER A 1 323 ? -4.715 17.922 23.938 1 97.94 323 SER A O 1
ATOM 2493 N N . TYR A 1 324 ? -4.559 17.656 21.734 1 97.81 324 TYR A N 1
ATOM 2494 C CA . TYR A 1 324 ? -5.043 19.016 21.516 1 97.81 324 TYR A CA 1
ATOM 2495 C C . TYR A 1 324 ? -6.129 19.047 20.453 1 97.81 324 TYR A C 1
ATOM 2497 O O . TYR A 1 324 ? -6.219 20 19.672 1 97.81 324 TYR A O 1
ATOM 2505 N N . ALA A 1 325 ? -6.887 17.938 20.391 1 98.19 325 ALA A N 1
ATOM 2506 C CA . ALA A 1 325 ? -7.977 17.875 19.422 1 98.19 325 ALA A CA 1
ATOM 2507 C C . ALA A 1 325 ? -9.047 18.922 19.75 1 98.19 325 ALA A C 1
ATOM 2509 O O . ALA A 1 325 ? -9.445 19.078 20.906 1 98.19 325 ALA A O 1
ATOM 2510 N N . CYS A 1 326 ? -9.5 19.688 18.734 1 98 326 CYS A N 1
ATOM 2511 C CA . CYS A 1 326 ? -10.539 20.703 18.922 1 98 326 CYS A CA 1
ATOM 2512 C C . CYS A 1 326 ? -11.328 20.906 17.625 1 98 326 CYS A C 1
ATOM 2514 O O . CYS A 1 326 ? -10.875 20.516 16.547 1 98 326 CYS A O 1
ATOM 2516 N N . PHE A 1 327 ? -12.492 21.375 17.75 1 97.75 327 PHE A N 1
ATOM 2517 C CA . PHE A 1 327 ? -13.359 21.547 16.594 1 97.75 327 PHE A CA 1
ATOM 2518 C C . PHE A 1 327 ? -14.273 22.75 16.766 1 97.75 327 PHE A C 1
ATOM 2520 O O . PHE A 1 327 ? -14.664 23.094 17.891 1 97.75 327 PHE A O 1
ATOM 2527 N N . PRO A 1 328 ? -14.555 23.422 15.656 1 97.88 328 PRO A N 1
ATOM 2528 C CA . PRO A 1 328 ? -15.5 24.547 15.656 1 97.88 328 PRO A CA 1
ATOM 2529 C C . PRO A 1 328 ? -16.953 24.094 15.609 1 97.88 328 PRO A C 1
ATOM 2531 O O . PRO A 1 328 ? -17.234 22.938 15.258 1 97.88 328 PRO A O 1
ATOM 2534 N N . VAL A 1 329 ? -17.797 24.953 16.016 1 95.56 329 VAL A N 1
ATOM 2535 C CA . VAL A 1 329 ? -19.25 24.766 15.906 1 95.56 329 VAL A CA 1
ATOM 2536 C C . VAL A 1 329 ? -19.859 25.953 15.164 1 95.56 329 VAL A C 1
ATOM 2538 O O . VAL A 1 329 ? -19.484 27.094 15.406 1 95.56 329 VAL A O 1
ATOM 2541 N N . MET A 1 330 ? -20.734 25.578 14.211 1 94.38 330 MET A N 1
ATOM 2542 C CA . MET A 1 330 ? -21.422 26.625 13.453 1 94.38 330 MET A CA 1
ATOM 2543 C C . MET A 1 330 ? -22.875 26.75 13.906 1 94.38 330 MET A C 1
ATOM 2545 O O . MET A 1 330 ? -23.469 25.781 14.367 1 94.38 330 MET A O 1
ATOM 2549 N N . MET B 1 1 ? 19.547 -43.344 -16.25 1 28.47 1 MET B N 1
ATOM 2550 C CA . MET B 1 1 ? 20.188 -42.062 -16.594 1 28.47 1 MET B CA 1
ATOM 2551 C C . MET B 1 1 ? 20.375 -41.219 -15.352 1 28.47 1 MET B C 1
ATOM 2553 O O . MET B 1 1 ? 19.469 -41.094 -14.531 1 28.47 1 MET B O 1
ATOM 2557 N N . MET B 1 2 ? 21.641 -41.031 -14.961 1 29.58 2 MET B N 1
ATOM 2558 C CA . MET B 1 2 ? 22.312 -40.281 -13.883 1 29.58 2 MET B CA 1
ATOM 2559 C C . MET B 1 2 ? 21.875 -38.844 -13.867 1 29.58 2 MET B C 1
ATOM 2561 O O . MET B 1 2 ? 21.984 -38.125 -14.875 1 29.58 2 MET B O 1
ATOM 2565 N N . LEU B 1 3 ? 20.906 -38.469 -13.086 1 31.92 3 LEU B N 1
ATOM 2566 C CA . LEU B 1 3 ? 20.469 -37.094 -12.812 1 31.92 3 LEU B CA 1
ATOM 2567 C C . LEU B 1 3 ? 21.672 -36.219 -12.523 1 31.92 3 LEU B C 1
ATOM 2569 O O . LEU B 1 3 ? 22.344 -36.375 -1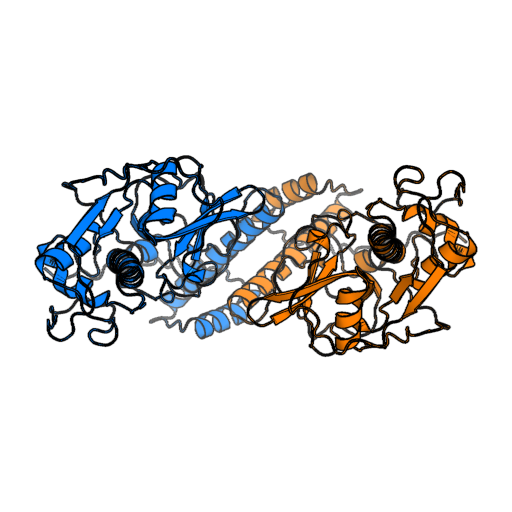1.5 1 31.92 3 LEU B O 1
ATOM 2573 N N . GLY B 1 4 ? 22.469 -35.875 -13.633 1 31.12 4 GLY B N 1
ATOM 2574 C CA . GLY B 1 4 ? 23.594 -34.938 -13.539 1 31.12 4 GLY B CA 1
ATOM 2575 C C . GLY B 1 4 ? 23.297 -33.719 -12.711 1 31.12 4 GLY B C 1
ATOM 2576 O O . GLY B 1 4 ? 22.25 -33.094 -12.859 1 31.12 4 GLY B O 1
ATOM 2577 N N . SER B 1 5 ? 23.844 -33.688 -11.57 1 32.94 5 SER B N 1
ATOM 2578 C CA . SER B 1 5 ? 23.953 -32.531 -10.672 1 32.94 5 SER B CA 1
ATOM 2579 C C . SER B 1 5 ? 24.438 -31.281 -11.414 1 32.94 5 SER B C 1
ATOM 2581 O O . SER B 1 5 ? 25.578 -31.234 -11.875 1 32.94 5 SER B O 1
ATOM 2583 N N . LEU B 1 6 ? 23.641 -30.719 -12.281 1 33.47 6 LEU B N 1
ATOM 2584 C CA . LEU B 1 6 ? 24.109 -29.453 -12.828 1 33.47 6 LEU B CA 1
ATOM 2585 C C . LEU B 1 6 ? 24.656 -28.562 -11.719 1 33.47 6 LEU B C 1
ATOM 2587 O O . LEU B 1 6 ? 23.906 -28.109 -10.844 1 33.47 6 LEU B O 1
ATOM 2591 N N . LEU B 1 7 ? 25.906 -28.859 -11.297 1 33.41 7 LEU B N 1
ATOM 2592 C CA . LEU B 1 7 ? 26.719 -27.953 -10.492 1 33.41 7 LEU B CA 1
ATOM 2593 C C . LEU B 1 7 ? 26.719 -26.547 -11.086 1 33.41 7 LEU B C 1
ATOM 2595 O O . LEU B 1 7 ? 27.156 -26.344 -12.219 1 33.41 7 LEU B O 1
ATOM 2599 N N . PHE B 1 8 ? 25.734 -25.828 -10.883 1 34.38 8 PHE B N 1
ATOM 2600 C CA . PHE B 1 8 ? 25.828 -24.391 -11.117 1 34.38 8 PHE B CA 1
ATOM 2601 C C . PHE B 1 8 ? 27.156 -23.844 -10.602 1 34.38 8 PHE B C 1
ATOM 2603 O O . PHE B 1 8 ? 27.406 -23.844 -9.398 1 34.38 8 PHE B O 1
ATOM 2610 N N . ALA B 1 9 ? 28.188 -24.109 -11.43 1 35.38 9 ALA B N 1
ATOM 2611 C CA . ALA B 1 9 ? 29.422 -23.406 -11.102 1 35.38 9 ALA B CA 1
ATOM 2612 C C . ALA B 1 9 ? 29.188 -21.906 -10.977 1 35.38 9 ALA B C 1
ATOM 2614 O O . ALA B 1 9 ? 28.906 -21.234 -11.969 1 35.38 9 ALA B O 1
ATOM 2615 N N . VAL B 1 10 ? 28.594 -21.438 -9.922 1 36.19 10 VAL B N 1
ATOM 2616 C CA . VAL B 1 10 ? 28.797 -20.016 -9.68 1 36.19 10 VAL B CA 1
ATOM 2617 C C . VAL B 1 10 ? 30.266 -19.656 -9.898 1 36.19 10 VAL B C 1
ATOM 2619 O O . VAL B 1 10 ? 31.156 -20.172 -9.219 1 36.19 10 VAL B O 1
ATOM 2622 N N . CYS B 1 11 ? 30.656 -19.562 -11.102 1 36.44 11 CYS B N 1
ATOM 2623 C CA . CYS B 1 11 ? 32 -19 -11.281 1 36.44 11 CYS B CA 1
ATOM 2624 C C . CYS B 1 11 ? 32.25 -17.875 -10.289 1 36.44 11 CYS B C 1
ATOM 2626 O O . CYS B 1 11 ? 31.578 -16.844 -10.336 1 36.44 11 CYS B O 1
ATOM 2628 N N . CYS B 1 12 ? 32.688 -18.25 -9.062 1 36.97 12 CYS B N 1
ATOM 2629 C CA . CYS B 1 12 ? 33.219 -17.312 -8.07 1 36.97 12 CYS B CA 1
ATOM 2630 C C . CYS B 1 12 ? 34.312 -16.453 -8.656 1 36.97 12 CYS B C 1
ATOM 2632 O O . CYS B 1 12 ? 35.469 -16.875 -8.727 1 36.97 12 CYS B O 1
ATOM 2634 N N . SER B 1 13 ? 34.281 -15.883 -9.82 1 38.25 13 SER B N 1
ATOM 2635 C CA . SER B 1 13 ? 35.344 -14.891 -9.922 1 38.25 13 SER B CA 1
ATOM 2636 C C . SER B 1 13 ? 35.531 -14.156 -8.602 1 38.25 13 SER B C 1
ATOM 2638 O O . SER B 1 13 ? 34.562 -13.82 -7.922 1 38.25 13 SER B O 1
ATOM 2640 N N . THR B 1 14 ? 36.594 -14.438 -7.922 1 41.19 14 THR B N 1
ATOM 2641 C CA . THR B 1 14 ? 37 -13.758 -6.699 1 41.19 14 THR B CA 1
ATOM 2642 C C . THR B 1 14 ? 36.781 -12.25 -6.82 1 41.19 14 THR B C 1
ATOM 2644 O O . THR B 1 14 ? 37.719 -11.484 -6.922 1 41.19 14 THR B O 1
ATOM 2647 N N . ALA B 1 15 ? 36.188 -11.734 -7.848 1 40.44 15 ALA B N 1
ATOM 2648 C CA . ALA B 1 15 ? 35.969 -10.32 -7.555 1 40.44 15 ALA B CA 1
ATOM 2649 C C . ALA B 1 15 ? 35.375 -10.133 -6.152 1 40.44 15 ALA B C 1
ATOM 2651 O O . ALA B 1 15 ? 34.344 -10.703 -5.82 1 40.44 15 ALA B O 1
ATOM 2652 N N . LEU B 1 16 ? 36.062 -10.07 -5.109 1 45.59 16 LEU B N 1
ATOM 2653 C CA . LEU B 1 16 ? 35.594 -9.633 -3.795 1 45.59 16 LEU B CA 1
ATOM 2654 C C . LEU B 1 16 ? 34.406 -8.703 -3.92 1 45.59 16 LEU B C 1
ATOM 2656 O O . LEU B 1 16 ? 34.531 -7.574 -4.398 1 45.59 16 LEU B O 1
ATOM 2660 N N . ALA B 1 17 ? 33.25 -9.227 -4.332 1 55.5 17 ALA B N 1
ATOM 2661 C CA . ALA B 1 17 ? 32.031 -8.422 -4.266 1 55.5 17 ALA B CA 1
ATOM 2662 C C . ALA B 1 17 ? 32.031 -7.512 -3.043 1 55.5 17 ALA B C 1
ATOM 2664 O O . ALA B 1 17 ? 32.281 -7.969 -1.922 1 55.5 17 ALA B O 1
ATOM 2665 N N . HIS B 1 18 ? 32.406 -6.277 -3.191 1 76.44 18 HIS B N 1
ATOM 2666 C CA . HIS B 1 18 ? 32.25 -5.297 -2.121 1 76.44 18 HIS B CA 1
ATOM 2667 C C . HIS B 1 18 ? 30.828 -5.215 -1.624 1 76.44 18 HIS B C 1
ATOM 2669 O O . HIS B 1 18 ? 29.969 -4.613 -2.279 1 76.44 18 HIS B O 1
ATOM 2675 N N . PHE B 1 19 ? 30.5 -6.172 -0.669 1 85.56 19 PHE B N 1
ATOM 2676 C CA . PHE B 1 19 ? 29.188 -6.145 -0.013 1 85.56 19 PHE B CA 1
ATOM 2677 C C . PHE B 1 19 ? 29.016 -4.859 0.788 1 85.56 19 PHE B C 1
ATOM 2679 O O . PHE B 1 19 ? 29.984 -4.297 1.29 1 85.56 19 PHE B O 1
ATOM 2686 N N . ASN B 1 20 ? 27.828 -4.41 0.734 1 90.56 20 ASN B N 1
ATOM 2687 C CA . ASN B 1 20 ? 27.5 -3.285 1.603 1 90.5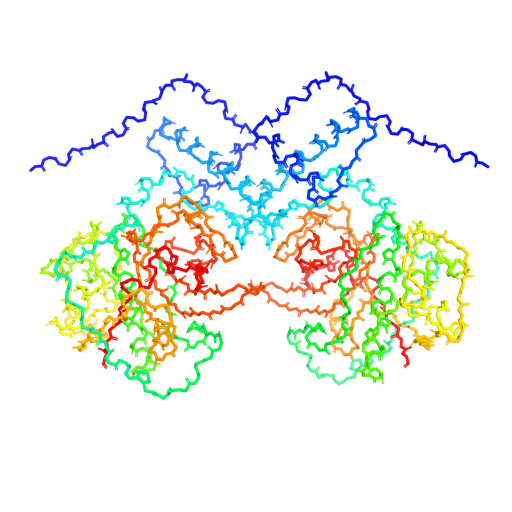6 20 ASN B CA 1
ATOM 2688 C C . ASN B 1 20 ? 27.422 -3.709 3.066 1 90.56 20 ASN B C 1
ATOM 2690 O O . ASN B 1 20 ? 26.453 -4.352 3.479 1 90.56 20 ASN B O 1
ATOM 2694 N N . THR B 1 21 ? 28.312 -3.369 3.869 1 92.31 21 THR B N 1
ATOM 2695 C CA . THR B 1 21 ? 28.422 -3.809 5.258 1 92.31 21 THR B CA 1
ATOM 2696 C C . THR B 1 21 ? 27.25 -3.277 6.082 1 92.31 21 THR B C 1
ATOM 2698 O O . THR B 1 21 ? 26.906 -3.852 7.113 1 92.31 21 THR B O 1
ATOM 2701 N N . ASN B 1 22 ? 26.656 -2.223 5.578 1 91.06 22 ASN B N 1
ATOM 2702 C CA . ASN B 1 22 ? 25.516 -1.656 6.277 1 91.06 22 ASN B CA 1
ATOM 2703 C C . ASN B 1 22 ? 24.312 -2.598 6.242 1 91.06 22 ASN B C 1
ATOM 2705 O O . ASN B 1 22 ? 23.344 -2.414 6.992 1 91.06 22 ASN B O 1
ATOM 2709 N N . LEU B 1 23 ? 24.375 -3.711 5.406 1 96.75 23 LEU B N 1
ATOM 2710 C CA . LEU B 1 23 ? 23.25 -4.613 5.234 1 96.75 23 LEU B CA 1
ATOM 2711 C C . LEU B 1 23 ? 23.484 -5.93 5.961 1 96.75 23 LEU B C 1
ATOM 2713 O O . LEU B 1 23 ? 22.656 -6.836 5.906 1 96.75 23 LEU B O 1
ATOM 2717 N N . ASP B 1 24 ? 24.609 -6.051 6.68 1 96.94 24 ASP B N 1
ATOM 2718 C CA . ASP B 1 24 ? 24.969 -7.312 7.309 1 96.94 24 ASP B CA 1
ATOM 2719 C C . ASP B 1 24 ? 23.891 -7.789 8.266 1 96.94 24 ASP B C 1
ATOM 2721 O O . ASP B 1 24 ? 23.453 -8.945 8.203 1 96.94 24 ASP B O 1
ATOM 2725 N N . GLN B 1 25 ? 23.484 -6.875 9.094 1 97.44 25 GLN B N 1
ATOM 2726 C CA . GLN B 1 25 ? 22.469 -7.246 10.078 1 97.44 25 GLN B CA 1
ATOM 2727 C C . GLN B 1 25 ? 21.156 -7.594 9.398 1 97.44 25 GLN B C 1
ATOM 2729 O O . GLN B 1 25 ? 20.469 -8.539 9.805 1 97.44 25 GLN B O 1
ATOM 2734 N N . HIS B 1 26 ? 20.812 -6.887 8.383 1 97.94 26 HIS B N 1
ATOM 2735 C CA . HIS B 1 26 ? 19.562 -7.141 7.668 1 97.94 26 HIS B CA 1
ATOM 2736 C C . HIS B 1 26 ? 19.625 -8.469 6.914 1 97.94 26 HIS B C 1
ATOM 2738 O O . HIS B 1 26 ? 18.625 -9.172 6.816 1 97.94 26 HIS B O 1
ATOM 2744 N N . TRP B 1 27 ? 20.797 -8.82 6.352 1 98.06 27 TRP B N 1
ATOM 2745 C CA . TRP B 1 27 ? 20.984 -10.109 5.695 1 98.06 27 TRP B CA 1
ATOM 2746 C C . TRP B 1 27 ? 20.734 -11.258 6.668 1 98.06 27 TRP B C 1
ATOM 2748 O O . TRP B 1 27 ? 19.984 -12.188 6.363 1 98.06 27 TRP B O 1
ATOM 2758 N N . GLU B 1 28 ? 21.312 -11.125 7.859 1 98.19 28 GLU B N 1
ATOM 2759 C CA . GLU B 1 28 ? 21.141 -12.164 8.867 1 98.19 28 GLU B CA 1
ATOM 2760 C C . GLU B 1 28 ? 19.688 -12.258 9.32 1 98.19 28 GLU B C 1
ATOM 2762 O O . GLU B 1 28 ? 19.141 -13.352 9.477 1 98.19 28 GLU B O 1
ATOM 2767 N N . LEU B 1 29 ? 19.109 -11.086 9.531 1 98.19 29 LEU B N 1
ATOM 2768 C CA . LEU B 1 29 ? 17.703 -11.055 9.945 1 98.19 29 LEU B CA 1
ATOM 2769 C C . LEU B 1 29 ? 16.812 -11.664 8.867 1 98.19 29 LEU B C 1
ATOM 2771 O O . LEU B 1 29 ? 15.867 -12.391 9.172 1 98.19 29 LEU B O 1
ATOM 2775 N N . TRP B 1 30 ? 17.094 -11.336 7.621 1 98.5 30 TRP B N 1
ATOM 2776 C CA . TRP B 1 30 ? 16.312 -11.875 6.504 1 98.5 30 TRP B CA 1
ATOM 2777 C C . TRP B 1 30 ? 16.438 -13.391 6.438 1 98.5 30 TRP B C 1
ATOM 2779 O O . TRP B 1 30 ? 15.445 -14.094 6.242 1 98.5 30 TRP B O 1
ATOM 2789 N N . LYS B 1 31 ? 17.641 -13.961 6.539 1 98.38 31 LYS B N 1
ATOM 2790 C CA . LYS B 1 31 ? 17.859 -15.406 6.547 1 98.38 31 LYS B CA 1
ATOM 2791 C C . LYS B 1 31 ? 17.047 -16.078 7.652 1 98.38 31 LYS B C 1
ATOM 2793 O O . LYS B 1 31 ? 16.422 -17.109 7.43 1 98.38 31 LYS B O 1
ATOM 2798 N N . LYS B 1 32 ? 17.125 -15.43 8.812 1 98.06 32 LYS B N 1
ATOM 2799 C CA . LYS B 1 32 ? 16.391 -15.977 9.945 1 98.06 32 LYS B CA 1
ATOM 2800 C C . LYS B 1 32 ? 14.883 -15.945 9.68 1 98.06 32 LYS B C 1
ATOM 2802 O O . LYS B 1 32 ? 14.188 -16.938 9.914 1 98.06 32 LYS B O 1
ATOM 2807 N N . THR B 1 33 ? 14.406 -14.812 9.164 1 97.75 33 THR B N 1
ATOM 2808 C CA . THR B 1 33 ? 12.992 -14.609 8.898 1 97.75 33 THR B CA 1
ATOM 2809 C C . THR B 1 33 ? 12.477 -15.656 7.91 1 97.75 33 THR B C 1
ATOM 2811 O O . THR B 1 33 ? 11.359 -16.156 8.062 1 97.75 33 THR B O 1
ATOM 2814 N N . HIS B 1 34 ? 13.297 -16 6.926 1 96.81 34 HIS B N 1
ATOM 2815 C CA . HIS B 1 34 ? 12.828 -16.859 5.852 1 96.81 34 HIS B CA 1
ATOM 2816 C C . HIS B 1 34 ? 13.445 -18.25 5.961 1 96.81 34 HIS B C 1
ATOM 2818 O O . HIS B 1 34 ? 13.383 -19.047 5.012 1 96.81 34 HIS B O 1
ATOM 2824 N N . THR B 1 35 ? 14.164 -18.578 7.102 1 96.12 35 THR B N 1
ATOM 2825 C CA . THR B 1 35 ? 14.742 -19.875 7.395 1 96.12 35 THR B CA 1
ATOM 2826 C C . THR B 1 35 ? 15.656 -20.328 6.262 1 96.12 35 THR B C 1
ATOM 2828 O O . THR B 1 35 ? 15.508 -21.453 5.75 1 96.12 35 THR B O 1
ATOM 2831 N N . LYS B 1 36 ? 16.547 -19.453 5.934 1 97.25 36 LYS B N 1
ATOM 2832 C CA . LYS B 1 36 ? 17.5 -19.734 4.863 1 97.25 36 LYS B CA 1
ATOM 2833 C C . LYS B 1 36 ? 18.781 -20.359 5.414 1 97.25 36 LYS B C 1
ATOM 2835 O O . LYS B 1 36 ? 19.344 -19.859 6.387 1 97.25 36 LYS B O 1
ATOM 2840 N N . PHE B 1 37 ? 19.188 -21.453 4.84 1 96 37 PHE B N 1
ATOM 2841 C CA . PHE B 1 37 ? 20.438 -22.125 5.141 1 96 37 PHE B CA 1
ATOM 2842 C C . PHE B 1 37 ? 21.172 -22.5 3.857 1 96 37 PHE B C 1
ATOM 2844 O O . PHE B 1 37 ? 20.562 -22.906 2.873 1 96 37 PHE B O 1
ATOM 2851 N N . TYR B 1 38 ? 22.422 -22.344 3.973 1 96.62 38 TYR B N 1
ATOM 2852 C CA . TYR B 1 38 ? 23.234 -22.625 2.795 1 96.62 38 TYR B CA 1
ATOM 2853 C C . TYR B 1 38 ? 24.281 -23.688 3.096 1 96.62 38 TYR B C 1
ATOM 2855 O O . TYR B 1 38 ? 24.812 -23.75 4.215 1 96.62 38 TYR B O 1
ATOM 2863 N N . SER B 1 39 ? 24.625 -24.438 2.104 1 95.69 39 SER B N 1
ATOM 2864 C CA . SER B 1 39 ? 25.484 -25.609 2.287 1 95.69 39 SER B CA 1
ATOM 2865 C C . SER B 1 39 ? 26.938 -25.203 2.467 1 95.69 39 SER B C 1
ATOM 2867 O O . SER B 1 39 ? 27.734 -25.984 3 1 95.69 39 SER B O 1
ATOM 2869 N N . SER B 1 40 ? 27.297 -24.016 1.915 1 96.62 40 SER B N 1
ATOM 2870 C CA . SER B 1 40 ? 28.688 -23.562 1.983 1 96.62 40 SER B CA 1
ATOM 2871 C C . SER B 1 40 ? 28.75 -22.031 2.074 1 96.62 40 SER B C 1
ATOM 2873 O O . SER B 1 40 ? 27.781 -21.344 1.77 1 96.62 40 SER B O 1
ATOM 2875 N N . LYS B 1 41 ? 29.875 -21.578 2.504 1 94.19 41 LYS B N 1
ATOM 2876 C CA . LYS B 1 41 ? 30.109 -20.141 2.57 1 94.19 41 LYS B CA 1
ATOM 2877 C C . LYS B 1 41 ? 30.078 -19.516 1.178 1 94.19 41 LYS B C 1
ATOM 2879 O O . LYS B 1 41 ? 29.609 -18.391 1.005 1 94.19 41 LYS B O 1
ATOM 2884 N N . VAL B 1 42 ? 30.594 -20.266 0.266 1 94.81 42 VAL B N 1
ATOM 2885 C CA . VAL B 1 42 ? 30.625 -19.781 -1.111 1 94.81 42 VAL B CA 1
ATOM 2886 C C . VAL B 1 42 ? 29.203 -19.594 -1.635 1 94.81 42 VAL B C 1
ATOM 2888 O O . VAL B 1 42 ? 28.891 -18.578 -2.258 1 94.81 42 VAL B O 1
ATOM 2891 N N . GLU B 1 43 ? 28.375 -20.578 -1.394 1 96.12 43 GLU B N 1
ATOM 2892 C CA . GLU B 1 43 ? 26.969 -20.453 -1.791 1 96.12 43 GLU B CA 1
ATOM 2893 C C . GLU B 1 43 ? 26.328 -19.25 -1.121 1 96.12 43 GLU B C 1
ATOM 2895 O O . GLU B 1 43 ? 25.609 -18.469 -1.771 1 96.12 43 GLU B O 1
ATOM 2900 N N . GLU B 1 44 ? 26.562 -19.141 0.13 1 96.81 44 GLU B N 1
ATOM 2901 C CA . GLU B 1 44 ? 25.969 -18.031 0.874 1 96.81 44 GLU B CA 1
ATOM 2902 C C . GLU B 1 44 ? 26.375 -16.688 0.301 1 96.81 44 GLU B C 1
ATOM 2904 O O . GLU B 1 44 ? 25.547 -15.773 0.176 1 96.81 44 GLU B O 1
ATOM 2909 N N . LEU B 1 45 ? 27.609 -16.531 0.006 1 96.19 45 LEU B N 1
ATOM 2910 C CA . LEU B 1 45 ? 28.109 -15.281 -0.571 1 96.19 45 LEU B CA 1
ATOM 2911 C C . LEU B 1 45 ? 27.406 -14.984 -1.896 1 96.19 45 LEU B C 1
ATOM 2913 O O . LEU B 1 45 ? 27.047 -13.836 -2.168 1 96.19 45 LEU B O 1
ATOM 2917 N N . GLY B 1 46 ? 27.234 -16.031 -2.738 1 96.62 46 GLY B N 1
ATOM 2918 C CA . GLY B 1 46 ? 26.516 -15.852 -3.986 1 96.62 46 GLY B CA 1
ATOM 2919 C C . GLY B 1 46 ? 25.078 -15.43 -3.783 1 96.62 46 GLY B C 1
ATOM 2920 O O . GLY B 1 46 ? 24.562 -14.555 -4.5 1 96.62 46 GLY B O 1
ATOM 2921 N N . ARG B 1 47 ? 24.453 -16.047 -2.814 1 98.06 47 ARG B N 1
ATOM 2922 C CA . ARG B 1 47 ? 23.062 -15.711 -2.494 1 98.06 47 ARG B CA 1
ATOM 2923 C C . ARG B 1 47 ? 22.938 -14.289 -1.967 1 98.06 47 ARG B C 1
ATOM 2925 O O . ARG B 1 47 ? 22 -13.578 -2.291 1 98.06 47 ARG B O 1
ATOM 2932 N N . ARG B 1 48 ? 23.859 -13.867 -1.181 1 98 48 ARG B N 1
ATOM 2933 C CA . ARG B 1 48 ? 23.875 -12.5 -0.665 1 98 48 ARG B CA 1
ATOM 2934 C C . ARG B 1 48 ? 24 -11.492 -1.798 1 98 48 ARG B C 1
ATOM 2936 O O . ARG B 1 48 ? 23.344 -10.445 -1.779 1 98 48 ARG B O 1
ATOM 2943 N N . GLU B 1 49 ? 24.875 -11.828 -2.709 1 97.38 49 GLU B N 1
ATOM 2944 C CA . GLU B 1 49 ? 25.031 -10.945 -3.861 1 97.38 49 GLU B CA 1
ATOM 2945 C C . GLU B 1 49 ? 23.703 -10.773 -4.605 1 97.38 49 GLU B C 1
ATOM 2947 O O . GLU B 1 49 ? 23.328 -9.664 -4.98 1 97.38 49 GLU B O 1
ATOM 2952 N N . LEU B 1 50 ? 23.031 -11.898 -4.855 1 97.5 50 LEU B N 1
ATOM 2953 C CA . LEU B 1 50 ? 21.734 -11.867 -5.52 1 97.5 50 LEU B CA 1
ATOM 2954 C C . LEU B 1 50 ? 20.734 -11.062 -4.703 1 97.5 50 LEU B C 1
ATOM 2956 O O . LEU B 1 50 ? 19.969 -10.266 -5.258 1 97.5 50 LEU B O 1
ATOM 2960 N N . TRP B 1 51 ? 20.766 -11.25 -3.424 1 98.38 51 TRP B N 1
ATOM 2961 C CA . TRP B 1 51 ? 19.891 -10.547 -2.498 1 98.38 51 TRP B CA 1
ATOM 2962 C C . TRP B 1 51 ? 20.109 -9.039 -2.578 1 98.38 51 TRP B C 1
ATOM 2964 O O . TRP B 1 51 ? 19.156 -8.266 -2.664 1 98.38 51 TRP B O 1
ATOM 2974 N N . GLU B 1 52 ? 21.344 -8.578 -2.604 1 97.81 52 GLU B N 1
ATOM 2975 C CA . GLU B 1 52 ? 21.656 -7.152 -2.705 1 97.81 52 GLU B CA 1
ATOM 2976 C C . GLU B 1 52 ? 21.234 -6.594 -4.062 1 97.81 52 GLU B C 1
ATOM 2978 O O . GLU B 1 52 ? 20.75 -5.461 -4.148 1 97.81 52 GLU B O 1
ATOM 2983 N N . ARG B 1 53 ? 21.484 -7.383 -5.078 1 97.12 53 ARG B N 1
ATOM 2984 C CA . ARG B 1 53 ? 21.078 -6.949 -6.41 1 97.12 53 ARG B CA 1
ATOM 2985 C C . ARG B 1 53 ? 19.562 -6.762 -6.48 1 97.12 53 ARG B C 1
ATOM 2987 O O . ARG B 1 53 ? 19.078 -5.781 -7.059 1 97.12 53 ARG B O 1
ATOM 2994 N N . ASN B 1 54 ? 18.875 -7.715 -5.918 1 98 54 ASN B N 1
ATOM 2995 C CA . ASN B 1 54 ? 17.406 -7.609 -5.91 1 98 54 ASN B CA 1
ATOM 2996 C C . ASN B 1 54 ? 16.938 -6.438 -5.051 1 98 54 ASN B C 1
ATOM 2998 O O . ASN B 1 54 ? 15.945 -5.785 -5.379 1 98 54 ASN B O 1
ATOM 3002 N N . LEU B 1 55 ? 17.625 -6.148 -3.947 1 98.25 55 LEU B N 1
ATOM 3003 C CA . LEU B 1 55 ? 17.312 -4.98 -3.137 1 98.25 55 LEU B CA 1
ATOM 3004 C C . LEU B 1 55 ? 17.484 -3.695 -3.941 1 98.25 55 LEU B C 1
ATOM 3006 O O . LEU B 1 55 ? 16.688 -2.77 -3.83 1 98.25 55 LEU B O 1
ATOM 3010 N N . GLN B 1 56 ? 18.547 -3.646 -4.73 1 97.06 56 GLN B N 1
ATOM 3011 C CA . GLN B 1 56 ? 18.781 -2.492 -5.594 1 97.06 56 GLN B CA 1
ATOM 3012 C C . GLN B 1 56 ? 17.656 -2.348 -6.625 1 97.06 56 GLN B C 1
ATOM 3014 O O . GLN B 1 56 ? 17.188 -1.24 -6.883 1 97.06 56 GLN B O 1
ATOM 3019 N N . LEU B 1 57 ? 17.281 -3.475 -7.211 1 97.69 57 LEU B N 1
ATOM 3020 C CA . LEU B 1 57 ? 16.172 -3.465 -8.156 1 97.69 57 LEU B CA 1
ATOM 3021 C C . LEU B 1 57 ? 14.914 -2.9 -7.516 1 97.69 57 LEU B C 1
ATOM 3023 O O . LEU B 1 57 ? 14.242 -2.039 -8.094 1 97.69 57 LEU B O 1
ATOM 3027 N N . ILE B 1 58 ? 14.594 -3.357 -6.312 1 98.5 58 ILE B N 1
ATOM 3028 C CA . ILE B 1 58 ? 13.43 -2.904 -5.562 1 98.5 58 ILE B CA 1
ATOM 3029 C C . ILE B 1 58 ? 13.523 -1.4 -5.316 1 98.5 58 ILE B C 1
ATOM 3031 O O . ILE B 1 58 ? 12.562 -0.663 -5.551 1 98.5 58 ILE B O 1
ATOM 3035 N N . THR B 1 59 ? 14.672 -0.94 -4.883 1 98.12 59 THR B N 1
ATOM 3036 C CA . THR B 1 59 ? 14.898 0.46 -4.543 1 98.12 59 THR B CA 1
ATOM 3037 C C . THR B 1 59 ? 14.672 1.355 -5.754 1 98.12 59 THR B C 1
ATOM 3039 O O . THR B 1 59 ? 13.93 2.34 -5.676 1 98.12 59 THR B O 1
ATOM 3042 N N . LEU B 1 60 ? 15.297 0.994 -6.832 1 98.06 60 LEU B N 1
ATOM 3043 C CA . LEU B 1 60 ? 15.211 1.814 -8.039 1 98.06 60 LEU B CA 1
ATOM 3044 C C . LEU B 1 60 ? 13.789 1.813 -8.594 1 98.06 60 LEU B C 1
ATOM 3046 O O . LEU B 1 60 ? 13.266 2.861 -8.977 1 98.06 60 LEU B O 1
ATOM 3050 N N . HIS B 1 61 ? 13.172 0.66 -8.641 1 98.31 61 HIS B N 1
ATOM 3051 C CA . HIS B 1 61 ? 11.805 0.57 -9.133 1 98.31 61 HIS B CA 1
ATOM 3052 C C . HIS B 1 61 ? 10.859 1.43 -8.297 1 98.31 61 HIS B C 1
ATOM 3054 O O . HIS B 1 61 ? 10.031 2.162 -8.836 1 98.31 61 HIS B O 1
ATOM 3060 N N . ASN B 1 62 ? 10.977 1.294 -6.977 1 98.38 62 ASN B N 1
ATOM 3061 C CA . ASN B 1 62 ? 10.086 2.025 -6.082 1 98.38 62 ASN B CA 1
ATOM 3062 C C . ASN B 1 62 ? 10.328 3.529 -6.148 1 98.38 62 ASN B C 1
ATOM 3064 O O . ASN B 1 62 ? 9.398 4.324 -6.004 1 98.38 62 ASN B O 1
ATOM 3068 N N . LEU B 1 63 ? 11.594 3.934 -6.328 1 98.31 63 LEU B N 1
ATOM 3069 C CA . LEU B 1 63 ? 11.906 5.336 -6.574 1 98.31 63 LEU B CA 1
ATOM 3070 C C . LEU B 1 63 ? 11.195 5.836 -7.828 1 98.31 63 LEU B C 1
ATOM 3072 O O . LEU B 1 63 ? 10.578 6.902 -7.816 1 98.31 63 LEU B O 1
ATOM 3076 N N . GLU B 1 64 ? 11.227 5.074 -8.883 1 98.12 64 GLU B N 1
ATOM 3077 C CA . GLU B 1 64 ? 10.531 5.418 -10.117 1 98.12 64 GLU B CA 1
ATOM 3078 C C . GLU B 1 64 ? 9.016 5.461 -9.906 1 98.12 64 GLU B C 1
ATOM 3080 O O . GLU B 1 64 ? 8.336 6.348 -10.43 1 98.12 64 GLU B O 1
ATOM 3085 N N . ALA B 1 65 ? 8.531 4.465 -9.18 1 97.56 65 ALA B N 1
ATOM 3086 C CA . ALA B 1 65 ? 7.105 4.449 -8.875 1 97.56 65 ALA B CA 1
ATOM 3087 C C . ALA B 1 65 ? 6.691 5.719 -8.133 1 97.56 65 ALA B C 1
ATOM 3089 O O . ALA B 1 65 ? 5.613 6.266 -8.383 1 97.56 65 ALA B O 1
ATOM 3090 N N . SER B 1 66 ? 7.531 6.191 -7.211 1 97.06 66 SER B N 1
ATOM 3091 C CA . SER B 1 66 ? 7.234 7.395 -6.438 1 97.06 66 SER B CA 1
ATOM 3092 C C . SER B 1 66 ? 7.148 8.625 -7.336 1 97.06 66 SER B C 1
ATOM 3094 O O . SER B 1 66 ? 6.598 9.656 -6.938 1 97.06 66 SER B O 1
ATOM 3096 N N . MET B 1 67 ? 7.707 8.578 -8.523 1 97.06 67 MET B N 1
ATOM 3097 C CA . MET B 1 67 ? 7.684 9.68 -9.477 1 97.06 67 MET B CA 1
ATOM 3098 C C . MET B 1 67 ? 6.621 9.453 -10.547 1 97.06 67 MET B C 1
ATOM 3100 O O . MET B 1 67 ? 6.594 10.156 -11.562 1 97.06 67 MET B O 1
ATOM 3104 N N . GLY B 1 68 ? 5.844 8.398 -10.422 1 94.56 68 GLY B N 1
ATOM 3105 C CA . GLY B 1 68 ? 4.684 8.188 -11.266 1 94.56 68 GLY B CA 1
ATOM 3106 C C . GLY B 1 68 ? 4.973 7.305 -12.469 1 94.56 68 GLY B C 1
ATOM 3107 O O . GLY B 1 68 ? 4.129 7.156 -13.352 1 94.56 68 GLY B O 1
ATOM 3108 N N . LEU B 1 69 ? 6.133 6.625 -12.492 1 96.94 69 LEU B N 1
ATOM 3109 C CA . LEU B 1 69 ? 6.523 5.863 -13.672 1 96.94 69 LEU B CA 1
ATOM 3110 C C . LEU B 1 69 ? 5.945 4.453 -13.625 1 96.94 69 LEU B C 1
ATOM 3112 O O . LEU B 1 69 ? 5.91 3.756 -14.641 1 96.94 69 LEU B O 1
ATOM 3116 N N . HIS B 1 70 ? 5.539 3.986 -12.438 1 96.75 70 HIS B N 1
ATOM 3117 C CA . HIS B 1 70 ? 4.938 2.668 -12.266 1 96.75 70 HIS B CA 1
ATOM 3118 C C . HIS B 1 70 ? 3.693 2.742 -11.391 1 96.75 70 HIS B C 1
ATOM 3120 O O . HIS B 1 70 ? 3.605 3.588 -10.5 1 96.75 70 HIS B O 1
ATOM 3126 N N . SER B 1 71 ? 2.744 1.806 -11.586 1 96.94 71 SER B N 1
ATOM 3127 C CA . SER B 1 71 ? 1.502 1.744 -10.82 1 96.94 71 SER B CA 1
ATOM 3128 C C . SER B 1 71 ? 1.592 0.712 -9.703 1 96.94 71 SER B C 1
ATOM 3130 O O . SER B 1 71 ? 0.593 0.414 -9.047 1 96.94 71 SER B O 1
ATOM 3132 N N . TYR B 1 72 ? 2.789 0.15 -9.516 1 97.25 72 TYR B N 1
ATOM 3133 C CA . TYR B 1 72 ? 3.014 -0.869 -8.5 1 97.25 72 TYR B CA 1
ATOM 3134 C C . TYR B 1 72 ? 4.406 -0.739 -7.895 1 97.25 72 TYR B C 1
ATOM 3136 O O . TYR B 1 72 ? 5.277 -0.075 -8.469 1 97.25 72 TYR B O 1
ATOM 3144 N N . ASP B 1 73 ? 4.559 -1.292 -6.719 1 97.69 73 ASP B N 1
ATOM 3145 C CA . ASP B 1 73 ? 5.871 -1.295 -6.082 1 97.69 73 ASP B CA 1
ATOM 3146 C C . ASP B 1 73 ? 6.336 -2.721 -5.789 1 97.69 73 ASP B C 1
ATOM 3148 O O . ASP B 1 73 ? 5.582 -3.676 -5.973 1 97.69 73 ASP B O 1
ATOM 3152 N N . LEU B 1 74 ? 7.574 -2.801 -5.508 1 98.62 74 LEU B N 1
ATOM 3153 C CA . LEU B 1 74 ? 8.219 -4.078 -5.219 1 98.62 74 LEU B CA 1
ATOM 3154 C C . LEU B 1 74 ? 8.609 -4.168 -3.75 1 98.62 74 LEU B C 1
ATOM 3156 O O . LEU B 1 74 ? 8.664 -3.152 -3.051 1 98.62 74 LEU B O 1
ATOM 3160 N N . GLY B 1 75 ? 8.883 -5.332 -3.287 1 98.44 75 GLY B N 1
ATOM 3161 C CA . GLY B 1 75 ? 9.359 -5.605 -1.939 1 98.44 75 GLY B CA 1
ATOM 3162 C C . GLY B 1 75 ? 10.133 -6.902 -1.832 1 98.44 75 GLY B C 1
ATOM 3163 O O . GLY B 1 75 ? 9.859 -7.859 -2.564 1 98.44 75 GLY B O 1
ATOM 3164 N N . MET B 1 76 ? 11.039 -6.879 -0.91 1 98.5 76 MET B N 1
ATOM 3165 C CA . MET B 1 76 ? 11.805 -8.094 -0.644 1 98.5 76 MET B CA 1
ATOM 3166 C C . MET B 1 76 ? 10.906 -9.195 -0.099 1 98.5 76 MET B C 1
ATOM 3168 O O . MET B 1 76 ? 10 -8.93 0.695 1 98.5 76 MET B O 1
ATOM 3172 N N . ASN B 1 77 ? 11.094 -10.367 -0.543 1 97.81 77 ASN B N 1
ATOM 3173 C CA . ASN B 1 77 ? 10.391 -11.531 -0.017 1 97.81 77 ASN B CA 1
ATOM 3174 C C . ASN B 1 77 ? 11.32 -12.742 0.104 1 97.81 77 ASN B C 1
ATOM 3176 O O . ASN B 1 77 ? 12.539 -12.594 0.126 1 97.81 77 ASN B O 1
ATOM 3180 N N . HIS B 1 78 ? 10.789 -13.914 0.274 1 96.75 78 HIS B N 1
ATOM 3181 C CA . HIS B 1 78 ? 11.57 -15.102 0.601 1 96.75 78 HIS B CA 1
ATOM 3182 C C . HIS B 1 78 ? 12.359 -15.586 -0.607 1 96.75 78 HIS B C 1
ATOM 3184 O O . HIS B 1 78 ? 13.203 -16.484 -0.485 1 96.75 78 HIS B O 1
ATOM 3190 N N . MET B 1 79 ? 12.156 -14.992 -1.78 1 96.19 79 MET B N 1
ATOM 3191 C CA . MET B 1 79 ? 12.852 -15.414 -2.99 1 96.19 79 MET B CA 1
ATOM 3192 C C . MET B 1 79 ? 13.953 -14.43 -3.361 1 96.19 79 MET B C 1
ATOM 3194 O O . MET B 1 79 ? 14.5 -14.484 -4.461 1 96.19 79 MET B O 1
ATOM 3198 N N . GLY B 1 80 ? 14.273 -13.547 -2.498 1 96.88 80 GLY B N 1
ATOM 3199 C CA . GLY B 1 80 ? 15.195 -12.461 -2.766 1 96.88 80 GLY B CA 1
ATOM 3200 C C . GLY B 1 80 ? 16.609 -12.93 -3.061 1 96.88 80 GLY B C 1
ATOM 3201 O O . GLY B 1 80 ? 17.406 -12.188 -3.625 1 96.88 80 GLY B O 1
ATOM 3202 N N . ASP B 1 81 ? 16.984 -14.156 -2.678 1 97.25 81 ASP B N 1
ATOM 3203 C CA . ASP B 1 81 ? 18.328 -14.688 -2.863 1 97.25 81 ASP B CA 1
ATOM 3204 C C . ASP B 1 81 ? 18.391 -15.602 -4.082 1 97.25 81 ASP B C 1
ATOM 3206 O O . ASP B 1 81 ? 19.344 -16.391 -4.227 1 97.25 81 ASP B O 1
ATOM 3210 N N . MET B 1 82 ? 17.375 -15.562 -4.949 1 95.88 82 MET B N 1
ATOM 3211 C CA . MET B 1 82 ? 17.312 -16.469 -6.09 1 95.88 82 MET B CA 1
ATOM 3212 C C . MET B 1 82 ? 17.328 -15.695 -7.406 1 95.88 82 MET B C 1
ATOM 3214 O O . MET B 1 82 ? 16.891 -14.547 -7.461 1 95.88 82 MET B O 1
ATOM 3218 N N . THR B 1 83 ? 17.891 -16.344 -8.406 1 94.19 83 THR B N 1
ATOM 3219 C CA . THR B 1 83 ? 17.781 -15.805 -9.758 1 94.19 83 THR B CA 1
ATOM 3220 C C . THR B 1 83 ? 16.406 -16.094 -10.344 1 94.19 83 THR B C 1
ATOM 3222 O O . THR B 1 83 ? 15.703 -17 -9.898 1 94.19 83 THR B O 1
ATOM 3225 N N . THR B 1 84 ? 16.047 -15.359 -11.312 1 92.12 84 THR B N 1
ATOM 3226 C CA . THR B 1 84 ? 14.805 -15.602 -12.016 1 92.12 84 THR B CA 1
ATOM 3227 C C . THR B 1 84 ? 14.781 -17.016 -12.602 1 92.12 84 THR B C 1
ATOM 3229 O O . THR B 1 84 ? 13.766 -17.703 -12.523 1 92.12 84 THR B O 1
ATOM 3232 N N . GLU B 1 85 ? 15.883 -17.469 -13.102 1 91.5 85 GLU B N 1
ATOM 3233 C CA . GLU B 1 85 ? 15.992 -18.781 -13.703 1 91.5 85 GLU B CA 1
ATOM 3234 C C . GLU B 1 85 ? 15.727 -19.891 -12.68 1 91.5 85 GLU B C 1
ATOM 3236 O O . GLU B 1 85 ? 15 -20.844 -12.961 1 91.5 85 GLU B O 1
ATOM 3241 N N . GLU B 1 86 ? 16.312 -19.734 -11.562 1 91.38 86 GLU B N 1
ATOM 3242 C CA . GLU B 1 86 ? 16.078 -20.703 -10.492 1 91.38 86 GLU B CA 1
ATOM 3243 C C . GLU B 1 86 ? 14.602 -20.766 -10.109 1 91.38 86 GLU B C 1
ATOM 3245 O O . GLU B 1 86 ? 14.047 -21.859 -9.922 1 91.38 86 GLU B O 1
ATOM 3250 N N . ILE B 1 87 ? 13.992 -19.625 -10.016 1 89.62 87 ILE B N 1
ATOM 3251 C CA . ILE B 1 87 ? 12.594 -19.547 -9.609 1 89.62 87 ILE B CA 1
ATOM 3252 C C . ILE B 1 87 ? 11.711 -20.219 -10.656 1 89.62 87 ILE B C 1
ATOM 3254 O O . ILE B 1 87 ? 10.836 -21.016 -10.32 1 89.62 87 ILE B O 1
ATOM 3258 N N . LEU B 1 88 ? 12 -20.016 -11.875 1 89.12 88 LEU B N 1
ATOM 3259 C CA . LEU B 1 88 ? 11.18 -20.531 -12.961 1 89.12 88 LEU B CA 1
ATOM 3260 C C . LEU B 1 88 ? 11.305 -22.047 -13.062 1 89.12 88 LEU B C 1
ATOM 3262 O O . LEU B 1 88 ? 10.375 -22.734 -13.5 1 89.12 88 LEU B O 1
ATOM 3266 N N . GLN B 1 89 ? 12.383 -22.594 -12.594 1 88.19 89 GLN B N 1
ATOM 3267 C CA . GLN B 1 89 ? 12.602 -24.047 -12.648 1 88.19 89 GLN B CA 1
ATOM 3268 C C . GLN B 1 89 ? 11.836 -24.75 -11.547 1 88.19 89 GLN B C 1
ATOM 3270 O O . GLN B 1 89 ? 11.477 -25.922 -11.688 1 88.19 89 GLN B O 1
ATOM 3275 N N . SER B 1 90 ? 11.516 -24 -10.562 1 87 90 SER B N 1
ATOM 3276 C CA . SER B 1 90 ? 10.938 -24.672 -9.406 1 87 90 SER B CA 1
ATOM 3277 C C . SER B 1 90 ? 9.539 -24.156 -9.094 1 87 90 SER B C 1
ATOM 3279 O O . SER B 1 90 ? 8.688 -24.891 -8.602 1 87 90 SER B O 1
ATOM 3281 N N . PHE B 1 91 ? 9.266 -22.938 -9.438 1 87.06 91 PHE B N 1
ATOM 3282 C CA . PHE B 1 91 ? 8.055 -22.312 -8.906 1 87.06 91 PHE B CA 1
ATOM 3283 C C . PHE B 1 91 ? 7.066 -22.016 -10.023 1 87.06 91 PHE B C 1
ATOM 3285 O O . PHE B 1 91 ? 5.895 -21.734 -9.766 1 87.06 91 PHE B O 1
ATOM 3292 N N . ALA B 1 92 ? 7.508 -22.125 -11.227 1 87.81 92 ALA B N 1
ATOM 3293 C CA . ALA B 1 92 ? 6.664 -21.766 -12.367 1 87.81 92 ALA B CA 1
ATOM 3294 C C . ALA B 1 92 ? 6.914 -22.688 -13.547 1 87.81 92 ALA B C 1
ATOM 3296 O O . ALA B 1 92 ? 7.73 -22.391 -14.422 1 87.81 92 ALA B O 1
ATOM 3297 N N . THR B 1 93 ? 6.199 -23.812 -13.562 1 92.25 93 THR B N 1
ATOM 3298 C CA . THR B 1 93 ? 6.477 -24.828 -14.578 1 92.25 93 THR B CA 1
ATOM 3299 C C . THR B 1 93 ? 5.191 -25.25 -15.281 1 92.25 93 THR B C 1
ATOM 3301 O O . THR B 1 93 ? 5.016 -26.422 -15.609 1 92.25 93 THR B O 1
ATOM 3304 N N . THR B 1 94 ? 4.32 -24.312 -15.438 1 94.88 94 THR B N 1
ATOM 3305 C CA . THR B 1 94 ? 3.146 -24.594 -16.25 1 94.88 94 THR B CA 1
ATOM 3306 C C . THR B 1 94 ? 3.555 -24.938 -17.688 1 94.88 94 THR B C 1
ATOM 3308 O O . THR B 1 94 ? 4.391 -24.234 -18.281 1 94.88 94 THR B O 1
ATOM 3311 N N . ARG B 1 95 ? 2.969 -26 -18.172 1 94 95 ARG B N 1
ATOM 3312 C CA . ARG B 1 95 ? 3.264 -26.453 -19.516 1 94 95 ARG B CA 1
ATOM 3313 C C . ARG B 1 95 ? 1.992 -26.562 -20.359 1 94 95 ARG B C 1
ATOM 3315 O O . ARG B 1 95 ? 1.127 -27.391 -20.078 1 94 95 ARG B O 1
ATOM 3322 N N . VAL B 1 96 ? 1.952 -25.781 -21.406 1 94.81 96 VAL B N 1
ATOM 3323 C CA . VAL B 1 96 ? 0.809 -25.844 -22.297 1 94.81 96 VAL B CA 1
ATOM 3324 C C . VAL B 1 96 ? 0.937 -27.062 -23.203 1 94.81 96 VAL B C 1
ATOM 3326 O O . VAL B 1 96 ? 1.936 -27.219 -23.922 1 94.81 96 VAL B O 1
ATOM 3329 N N . PRO B 1 97 ? -0.063 -27.891 -23.141 1 93.56 97 PRO B N 1
ATOM 3330 C CA . PRO B 1 97 ? 0.008 -29.062 -24.031 1 93.56 97 PRO B CA 1
ATOM 3331 C C . PRO B 1 97 ? -0.048 -28.703 -25.5 1 93.56 97 PRO B C 1
ATOM 3333 O O . PRO B 1 97 ? -0.728 -27.734 -25.875 1 93.56 97 PRO B O 1
ATOM 3336 N N . SER B 1 98 ? 0.635 -29.484 -26.375 1 89.31 98 SER B N 1
ATOM 3337 C CA . SER B 1 98 ? 0.659 -29.234 -27.812 1 89.31 98 SER B CA 1
ATOM 3338 C C . SER B 1 98 ? -0.687 -29.562 -28.453 1 89.31 98 SER B C 1
ATOM 3340 O O . SER B 1 98 ? -1.049 -29 -29.484 1 89.31 98 SER B O 1
ATOM 3342 N N . ASP B 1 99 ? -1.453 -30.438 -27.859 1 88.12 99 ASP B N 1
ATOM 3343 C CA . ASP B 1 99 ? -2.717 -30.891 -28.438 1 88.12 99 ASP B CA 1
ATOM 3344 C C . ASP B 1 99 ? -3.898 -30.453 -27.578 1 88.12 99 ASP B C 1
ATOM 3346 O O . ASP B 1 99 ? -4.844 -31.219 -27.375 1 88.12 99 ASP B O 1
ATOM 3350 N N . ILE B 1 100 ? -3.814 -29.266 -27.125 1 86.31 100 ILE B N 1
ATOM 3351 C CA . ILE B 1 100 ? -4.863 -28.766 -26.25 1 86.31 100 ILE B CA 1
ATOM 3352 C C . ILE B 1 100 ? -6.184 -28.688 -27 1 86.31 100 ILE B C 1
ATOM 3354 O O . ILE B 1 100 ? -6.23 -28.188 -28.141 1 86.31 100 ILE B O 1
ATOM 3358 N N . LYS B 1 101 ? -7.234 -29.406 -26.547 1 79.88 101 LYS B N 1
ATOM 3359 C CA . LYS B 1 101 ? -8.602 -29.297 -27.047 1 79.88 101 LYS B CA 1
ATOM 3360 C C . LYS B 1 101 ? -9.383 -28.234 -26.297 1 79.88 101 LYS B C 1
ATOM 3362 O O . LYS B 1 101 ? -9.578 -28.328 -25.078 1 79.88 101 LYS B O 1
ATOM 3367 N N . ARG B 1 102 ? -9.773 -27.156 -26.953 1 86.19 102 ARG B N 1
ATOM 3368 C CA . ARG B 1 102 ? -10.43 -26.031 -26.312 1 86.19 102 ARG B CA 1
ATOM 3369 C C . ARG B 1 102 ? -11.938 -26.078 -26.516 1 86.19 102 ARG B C 1
ATOM 3371 O O . ARG B 1 102 ? -12.453 -25.641 -27.547 1 86.19 102 ARG B O 1
ATOM 3378 N N . GLN B 1 103 ? -12.586 -26.797 -25.672 1 84.44 103 GLN B N 1
ATOM 3379 C CA . GLN B 1 103 ? -14.039 -26.641 -25.641 1 84.44 103 GLN B CA 1
ATOM 3380 C C . GLN B 1 103 ? -14.453 -25.391 -24.891 1 84.44 103 GLN B C 1
ATOM 3382 O O . GLN B 1 103 ? -14.086 -25.203 -23.719 1 84.44 103 GLN B O 1
ATOM 3387 N N . THR B 1 104 ? -14.953 -24.469 -25.625 1 82.19 104 THR B N 1
ATOM 3388 C CA . THR B 1 104 ? -15.359 -23.203 -25 1 82.19 104 THR B CA 1
ATOM 3389 C C . THR B 1 104 ? -16.812 -23.281 -24.531 1 82.19 104 THR B C 1
ATOM 3391 O O . THR B 1 104 ? -17.641 -23.922 -25.172 1 82.19 104 THR B O 1
ATOM 3394 N N . ALA B 1 105 ? -16.938 -22.969 -23.297 1 67.69 105 ALA B N 1
ATOM 3395 C CA . ALA B 1 105 ? -18.312 -22.906 -22.781 1 67.69 105 ALA B CA 1
ATOM 3396 C C . ALA B 1 105 ? -19.141 -21.891 -23.562 1 67.69 105 ALA B C 1
ATOM 3398 O O . ALA B 1 105 ? -18.625 -20.844 -23.969 1 67.69 105 ALA B O 1
ATOM 3399 N N . LYS B 1 106 ? -20.156 -22.469 -24.203 1 58.62 106 LYS B N 1
ATOM 3400 C CA . LYS B 1 106 ? -21.094 -21.516 -24.75 1 58.62 106 LYS B CA 1
ATOM 3401 C C . LYS B 1 106 ? -21.594 -20.547 -23.672 1 58.62 106 LYS B C 1
ATOM 3403 O O . LYS B 1 106 ? -22.453 -20.906 -22.875 1 58.62 106 LYS B O 1
ATOM 3408 N N . PHE B 1 107 ? -20.656 -20.141 -22.938 1 54.41 107 PHE B N 1
ATOM 3409 C CA . PHE B 1 107 ? -21.219 -19.203 -21.969 1 54.41 107 PHE B CA 1
ATOM 3410 C C . PHE B 1 107 ? -22.141 -18.203 -22.672 1 54.41 107 PHE B C 1
ATOM 3412 O O . PHE B 1 107 ? -21.703 -17.469 -23.562 1 54.41 107 PHE B O 1
ATOM 3419 N N . VAL B 1 108 ? -23.219 -18.766 -23.141 1 42.72 108 VAL B N 1
ATOM 3420 C CA . VAL B 1 108 ? -24.234 -17.766 -23.453 1 42.72 108 VAL B CA 1
ATOM 3421 C C . VAL B 1 108 ? -24.109 -16.594 -22.5 1 42.72 108 VAL B C 1
ATOM 3423 O O . VAL B 1 108 ? -24.344 -16.734 -21.297 1 42.72 108 VAL B O 1
ATOM 3426 N N . GLY B 1 109 ? -22.906 -16.016 -22.422 1 44.84 109 GLY B N 1
ATOM 3427 C CA . GLY B 1 109 ? -23.25 -14.734 -21.812 1 44.84 109 GLY B CA 1
ATOM 3428 C C . GLY B 1 109 ? -24.734 -14.469 -21.781 1 44.84 109 GLY B C 1
ATOM 3429 O O . GLY B 1 109 ? -25.297 -13.898 -22.719 1 44.84 109 GLY B O 1
ATOM 3430 N N . SER B 1 110 ? -25.281 -15.602 -21.672 1 41.78 110 SER B N 1
ATOM 3431 C CA . SER B 1 110 ? -26.719 -15.359 -21.688 1 41.78 110 SER B CA 1
ATOM 3432 C C . SER B 1 110 ? -27.031 -13.914 -21.328 1 41.78 110 SER B C 1
ATOM 3434 O O . SER B 1 110 ? -27.75 -13.227 -22.062 1 41.78 110 SER B O 1
ATOM 3436 N N . SER B 1 111 ? -27.484 -13.75 -19.922 1 42.31 111 SER B N 1
ATOM 3437 C CA . SER B 1 111 ? -28.25 -12.562 -19.547 1 42.31 111 SER B CA 1
ATOM 3438 C C . SER B 1 111 ? -27.375 -11.312 -19.594 1 42.31 111 SER B C 1
ATOM 3440 O O . SER B 1 111 ? -26.281 -11.289 -19.047 1 42.31 111 SER B O 1
ATOM 3442 N N . GLY B 1 112 ? -26.969 -10.773 -20.875 1 52.94 112 GLY B N 1
ATOM 3443 C CA . GLY B 1 112 ? -26.781 -9.344 -21.062 1 52.94 112 GLY B CA 1
ATOM 3444 C C . GLY B 1 112 ? -26.734 -8.57 -19.766 1 52.94 112 GLY B C 1
ATOM 3445 O O . GLY B 1 112 ? -26.828 -7.344 -19.766 1 52.94 112 GLY B O 1
ATOM 3446 N N . ALA B 1 113 ? -26.766 -9.43 -18.719 1 62.47 113 ALA B N 1
ATOM 3447 C CA . ALA B 1 113 ? -26.938 -8.633 -17.516 1 62.47 113 ALA B CA 1
ATOM 3448 C C . ALA B 1 113 ? -25.594 -8.047 -17.047 1 62.47 113 ALA B C 1
ATOM 3450 O O . ALA B 1 113 ? -24.562 -8.711 -17.125 1 62.47 113 ALA B O 1
ATOM 3451 N N . PRO B 1 114 ? -25.594 -7.051 -16.906 1 85.88 114 PRO B N 1
ATOM 3452 C CA . PRO B 1 114 ? -24.422 -6.332 -16.406 1 85.88 114 PRO B CA 1
ATOM 3453 C C . PRO B 1 114 ? -23.812 -6.992 -15.172 1 85.88 114 PRO B C 1
ATOM 3455 O O . PRO B 1 114 ? -24.547 -7.52 -14.32 1 85.88 114 PRO B O 1
ATOM 3458 N N . VAL B 1 115 ? -22.469 -7.438 -15.352 1 93.12 115 VAL B N 1
ATOM 3459 C CA . VAL B 1 115 ? -21.766 -7.941 -14.18 1 93.12 115 VAL B CA 1
ATOM 3460 C C . VAL B 1 115 ? -21.266 -6.77 -13.328 1 93.12 115 VAL B C 1
ATOM 3462 O O . VAL B 1 115 ? -21.156 -5.645 -13.82 1 93.12 115 VAL B O 1
ATOM 3465 N N . PRO B 1 116 ? -21.047 -7.105 -12.031 1 96.12 116 PRO B N 1
ATOM 3466 C CA . PRO B 1 116 ? -20.578 -6.008 -11.172 1 96.12 116 PRO B CA 1
ATOM 3467 C C . PRO B 1 116 ? -19.266 -5.406 -11.633 1 96.12 116 PRO B C 1
ATOM 3469 O O . PRO B 1 116 ? -18.453 -6.086 -12.273 1 96.12 116 PRO B O 1
ATOM 3472 N N . ASP B 1 117 ? -19.047 -4.164 -11.273 1 95.56 117 ASP B N 1
ATOM 3473 C CA . ASP B 1 117 ? -17.812 -3.459 -11.625 1 95.56 117 ASP B CA 1
ATOM 3474 C C . ASP B 1 117 ? -16.609 -4.039 -10.883 1 95.56 117 ASP B C 1
ATOM 3476 O O . ASP B 1 117 ? -15.484 -3.979 -11.367 1 95.56 117 ASP B O 1
ATOM 3480 N N . SER B 1 118 ? -16.875 -4.512 -9.68 1 97.81 118 SER B N 1
ATOM 3481 C CA . SER B 1 118 ? -15.852 -5.148 -8.867 1 97.81 118 SER B CA 1
ATOM 3482 C C . SER B 1 118 ? -16.375 -6.406 -8.18 1 97.81 118 SER B C 1
ATOM 3484 O O . SER B 1 118 ? -17.578 -6.508 -7.902 1 97.81 118 SER B O 1
ATOM 3486 N N . LEU B 1 119 ? -15.508 -7.332 -8.047 1 98.44 119 LEU B N 1
ATOM 3487 C CA . LEU B 1 119 ? -15.867 -8.602 -7.426 1 98.44 119 LEU B CA 1
ATOM 3488 C C . LEU B 1 119 ? -14.648 -9.242 -6.762 1 98.44 119 LEU B C 1
ATOM 3490 O O . LEU B 1 119 ? -13.547 -9.211 -7.312 1 98.44 119 LEU B O 1
ATOM 3494 N N . ASP B 1 120 ? -14.836 -9.758 -5.551 1 98.62 120 ASP B N 1
ATOM 3495 C CA . ASP B 1 120 ? -13.844 -10.508 -4.785 1 98.62 120 ASP B CA 1
ATOM 3496 C C . ASP B 1 120 ? -14.445 -11.766 -4.176 1 98.62 120 ASP B C 1
ATOM 3498 O O . ASP B 1 120 ? -15.188 -11.695 -3.197 1 98.62 120 ASP B O 1
ATOM 3502 N N . TRP B 1 121 ? -14.141 -12.844 -4.703 1 98.81 121 TRP B N 1
ATOM 3503 C CA . TRP B 1 121 ? -14.758 -14.102 -4.281 1 98.81 121 TRP B CA 1
ATOM 3504 C C . TRP B 1 121 ? -14.281 -14.5 -2.889 1 98.81 121 TRP B C 1
ATOM 3506 O O . TRP B 1 121 ? -14.875 -15.375 -2.252 1 98.81 121 TRP B O 1
ATOM 3516 N N . ARG B 1 122 ? -13.195 -13.906 -2.377 1 98.5 122 ARG B N 1
ATOM 3517 C CA . ARG B 1 122 ? -12.773 -14.148 -0.999 1 98.5 122 ARG B CA 1
ATOM 3518 C C . ARG B 1 122 ? -13.859 -13.727 -0.015 1 98.5 122 ARG B C 1
ATOM 3520 O O . ARG B 1 122 ? -14.094 -14.406 0.986 1 98.5 122 ARG B O 1
ATOM 3527 N N . GLU B 1 123 ? -14.5 -12.664 -0.389 1 96.81 123 GLU B N 1
ATOM 3528 C CA . GLU B 1 123 ? -15.523 -12.094 0.483 1 96.81 123 GLU B CA 1
ATOM 3529 C C . GLU B 1 123 ? -16.781 -12.961 0.509 1 96.81 123 GLU B C 1
ATOM 3531 O O . GLU B 1 123 ? -17.609 -12.836 1.41 1 96.81 123 GLU B O 1
ATOM 3536 N N . LYS B 1 124 ? -16.891 -13.836 -0.423 1 97.31 124 LYS B N 1
ATOM 3537 C CA . LYS B 1 124 ? -18.078 -14.68 -0.529 1 97.31 124 LYS B CA 1
ATOM 3538 C C . LYS B 1 124 ? -17.766 -16.109 -0.1 1 97.31 124 LYS B C 1
ATOM 3540 O O . LYS B 1 124 ? -18.609 -17 -0.228 1 97.31 124 LYS B O 1
ATOM 3545 N N . GLY B 1 125 ? -16.547 -16.359 0.257 1 98.12 125 GLY B N 1
ATOM 3546 C CA . GLY B 1 125 ? -16.172 -17.641 0.833 1 98.12 125 GLY B CA 1
ATOM 3547 C C . GLY B 1 125 ? -15.828 -18.688 -0.212 1 98.12 125 GLY B C 1
ATOM 3548 O O . GLY B 1 125 ? -15.93 -19.875 0.049 1 98.12 125 GLY B O 1
ATOM 3549 N N . TYR B 1 126 ? -15.445 -18.266 -1.42 1 98.69 126 TYR B N 1
ATOM 3550 C CA . TYR B 1 126 ? -15.219 -19.203 -2.516 1 98.69 126 TYR B CA 1
ATOM 3551 C C . TYR B 1 126 ? -13.734 -19.562 -2.629 1 98.69 126 TYR B C 1
ATOM 3553 O O . TYR B 1 126 ? -13.352 -20.375 -3.477 1 98.69 126 TYR B O 1
ATOM 3561 N N . VAL B 1 127 ? -12.852 -18.922 -1.832 1 98.88 127 VAL B N 1
ATOM 3562 C CA . VAL B 1 127 ? -11.414 -19.062 -2.018 1 98.88 127 VAL B CA 1
ATOM 3563 C C . VAL B 1 127 ? -10.766 -19.547 -0.719 1 98.88 127 VAL B C 1
ATOM 3565 O O . VAL B 1 127 ? -10.953 -18.938 0.336 1 98.88 127 VAL B O 1
ATOM 3568 N N . THR B 1 128 ? -10.078 -20.641 -0.738 1 98.69 128 THR B N 1
ATOM 3569 C CA . THR B 1 128 ? -9.344 -21.125 0.427 1 98.69 128 THR B CA 1
ATOM 3570 C C . THR B 1 128 ? -8.094 -20.281 0.672 1 98.69 128 THR B C 1
ATOM 3572 O O . THR B 1 128 ? -7.773 -19.391 -0.119 1 98.69 128 THR B O 1
ATOM 3575 N N . SER B 1 129 ? -7.398 -20.547 1.721 1 98.12 129 SER B N 1
ATOM 3576 C CA . SER B 1 129 ? -6.223 -19.766 2.105 1 98.12 129 SER B CA 1
ATOM 3577 C C . SER B 1 129 ? -5.105 -19.906 1.079 1 98.12 129 SER B C 1
ATOM 3579 O O . SER B 1 129 ? -5.094 -20.859 0.298 1 98.12 129 SER B O 1
ATOM 3581 N N . VAL B 1 130 ? -4.234 -18.938 1.068 1 98.44 130 VAL B N 1
ATOM 3582 C CA . VAL B 1 130 ? -3.041 -18.984 0.229 1 98.44 130 VAL B CA 1
ATOM 3583 C C . VAL B 1 130 ? -2.143 -20.141 0.673 1 98.44 130 VAL B C 1
ATOM 3585 O O . VAL B 1 130 ? -1.881 -20.312 1.866 1 98.44 130 VAL B O 1
ATOM 3588 N N . LYS B 1 131 ? -1.711 -20.891 -0.324 1 97.06 131 LYS B N 1
ATOM 3589 C CA . LYS B 1 131 ? -0.877 -22.062 -0.057 1 97.06 131 LYS B CA 1
ATOM 3590 C C . LYS B 1 131 ? 0.555 -21.828 -0.532 1 97.06 131 LYS B C 1
ATOM 3592 O O . LYS B 1 131 ? 0.865 -20.781 -1.11 1 97.06 131 LYS B O 1
ATOM 3597 N N . MET B 1 132 ? 1.423 -22.797 -0.17 1 95.81 132 MET B N 1
ATOM 3598 C CA . MET B 1 132 ? 2.838 -22.734 -0.529 1 95.81 132 MET B CA 1
ATOM 3599 C C . MET B 1 132 ? 3.26 -23.984 -1.289 1 95.81 132 MET B C 1
ATOM 3601 O O . MET B 1 132 ? 3.48 -25.047 -0.687 1 95.81 132 MET B O 1
ATOM 3605 N N . GLN B 1 133 ? 3.467 -23.844 -2.516 1 96.06 133 GLN B N 1
ATOM 3606 C CA . GLN B 1 133 ? 3.812 -25 -3.34 1 96.06 133 GLN B CA 1
ATOM 3607 C C . GLN B 1 133 ? 5.262 -25.422 -3.115 1 96.06 133 GLN B C 1
ATOM 3609 O O . GLN B 1 133 ? 5.625 -26.562 -3.381 1 96.06 133 GLN B O 1
ATOM 3614 N N . GLY B 1 134 ? 6.078 -24.422 -2.652 1 92.25 134 GLY B N 1
ATOM 3615 C CA . GLY B 1 134 ? 7.488 -24.719 -2.459 1 92.25 134 GLY B CA 1
ATOM 3616 C C . GLY B 1 134 ? 8.242 -24.922 -3.762 1 92.25 134 GLY B C 1
ATOM 3617 O O . GLY B 1 134 ? 7.949 -24.25 -4.758 1 92.25 134 GLY B O 1
ATOM 3618 N N . ALA B 1 135 ? 9.227 -25.766 -3.73 1 91.19 135 ALA B N 1
ATOM 3619 C CA . ALA B 1 135 ? 10.133 -25.922 -4.863 1 91.19 135 ALA B CA 1
ATOM 3620 C C . ALA B 1 135 ? 9.594 -26.922 -5.871 1 91.19 135 ALA B C 1
ATOM 3622 O O . ALA B 1 135 ? 10.242 -27.203 -6.883 1 91.19 135 ALA B O 1
ATOM 3623 N N . CYS B 1 136 ? 8.43 -27.5 -5.602 1 95.19 136 CYS B N 1
ATOM 3624 C CA . CYS B 1 136 ? 7.77 -28.375 -6.57 1 95.19 136 CYS B CA 1
ATOM 3625 C C . CYS B 1 136 ? 7.016 -27.562 -7.613 1 95.19 136 CYS B C 1
ATOM 3627 O O . CYS B 1 136 ? 6.203 -26.703 -7.266 1 95.19 136 CYS B O 1
ATOM 3629 N N . GLY B 1 137 ? 7.32 -27.781 -8.922 1 95.94 137 GLY B N 1
ATOM 3630 C CA . GLY B 1 137 ? 6.617 -27.125 -10.008 1 95.94 137 GLY B CA 1
ATOM 3631 C C . GLY B 1 137 ? 5.172 -27.578 -10.148 1 95.94 137 GLY B C 1
ATOM 3632 O O . GLY B 1 137 ? 4.781 -28.125 -11.18 1 95.94 137 GLY B O 1
ATOM 3633 N N . SER B 1 138 ? 4.43 -27.344 -9.109 1 97.88 138 SER B N 1
ATOM 3634 C CA . SER B 1 138 ? 3.066 -27.875 -9.039 1 97.88 138 SER B CA 1
ATOM 3635 C C . SER B 1 138 ? 2.041 -26.734 -9.062 1 97.88 138 SER B C 1
ATOM 3637 O O . SER B 1 138 ? 0.923 -26.891 -8.57 1 97.88 138 SER B O 1
ATOM 3639 N N . CYS B 1 139 ? 2.445 -25.547 -9.641 1 98.31 139 CYS B N 1
ATOM 3640 C CA . CYS B 1 139 ? 1.533 -24.422 -9.711 1 98.31 139 CYS B CA 1
ATOM 3641 C C . CYS B 1 139 ? 0.247 -24.797 -10.438 1 98.31 139 CYS B C 1
ATOM 3643 O O . CYS B 1 139 ? -0.835 -24.328 -10.07 1 98.31 139 CYS B O 1
ATOM 3645 N N . TRP B 1 140 ? 0.335 -25.672 -11.445 1 98.44 140 TRP B N 1
ATOM 3646 C CA . TRP B 1 140 ? -0.821 -26.141 -12.203 1 98.44 140 TRP B CA 1
ATOM 3647 C C . TRP B 1 140 ? -1.805 -26.875 -11.289 1 98.44 140 TRP B C 1
ATOM 3649 O O . TRP B 1 140 ? -3.02 -26.719 -11.43 1 98.44 140 TRP B O 1
ATOM 3659 N N . ALA B 1 141 ? -1.284 -27.609 -10.398 1 98.81 141 ALA B N 1
ATOM 3660 C CA . ALA B 1 141 ? -2.123 -28.359 -9.469 1 98.81 141 ALA B CA 1
ATOM 3661 C C . ALA B 1 141 ? -2.838 -27.438 -8.492 1 98.81 141 ALA B C 1
ATOM 3663 O O . ALA B 1 141 ? -4.027 -27.609 -8.227 1 98.81 141 ALA B O 1
ATOM 3664 N N . PHE B 1 142 ? -2.094 -26.422 -8 1 98.81 142 PHE B N 1
ATOM 3665 C CA . PHE B 1 142 ? -2.682 -25.469 -7.066 1 98.81 142 PHE B CA 1
ATOM 3666 C C . PHE B 1 142 ? -3.758 -24.625 -7.746 1 98.81 142 PHE B C 1
ATOM 3668 O O . PHE B 1 142 ? -4.812 -24.375 -7.164 1 98.81 142 PHE B O 1
ATOM 3675 N N . SER B 1 143 ? -3.482 -24.203 -8.93 1 98.88 143 SER B N 1
ATOM 3676 C CA . SER B 1 143 ? -4.469 -23.469 -9.703 1 98.88 143 SER B CA 1
ATOM 3677 C C . SER B 1 143 ? -5.742 -24.281 -9.906 1 98.88 143 SER B C 1
ATOM 3679 O O . SER B 1 143 ? -6.844 -23.797 -9.641 1 98.88 143 SER B O 1
ATOM 3681 N N . SER B 1 144 ? -5.617 -25.531 -10.328 1 98.75 144 SER B N 1
ATOM 3682 C CA . SER B 1 144 ? -6.754 -26.406 -10.617 1 98.75 144 SER B CA 1
ATOM 3683 C C . SER B 1 144 ? -7.582 -26.672 -9.367 1 98.75 144 SER B C 1
ATOM 3685 O O . SER B 1 144 ? -8.812 -26.609 -9.398 1 98.75 144 SER B O 1
ATOM 3687 N N . VAL B 1 145 ? -6.875 -26.984 -8.336 1 98.69 145 VAL B N 1
ATOM 3688 C CA . VAL B 1 145 ? -7.551 -27.281 -7.074 1 98.69 145 VAL B CA 1
ATOM 3689 C C . VAL B 1 145 ? -8.344 -26.047 -6.617 1 98.69 145 VAL B C 1
ATOM 3691 O O . VAL B 1 145 ? -9.469 -26.172 -6.125 1 98.69 145 VAL B O 1
ATOM 3694 N N . GLY B 1 146 ? -7.707 -24.875 -6.75 1 98.81 146 GLY B N 1
ATOM 3695 C CA . GLY B 1 146 ? -8.414 -23.656 -6.371 1 98.81 146 GLY B CA 1
ATOM 3696 C C . GLY B 1 146 ? -9.727 -23.469 -7.109 1 98.81 146 GLY B C 1
ATOM 3697 O O . GLY B 1 146 ? -10.734 -23.109 -6.504 1 98.81 146 GLY B O 1
ATOM 3698 N N . ALA B 1 147 ? -9.711 -23.703 -8.383 1 98.81 147 ALA B N 1
ATOM 3699 C CA . ALA B 1 147 ? -10.938 -23.609 -9.172 1 98.81 147 ALA B CA 1
ATOM 3700 C C . ALA B 1 147 ? -11.961 -24.656 -8.75 1 98.81 147 ALA B C 1
ATOM 3702 O O . ALA B 1 147 ? -13.156 -24.359 -8.648 1 98.81 147 ALA B O 1
ATOM 3703 N N . LEU B 1 148 ? -11.539 -25.859 -8.5 1 98.75 148 LEU B N 1
ATOM 3704 C CA . LEU B 1 148 ? -12.422 -26.938 -8.055 1 98.75 148 LEU B CA 1
ATOM 3705 C C . LEU B 1 148 ? -13.055 -26.594 -6.711 1 98.75 148 LEU B C 1
ATOM 3707 O O . LEU B 1 148 ? -14.242 -26.844 -6.492 1 98.75 148 LEU B O 1
ATOM 3711 N N . GLU B 1 149 ? -12.25 -26.047 -5.809 1 98.81 149 GLU B N 1
ATOM 3712 C CA . GLU B 1 149 ? -12.758 -25.641 -4.5 1 98.81 149 GLU B CA 1
ATOM 3713 C C . GLU B 1 149 ? -13.875 -24.609 -4.641 1 98.81 149 GLU B C 1
ATOM 3715 O O . GLU B 1 149 ? -14.883 -24.672 -3.936 1 98.81 149 GLU B O 1
ATOM 3720 N N . GLY B 1 150 ? -13.633 -23.656 -5.539 1 98.5 150 GLY B N 1
ATOM 3721 C CA . GLY B 1 150 ? -14.68 -22.672 -5.801 1 98.5 150 GLY B CA 1
ATOM 3722 C C . GLY B 1 150 ? -15.977 -23.312 -6.277 1 98.5 150 GLY B C 1
ATOM 3723 O O . GLY B 1 150 ? -17.062 -22.953 -5.801 1 98.5 150 GLY B O 1
ATOM 3724 N N . GLN B 1 151 ? -15.891 -24.25 -7.18 1 97.81 151 GLN B N 1
ATOM 3725 C CA . GLN B 1 151 ? -17.062 -24.938 -7.699 1 97.81 151 GLN B CA 1
ATOM 3726 C C . GLN B 1 151 ? -17.734 -25.781 -6.613 1 97.81 151 GLN B C 1
ATOM 3728 O O . GLN B 1 151 ? -18.969 -25.891 -6.574 1 97.81 151 GLN B O 1
ATOM 3733 N N . LEU B 1 152 ? -16.922 -26.375 -5.824 1 98.12 152 LEU B N 1
ATOM 3734 C CA . LEU B 1 152 ? -17.453 -27.141 -4.707 1 98.12 152 LEU B CA 1
ATOM 3735 C C . LEU B 1 152 ? -18.281 -26.25 -3.781 1 98.12 152 LEU B C 1
ATOM 3737 O O . LEU B 1 152 ? -19.391 -26.625 -3.381 1 98.12 152 LEU B O 1
ATOM 3741 N N . MET B 1 153 ? -17.719 -25.125 -3.424 1 98.19 153 MET B N 1
ATOM 3742 C CA . MET B 1 153 ? -18.453 -24.156 -2.613 1 98.19 153 MET B CA 1
ATOM 3743 C C . MET B 1 153 ? -19.75 -23.75 -3.299 1 98.19 153 MET B C 1
ATOM 3745 O O . MET B 1 153 ? -20.812 -23.688 -2.66 1 98.19 153 MET B O 1
ATOM 3749 N N . LYS B 1 154 ? -19.656 -23.5 -4.535 1 96.5 154 LYS B N 1
ATOM 3750 C CA . LYS B 1 154 ? -20.828 -23.078 -5.301 1 96.5 154 LYS B CA 1
ATOM 3751 C C . LYS B 1 154 ? -21.922 -24.141 -5.262 1 96.5 154 LYS B C 1
ATOM 3753 O O . LYS B 1 154 ? -23.094 -23.812 -5.109 1 96.5 154 LYS B O 1
ATOM 3758 N N . THR B 1 155 ? -21.594 -25.344 -5.344 1 96.06 155 THR B N 1
ATOM 3759 C CA . THR B 1 155 ? -22.547 -26.438 -5.516 1 96.06 155 THR B CA 1
ATOM 3760 C C . THR B 1 155 ? -23.047 -26.922 -4.16 1 96.06 155 THR B C 1
ATOM 3762 O O . THR B 1 155 ? -24.203 -27.312 -4.027 1 96.06 155 THR B O 1
ATOM 3765 N N . THR B 1 156 ? -22.203 -26.891 -3.166 1 96.88 156 THR B N 1
ATOM 3766 C CA . THR B 1 156 ? -22.562 -27.547 -1.916 1 96.88 156 THR B CA 1
ATOM 3767 C C . THR B 1 156 ? -22.734 -26.531 -0.791 1 96.88 156 THR B C 1
ATOM 3769 O O . THR B 1 156 ? -23.281 -26.844 0.269 1 96.88 156 THR B O 1
ATOM 3772 N N . GLY B 1 157 ? -22.156 -25.359 -0.981 1 97.38 157 GLY B N 1
ATOM 3773 C CA . GLY B 1 157 ? -22.172 -24.359 0.076 1 97.38 157 GLY B CA 1
ATOM 3774 C C . GLY B 1 157 ? -21.047 -24.562 1.089 1 97.38 157 GLY B C 1
ATOM 3775 O O . GLY B 1 157 ? -21 -23.859 2.102 1 97.38 157 GLY B O 1
ATOM 3776 N N . LYS B 1 158 ? -20.188 -25.516 0.775 1 97.06 158 LYS B N 1
ATOM 3777 C CA . LYS B 1 158 ? -19.094 -25.797 1.699 1 97.06 158 LYS B CA 1
ATOM 3778 C C . LYS B 1 158 ? -17.75 -25.594 1.023 1 97.06 158 LYS B C 1
ATOM 3780 O O . LYS B 1 158 ? -17.469 -26.188 -0.028 1 97.06 158 LYS B O 1
ATOM 3785 N N . LEU B 1 159 ? -16.953 -24.766 1.674 1 97.62 159 LEU B N 1
ATOM 3786 C CA . LEU B 1 159 ? -15.586 -24.578 1.192 1 97.62 159 LEU B CA 1
ATOM 3787 C C . LEU B 1 159 ? -14.648 -25.609 1.812 1 97.62 159 LEU B C 1
ATOM 3789 O O . LEU B 1 159 ? -14.516 -25.688 3.035 1 97.62 159 LEU B O 1
ATOM 3793 N N . VAL B 1 160 ? -14.062 -26.438 1.008 1 97.69 160 VAL B N 1
ATOM 3794 C CA . VAL B 1 160 ? -13.172 -27.516 1.457 1 97.69 160 VAL B CA 1
ATOM 3795 C C . VAL B 1 160 ? -11.82 -27.391 0.766 1 97.69 160 VAL B C 1
ATOM 3797 O O . VAL B 1 160 ? -11.75 -27.125 -0.438 1 97.69 160 VAL B O 1
ATOM 3800 N N . ASP B 1 161 ? -10.75 -27.531 1.604 1 98.5 161 ASP B N 1
ATOM 3801 C CA . ASP B 1 161 ? -9.414 -27.625 1.013 1 98.5 161 ASP B CA 1
ATOM 3802 C C . ASP B 1 161 ? -9.227 -28.953 0.279 1 98.5 161 ASP B C 1
ATOM 3804 O O . ASP B 1 161 ? -9.273 -30.016 0.896 1 98.5 161 ASP B O 1
ATOM 3808 N N . LEU B 1 162 ? -9 -28.844 -1.021 1 98.56 162 LEU B N 1
ATOM 3809 C CA . LEU B 1 162 ? -8.727 -30.047 -1.799 1 98.56 162 LEU B CA 1
ATOM 3810 C C . LEU B 1 162 ? -7.23 -30.281 -1.941 1 98.56 162 LEU B C 1
ATOM 3812 O O . LEU B 1 162 ? -6.426 -29.422 -1.581 1 98.56 162 LEU B O 1
ATOM 3816 N N . SER B 1 163 ? -6.844 -31.422 -2.449 1 98.69 163 SER B N 1
ATOM 3817 C CA . SER B 1 163 ? -5.453 -31.859 -2.375 1 98.69 163 SER B CA 1
ATOM 3818 C C . SER B 1 163 ? -4.719 -31.594 -3.686 1 98.69 163 SER B C 1
ATOM 3820 O O . SER B 1 163 ? -4.91 -32.312 -4.668 1 98.69 163 SER B O 1
ATOM 3822 N N . PRO B 1 164 ? -3.807 -30.656 -3.682 1 98.75 164 PRO B N 1
ATOM 3823 C CA . PRO B 1 164 ? -2.928 -30.547 -4.848 1 98.75 164 PRO B CA 1
ATOM 3824 C C . PRO B 1 164 ? -2.025 -31.766 -5.012 1 98.75 164 PRO B C 1
ATOM 3826 O O . PRO B 1 164 ? -1.683 -32.156 -6.137 1 98.75 164 PRO B O 1
ATOM 3829 N N . GLN B 1 165 ? -1.648 -32.438 -3.889 1 98.75 165 GLN B N 1
ATOM 3830 C CA . GLN B 1 165 ? -0.779 -33.625 -3.928 1 98.75 165 GLN B CA 1
ATOM 3831 C C . GLN B 1 165 ? -1.435 -34.781 -4.691 1 98.75 165 GLN B C 1
ATOM 3833 O O . GLN B 1 165 ? -0.753 -35.531 -5.375 1 98.75 165 GLN B O 1
ATOM 3838 N N . ASN B 1 166 ? -2.729 -34.906 -4.516 1 98.75 166 ASN B N 1
ATOM 3839 C CA . ASN B 1 166 ? -3.473 -35.906 -5.273 1 98.75 166 ASN B CA 1
ATOM 3840 C C . ASN B 1 166 ? -3.262 -35.75 -6.777 1 98.75 166 ASN B C 1
ATOM 3842 O O . ASN B 1 166 ? -3.084 -36.719 -7.496 1 98.75 166 ASN B O 1
ATOM 3846 N N . LEU B 1 167 ? -3.244 -34.531 -7.285 1 98.69 167 LEU B N 1
ATOM 3847 C CA . LEU B 1 167 ? -3.035 -34.281 -8.703 1 98.69 167 LEU B CA 1
ATOM 3848 C C . LEU B 1 167 ? -1.577 -34.5 -9.086 1 98.69 167 LEU B C 1
ATOM 3850 O O . LEU B 1 167 ? -1.292 -35.062 -10.141 1 98.69 167 LEU B O 1
ATOM 3854 N N . VAL B 1 168 ? -0.654 -34.062 -8.219 1 98.62 168 VAL B N 1
ATOM 3855 C CA . VAL B 1 168 ? 0.777 -34.188 -8.469 1 98.62 168 VAL B CA 1
ATOM 3856 C C . VAL B 1 168 ? 1.136 -35.656 -8.641 1 98.62 168 VAL B C 1
ATOM 3858 O O . VAL B 1 168 ? 1.874 -36.031 -9.562 1 98.62 168 VAL B O 1
ATOM 3861 N N . ASP B 1 169 ? 0.562 -36.5 -7.824 1 98.75 169 ASP B N 1
ATOM 3862 C CA . ASP B 1 169 ? 0.929 -37.906 -7.785 1 98.75 169 ASP B CA 1
ATOM 3863 C C . ASP B 1 169 ? 0.177 -38.688 -8.852 1 98.75 169 ASP B C 1
ATOM 3865 O O . ASP B 1 169 ? 0.686 -39.688 -9.367 1 98.75 169 ASP B O 1
ATOM 3869 N N . CYS B 1 170 ? -0.98 -38.281 -9.211 1 98.69 170 CYS B N 1
ATOM 3870 C CA . CYS B 1 170 ? -1.868 -39.281 -9.812 1 98.69 170 CYS B CA 1
ATOM 3871 C C . CYS B 1 170 ? -2.215 -38.906 -11.25 1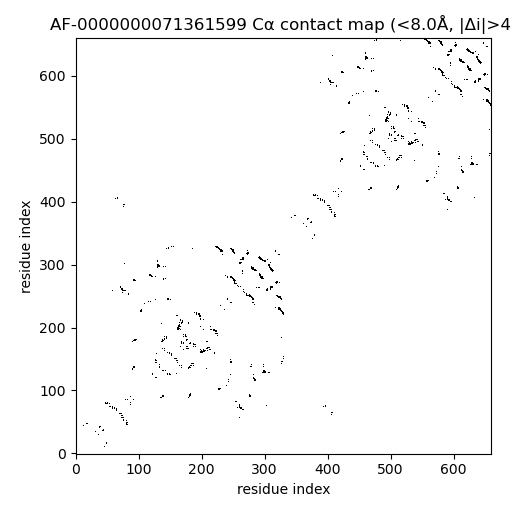 98.69 170 CYS B C 1
ATOM 3873 O O . CYS B 1 170 ? -2.818 -39.688 -11.977 1 98.69 170 CYS B O 1
ATOM 3875 N N . SER B 1 171 ? -1.807 -37.75 -11.758 1 98.06 171 SER B N 1
ATOM 3876 C CA . SER B 1 171 ? -2.355 -37.312 -13.039 1 98.06 171 SER B CA 1
ATOM 3877 C C . SER B 1 171 ? -1.318 -37.406 -14.148 1 98.06 171 SER B C 1
ATOM 3879 O O . SER B 1 171 ? -1.461 -36.781 -15.203 1 98.06 171 SER B O 1
ATOM 3881 N N . SER B 1 172 ? -0.287 -38.156 -13.969 1 97.5 172 SER B N 1
ATOM 3882 C CA . SER B 1 172 ? 0.787 -38.281 -14.953 1 97.5 172 SER B CA 1
ATOM 3883 C C . SER B 1 172 ? 0.264 -38.844 -16.281 1 97.5 172 SER B C 1
ATOM 3885 O O . SER B 1 172 ? 0.721 -38.406 -17.344 1 97.5 172 SER B O 1
ATOM 3887 N N . SER B 1 173 ? -0.665 -39.781 -16.266 1 97.06 173 SER B N 1
ATOM 3888 C CA . SER B 1 173 ? -1.192 -40.406 -17.484 1 97.06 173 SER B CA 1
ATOM 3889 C C . SER B 1 173 ? -1.985 -39.375 -18.312 1 97.06 173 SER B C 1
ATOM 3891 O O . SER B 1 173 ? -2.311 -39.656 -19.469 1 97.06 173 SER B O 1
ATOM 3893 N N . TYR B 1 174 ? -2.236 -38.25 -17.766 1 96.38 174 TYR B N 1
ATOM 3894 C CA . TYR B 1 174 ? -3.012 -37.219 -18.453 1 96.38 174 TYR B CA 1
ATOM 3895 C C . TYR B 1 174 ? -2.107 -36.125 -18.969 1 96.38 174 TYR B C 1
ATOM 3897 O O . TYR B 1 174 ? -2.59 -35.062 -19.406 1 96.38 174 TYR B O 1
ATOM 3905 N N . GLY B 1 175 ? -0.782 -36.312 -18.812 1 95.56 175 GLY B N 1
ATOM 3906 C CA . GLY B 1 175 ? 0.174 -35.375 -19.391 1 95.56 175 GLY B CA 1
ATOM 3907 C C . GLY B 1 175 ? 0.889 -34.531 -18.344 1 95.56 175 GLY B C 1
ATOM 3908 O O . GLY B 1 175 ? 1.877 -33.875 -18.656 1 95.56 175 GLY B O 1
ATOM 3909 N N . ASN B 1 176 ? 0.417 -34.5 -17.125 1 97.25 176 ASN B N 1
ATOM 3910 C CA . ASN B 1 176 ? 1.102 -33.781 -16.062 1 97.25 176 ASN B CA 1
ATOM 3911 C C . ASN B 1 176 ? 2.354 -34.531 -15.594 1 97.25 176 ASN B C 1
ATOM 3913 O O . ASN B 1 176 ? 2.404 -35.75 -15.633 1 97.25 176 ASN B O 1
ATOM 3917 N N . LYS B 1 177 ? 3.361 -33.75 -15.156 1 97.06 177 LYS B N 1
ATOM 3918 C CA . LYS B 1 177 ? 4.656 -34.344 -14.82 1 97.06 177 LYS B CA 1
ATOM 3919 C C . LYS B 1 177 ? 5.031 -34.031 -13.367 1 97.06 177 LYS B C 1
ATOM 3921 O O . LYS B 1 177 ? 6.191 -33.75 -13.07 1 97.06 177 LYS B O 1
ATOM 3926 N N . GLY B 1 178 ? 4.016 -34.062 -12.531 1 96.75 178 GLY B N 1
ATOM 3927 C CA . GLY B 1 178 ? 4.277 -33.812 -11.117 1 96.75 178 GLY B CA 1
ATOM 3928 C C . GLY B 1 178 ? 4.984 -32.5 -10.844 1 96.75 178 GLY B C 1
ATOM 3929 O O . GLY B 1 178 ? 4.473 -31.438 -11.18 1 96.75 178 GLY B O 1
ATOM 3930 N N . CYS B 1 179 ? 6.188 -32.656 -10.32 1 96.88 179 CYS B N 1
ATOM 3931 C CA . CYS B 1 179 ? 6.949 -31.469 -9.953 1 96.88 179 CYS B CA 1
ATOM 3932 C C . CYS B 1 179 ? 7.668 -30.891 -11.164 1 96.88 179 CYS B C 1
ATOM 3934 O O . CYS B 1 179 ? 8.32 -29.844 -11.062 1 96.88 179 CYS B O 1
ATOM 3936 N N . ASN B 1 180 ? 7.504 -31.422 -12.242 1 96 180 ASN B N 1
ATOM 3937 C CA . ASN B 1 180 ? 8.141 -30.938 -13.461 1 96 180 ASN B CA 1
ATOM 3938 C C . ASN B 1 180 ? 7.141 -30.219 -14.367 1 96 180 ASN B C 1
ATOM 3940 O O . ASN B 1 180 ? 7.383 -30.078 -15.57 1 96 180 ASN B O 1
ATOM 3944 N N . GLY B 1 181 ? 5.988 -29.906 -13.797 1 96.88 181 GLY B N 1
ATOM 3945 C CA . GLY B 1 181 ? 5.047 -29.078 -14.523 1 96.88 181 GLY B CA 1
ATOM 3946 C C . GLY B 1 181 ? 3.785 -29.812 -14.938 1 96.88 181 GLY B C 1
ATOM 3947 O O . GLY B 1 181 ? 3.672 -31.016 -14.719 1 96.88 181 GLY B O 1
ATOM 3948 N N . GLY B 1 182 ? 2.891 -29.078 -15.477 1 97.81 182 GLY B N 1
ATOM 3949 C CA . GLY B 1 182 ? 1.604 -29.578 -15.922 1 97.81 182 GLY B CA 1
ATOM 3950 C C . GLY B 1 182 ? 0.658 -28.484 -16.375 1 97.81 182 GLY B C 1
ATOM 3951 O O . GLY B 1 182 ? 1.084 -27.359 -16.625 1 97.81 182 GLY B O 1
ATOM 3952 N N . PHE B 1 183 ? -0.557 -28.891 -16.531 1 98.25 183 PHE B N 1
ATOM 3953 C CA . PHE B 1 183 ? -1.565 -27.969 -17.031 1 98.25 183 PHE B CA 1
ATOM 3954 C C . PHE B 1 183 ? -2.908 -28.203 -16.344 1 98.25 183 PHE B C 1
ATOM 3956 O O . PHE B 1 183 ? -3.246 -29.344 -16.016 1 98.25 183 PHE B O 1
ATOM 3963 N N . MET B 1 184 ? -3.635 -27.188 -16.219 1 98.31 184 MET B N 1
ATOM 3964 C CA . MET B 1 184 ? -4.832 -27.219 -15.391 1 98.31 184 MET B CA 1
ATOM 3965 C C . MET B 1 184 ? -5.902 -28.125 -16.016 1 98.31 184 MET B C 1
ATOM 3967 O O . MET B 1 184 ? -6.543 -28.906 -15.305 1 98.31 184 MET B O 1
ATOM 3971 N N . SER B 1 185 ? -6.109 -28.047 -17.312 1 97.31 185 SER B N 1
ATOM 3972 C CA . SER B 1 185 ? -7.176 -28.828 -17.922 1 97.31 185 SER B CA 1
ATOM 3973 C C . SER B 1 185 ? -6.875 -30.328 -17.828 1 97.31 185 SER B C 1
ATOM 3975 O O . SER B 1 185 ? -7.793 -31.141 -17.703 1 97.31 185 SER B O 1
ATOM 3977 N N . SER B 1 186 ? -5.59 -30.703 -17.891 1 97.5 186 SER B N 1
ATOM 3978 C CA . SER B 1 186 ? -5.203 -32.094 -17.703 1 97.5 186 SER B CA 1
ATOM 3979 C C . SER B 1 186 ? -5.562 -32.562 -16.297 1 97.5 186 SER B C 1
ATOM 3981 O O . SER B 1 186 ? -5.949 -33.719 -16.109 1 97.5 186 SER B O 1
ATOM 3983 N N . ALA B 1 187 ? -5.402 -31.688 -15.367 1 98.25 187 ALA B N 1
ATOM 3984 C CA . ALA B 1 187 ? -5.793 -32 -13.992 1 98.25 187 ALA B CA 1
ATOM 3985 C C . ALA B 1 187 ? -7.301 -32.188 -13.883 1 98.25 187 ALA B C 1
ATOM 3987 O O . ALA B 1 187 ? -7.758 -33.156 -13.227 1 98.25 187 ALA B O 1
ATOM 3988 N N . PHE B 1 188 ? -8.062 -31.312 -14.516 1 98.25 188 PHE B N 1
ATOM 3989 C CA . PHE B 1 188 ? -9.516 -31.469 -14.516 1 98.25 188 PHE B CA 1
ATOM 3990 C C . PHE B 1 188 ? -9.906 -32.812 -15.133 1 98.25 188 PHE B C 1
ATOM 3992 O O . PHE B 1 188 ? -10.766 -33.5 -14.594 1 98.25 188 PHE B O 1
ATOM 3999 N N . GLN B 1 189 ? -9.273 -33.156 -16.266 1 97.44 189 GLN B N 1
ATOM 4000 C CA . GLN B 1 189 ? -9.602 -34.406 -16.953 1 97.44 189 GLN B CA 1
ATOM 4001 C C . GLN B 1 189 ? -9.328 -35.594 -16.062 1 97.44 189 GLN B C 1
ATOM 4003 O O . GLN B 1 189 ? -10.109 -36.562 -16.047 1 97.44 189 GLN B O 1
ATOM 4008 N N . TYR B 1 190 ? -8.219 -35.562 -15.367 1 98.19 190 TYR B N 1
ATOM 4009 C CA . TYR B 1 190 ? -7.945 -36.625 -14.406 1 98.19 190 TYR B CA 1
ATOM 4010 C C . TYR B 1 190 ? -9.078 -36.781 -13.398 1 98.19 190 TYR B C 1
ATOM 4012 O O . TYR B 1 190 ? -9.562 -37.875 -13.141 1 98.19 190 TYR B O 1
ATOM 4020 N N . VAL B 1 191 ? -9.516 -35.656 -12.789 1 98.44 191 VAL B N 1
ATOM 4021 C CA . VAL B 1 191 ? -10.547 -35.688 -11.75 1 98.44 191 VAL B CA 1
ATOM 4022 C C . VAL B 1 191 ? -11.852 -36.219 -12.344 1 98.44 191 VAL B C 1
ATOM 4024 O O . VAL B 1 191 ? -12.57 -36.969 -11.68 1 98.44 191 VAL B O 1
ATOM 4027 N N . ILE B 1 192 ? -12.18 -35.875 -13.594 1 97.69 192 ILE B N 1
ATOM 4028 C CA . ILE B 1 192 ? -13.367 -36.375 -14.281 1 97.69 192 ILE B CA 1
ATOM 4029 C C . ILE B 1 192 ? -13.312 -37.875 -14.398 1 97.69 192 ILE B C 1
ATOM 4031 O O . ILE B 1 192 ? -14.227 -38.594 -13.961 1 97.69 192 ILE B O 1
ATOM 4035 N N . ASP B 1 193 ? -12.234 -38.406 -14.914 1 98 193 ASP B N 1
ATOM 4036 C CA . ASP B 1 193 ? -12.117 -39.812 -15.211 1 98 193 ASP B CA 1
ATOM 4037 C C . ASP B 1 193 ? -11.953 -40.625 -13.938 1 98 193 ASP B C 1
ATOM 4039 O O . ASP B 1 193 ? -12.438 -41.75 -13.844 1 98 193 ASP B O 1
ATOM 4043 N N . ASN B 1 194 ? -11.266 -40.031 -12.992 1 97.56 194 ASN B N 1
ATOM 4044 C CA . ASN B 1 194 ? -10.984 -40.719 -11.734 1 97.56 194 ASN B CA 1
ATOM 4045 C C . ASN B 1 194 ? -12.234 -40.812 -10.859 1 97.56 194 ASN B C 1
ATOM 4047 O O . ASN B 1 194 ? -12.305 -41.688 -9.969 1 97.56 194 ASN B O 1
ATOM 4051 N N . GLY B 1 195 ? -13.156 -39.938 -11.086 1 95.94 195 GLY B N 1
ATOM 4052 C CA . GLY B 1 195 ? -14.383 -39.875 -10.305 1 95.94 195 GLY B CA 1
ATOM 4053 C C . GLY B 1 195 ? -14.242 -39.062 -9.023 1 95.94 195 GLY B C 1
ATOM 4054 O O . GLY B 1 195 ? -15.016 -39.25 -8.086 1 95.94 195 GLY B O 1
ATOM 4055 N N . GLY B 1 196 ? -13.141 -38.312 -8.984 1 97.31 196 GLY B N 1
ATOM 4056 C CA . GLY B 1 196 ? -13.047 -37.469 -7.809 1 97.31 196 GLY B CA 1
ATOM 4057 C C . GLY B 1 196 ? -11.625 -37.062 -7.469 1 97.31 196 GLY B C 1
ATOM 4058 O O . GLY B 1 196 ? -10.68 -37.438 -8.172 1 97.31 196 GLY B O 1
ATOM 4059 N N . ILE B 1 197 ? -11.555 -36.281 -6.402 1 98.38 197 ILE B N 1
ATOM 4060 C CA . ILE B 1 197 ? -10.297 -35.812 -5.82 1 98.38 197 ILE B CA 1
ATOM 4061 C C . ILE B 1 197 ? -10.398 -35.812 -4.297 1 98.38 197 ILE B C 1
ATOM 4063 O O . ILE B 1 197 ? -11.469 -35.562 -3.74 1 98.38 197 ILE B O 1
ATOM 4067 N N . ASP B 1 198 ? -9.297 -36.094 -3.658 1 98.25 198 ASP B N 1
ATOM 4068 C CA . ASP B 1 198 ? -9.258 -36.156 -2.201 1 98.25 198 ASP B CA 1
ATOM 4069 C C . ASP B 1 198 ? -9.125 -34.75 -1.595 1 98.25 198 ASP B C 1
ATOM 4071 O O . ASP B 1 198 ? -8.734 -33.812 -2.283 1 98.25 198 ASP B O 1
ATOM 4075 N N . SER B 1 199 ? -9.484 -34.688 -0.311 1 98 199 SER B N 1
ATOM 4076 C CA . SER B 1 199 ? -9.258 -33.469 0.45 1 98 199 SER B CA 1
ATOM 4077 C C . SER B 1 199 ? -7.797 -33.344 0.859 1 98 199 SER B C 1
ATOM 4079 O O . SER B 1 199 ? -7.055 -34.312 0.87 1 98 199 SER B O 1
ATOM 4081 N N . GLU B 1 200 ? -7.441 -32.062 1.117 1 97.94 200 GLU B N 1
ATOM 4082 C CA . GLU B 1 200 ? -6.105 -31.812 1.645 1 97.94 200 GLU B CA 1
ATOM 4083 C C . GLU B 1 200 ? -5.867 -32.594 2.941 1 97.94 200 GLU B C 1
ATOM 4085 O O . GLU B 1 200 ? -4.762 -33.062 3.191 1 97.94 200 GLU B O 1
ATOM 4090 N N . SER B 1 201 ? -6.855 -32.75 3.807 1 97.56 201 SER B N 1
ATOM 4091 C CA . SER B 1 201 ? -6.742 -33.438 5.094 1 97.56 201 SER B CA 1
ATOM 4092 C C . SER B 1 201 ? -6.418 -34.906 4.914 1 97.56 201 SER B C 1
ATOM 4094 O O . SER B 1 201 ? -5.629 -35.469 5.672 1 97.56 201 SER B O 1
ATOM 4096 N N . SER B 1 202 ? -7.012 -35.531 3.906 1 97.69 202 SER B N 1
ATOM 4097 C CA . SER B 1 202 ? -6.828 -36.969 3.689 1 97.69 202 SER B CA 1
ATOM 4098 C C . SER B 1 202 ? -5.605 -37.25 2.822 1 97.69 202 SER B C 1
ATOM 4100 O O . SER B 1 202 ? -5.062 -38.344 2.838 1 97.69 202 SER B O 1
ATOM 4102 N N . TYR B 1 203 ? -5.176 -36.281 2.053 1 98.25 203 TYR B N 1
ATOM 4103 C CA . TYR B 1 203 ? -4.047 -36.375 1.137 1 98.25 203 TYR B CA 1
ATOM 4104 C C . TYR B 1 203 ? -3.209 -35.094 1.156 1 98.25 203 TYR B C 1
ATOM 4106 O O . TYR B 1 203 ? -3.221 -34.344 0.195 1 98.25 203 TYR B O 1
ATOM 4114 N N . PRO B 1 204 ? -2.451 -34.906 2.242 1 98.06 204 PRO B N 1
ATOM 4115 C CA . PRO B 1 204 ? -1.747 -33.625 2.469 1 98.06 204 PRO B CA 1
ATOM 4116 C C . PRO B 1 204 ? -0.641 -33.375 1.445 1 98.06 204 PRO B C 1
ATOM 4118 O O . PRO B 1 204 ? 0.019 -34.312 1.001 1 98.06 204 PRO B O 1
ATOM 4121 N N . TYR B 1 205 ? -0.437 -32.156 1.147 1 98.38 205 TYR B N 1
ATOM 4122 C CA . TYR B 1 205 ? 0.6 -31.734 0.208 1 98.38 205 TYR B CA 1
ATOM 4123 C C . TYR B 1 205 ? 1.987 -32.062 0.757 1 98.38 205 TYR B C 1
ATOM 4125 O O . TYR B 1 205 ? 2.291 -31.734 1.908 1 98.38 205 TYR B O 1
ATOM 4133 N N . GLU B 1 206 ? 2.842 -32.625 -0.084 1 97.94 206 GLU B N 1
ATOM 4134 C CA . GLU B 1 206 ? 4.18 -33.031 0.34 1 97.94 206 GLU B CA 1
ATOM 4135 C C . GLU B 1 206 ? 5.254 -32.312 -0.464 1 97.94 206 GLU B C 1
ATOM 4137 O O . GLU B 1 206 ? 6.414 -32.25 -0.044 1 97.94 206 GLU B O 1
ATOM 4142 N N . GLY B 1 207 ? 4.961 -31.875 -1.65 1 96.5 207 GLY B N 1
ATOM 4143 C CA . GLY B 1 207 ? 5.879 -31.078 -2.445 1 96.5 207 GLY B CA 1
ATOM 4144 C C . GLY B 1 207 ? 6.863 -31.906 -3.24 1 96.5 207 GLY B C 1
ATOM 4145 O O . GLY B 1 207 ? 7.887 -31.406 -3.705 1 96.5 207 GLY B O 1
ATOM 4146 N N . VAL B 1 208 ? 6.645 -33.156 -3.268 1 97.06 208 VAL B N 1
ATOM 4147 C CA . VAL B 1 208 ? 7.395 -34.094 -4.094 1 97.06 208 VAL B CA 1
ATOM 4148 C C . VAL B 1 208 ? 6.441 -35.125 -4.727 1 97.06 208 VAL B C 1
ATOM 4150 O O . VAL B 1 208 ? 5.449 -35.5 -4.105 1 97.06 208 VAL B O 1
ATOM 4153 N N . GLN B 1 209 ? 6.789 -35.5 -5.969 1 97 209 GLN B N 1
ATOM 4154 C CA . GLN B 1 209 ? 5.922 -36.469 -6.609 1 97 209 GLN B CA 1
ATOM 4155 C C . GLN B 1 209 ? 6.152 -37.875 -6.031 1 97 209 GLN B C 1
ATOM 4157 O O . GLN B 1 209 ? 7.293 -38.312 -5.918 1 97 209 GLN B O 1
ATOM 4162 N N . GLY B 1 210 ? 5.141 -38.531 -5.645 1 97.62 210 GLY B N 1
ATOM 4163 C CA . GLY B 1 210 ? 5.152 -39.906 -5.176 1 97.62 210 GLY B CA 1
ATOM 4164 C C . GLY B 1 210 ? 4.18 -40.812 -5.922 1 97.62 210 GLY B C 1
ATOM 4165 O O . GLY B 1 210 ? 3.756 -40.5 -7.031 1 97.62 210 GLY B O 1
ATOM 4166 N N . GLN B 1 211 ? 3.922 -42 -5.34 1 97.38 211 GLN B N 1
ATOM 4167 C CA . GLN B 1 211 ? 2.93 -42.906 -5.902 1 97.38 211 GLN B CA 1
ATOM 4168 C C . GLN B 1 211 ? 1.512 -42.406 -5.617 1 97.38 211 GLN B C 1
ATOM 4170 O O . GLN B 1 211 ? 1.248 -41.844 -4.551 1 97.38 211 GLN B O 1
ATOM 4175 N N . CYS B 1 212 ? 0.697 -42.656 -6.617 1 98.12 212 CYS B N 1
ATOM 4176 C CA . CYS B 1 212 ? -0.703 -42.281 -6.426 1 98.12 212 CYS B CA 1
ATOM 4177 C C . CYS B 1 212 ? -1.319 -43.062 -5.277 1 98.12 212 CYS B C 1
ATOM 4179 O O . CYS B 1 212 ? -1.271 -44.312 -5.27 1 98.12 212 CYS B O 1
ATOM 4181 N N . ARG B 1 213 ? -1.915 -42.406 -4.348 1 97.31 213 ARG B N 1
ATOM 4182 C CA . ARG B 1 213 ? -2.537 -43.031 -3.188 1 97.31 213 ARG B CA 1
ATOM 4183 C C . ARG B 1 213 ? -3.996 -42.594 -3.051 1 97.31 213 ARG B C 1
ATOM 4185 O O . ARG B 1 213 ? -4.527 -42.531 -1.939 1 97.31 213 ARG B O 1
ATOM 4192 N N . TYR B 1 214 ? -4.562 -42.219 -4.16 1 97.06 214 TYR B N 1
ATOM 4193 C CA . TYR B 1 214 ? -5.961 -41.812 -4.121 1 97.06 214 TYR B CA 1
ATOM 4194 C C . TYR B 1 214 ? -6.824 -42.906 -3.486 1 97.06 214 TYR B C 1
ATOM 4196 O O . TYR B 1 214 ? -6.656 -44.094 -3.775 1 97.06 214 TYR B O 1
ATOM 4204 N N . ASN B 1 215 ? -7.754 -42.5 -2.607 1 94.19 215 ASN B N 1
ATOM 4205 C CA . ASN B 1 215 ? -8.742 -43.375 -1.962 1 94.19 215 ASN B CA 1
ATOM 4206 C C . ASN B 1 215 ? -10.156 -42.844 -2.174 1 94.19 215 ASN B C 1
ATOM 4208 O O . ASN B 1 215 ? -10.539 -41.812 -1.606 1 94.19 215 ASN B O 1
ATOM 4212 N N . PRO B 1 216 ? -10.953 -43.594 -2.916 1 94.44 216 PRO B N 1
ATOM 4213 C CA . PRO B 1 216 ? -12.312 -43.125 -3.215 1 94.44 216 PRO B CA 1
ATOM 4214 C C . PRO B 1 216 ? -13.141 -42.875 -1.956 1 94.44 216 PRO B C 1
ATOM 4216 O O . PRO B 1 216 ? -14.07 -42.062 -1.978 1 94.44 216 PRO B O 1
ATOM 4219 N N . SER B 1 217 ? -12.828 -43.5 -0.932 1 94.38 217 SER B N 1
ATOM 4220 C CA . SER B 1 217 ? -13.578 -43.312 0.309 1 94.38 217 SER B CA 1
ATOM 4221 C C . SER B 1 217 ? -13.344 -41.938 0.899 1 94.38 217 SER B C 1
ATOM 4223 O O . SER B 1 217 ? -14.102 -41.469 1.756 1 94.38 217 SER B O 1
ATOM 4225 N N . HIS B 1 218 ? -12.328 -41.219 0.408 1 92.88 218 HIS B N 1
ATOM 4226 C CA . HIS B 1 218 ? -12 -39.906 0.923 1 92.88 218 HIS B CA 1
ATOM 4227 C C . HIS B 1 218 ? -12.258 -38.812 -0.125 1 92.88 218 HIS B C 1
ATOM 4229 O O . HIS B 1 218 ? -11.781 -37.688 0.006 1 92.88 218 HIS B O 1
ATOM 4235 N N . HIS B 1 219 ? -13.016 -39.25 -1.189 1 92.69 219 HIS B N 1
ATOM 4236 C CA . HIS B 1 219 ? -13.258 -38.281 -2.229 1 92.69 219 HIS B CA 1
ATOM 4237 C C . HIS B 1 219 ? -14.023 -37.062 -1.677 1 92.69 219 HIS B C 1
ATOM 4239 O O . HIS B 1 219 ? -14.977 -37.25 -0.907 1 92.69 219 HIS B O 1
ATOM 4245 N N . ALA B 1 220 ? -13.531 -35.906 -2.014 1 96.44 220 ALA B N 1
ATOM 4246 C CA . ALA B 1 220 ? -14.117 -34.688 -1.452 1 96.44 220 ALA B CA 1
ATOM 4247 C C . ALA B 1 220 ? -14.844 -33.875 -2.523 1 96.44 220 ALA B C 1
ATOM 4249 O O . ALA B 1 220 ? -15.727 -33.094 -2.211 1 96.44 220 ALA B O 1
ATOM 4250 N N . ALA B 1 221 ? -14.492 -34.094 -3.762 1 96.5 221 ALA B N 1
ATOM 4251 C CA . ALA B 1 221 ? -15.141 -33.344 -4.855 1 96.5 221 ALA B CA 1
ATOM 4252 C C . ALA B 1 221 ? -15.07 -34.156 -6.156 1 96.5 221 ALA B C 1
ATOM 4254 O O . ALA B 1 221 ? -14.242 -35.062 -6.293 1 96.5 221 ALA B O 1
ATOM 4255 N N . ASN B 1 222 ? -16.016 -33.844 -7.035 1 94.31 222 ASN B N 1
ATOM 4256 C CA . ASN B 1 222 ? -16.031 -34.375 -8.383 1 94.31 222 ASN B CA 1
ATOM 4257 C C . ASN B 1 222 ? -15.977 -33.281 -9.438 1 94.31 222 ASN B C 1
ATOM 4259 O O . ASN B 1 222 ? -16.078 -32.094 -9.109 1 94.31 222 ASN B O 1
ATOM 4263 N N . CYS B 1 223 ? -15.672 -33.656 -10.609 1 95.69 223 CYS B N 1
ATOM 4264 C CA . CYS B 1 223 ? -15.703 -32.781 -11.797 1 95.69 223 CYS B CA 1
ATOM 4265 C C . CYS B 1 223 ? -16.391 -33.5 -12.961 1 95.69 223 CYS B C 1
ATOM 4267 O O . CYS B 1 223 ? -16.094 -34.688 -13.227 1 95.69 223 CYS B O 1
ATOM 4269 N N . THR B 1 224 ? -17.344 -32.844 -13.609 1 96.12 224 THR B N 1
ATOM 4270 C CA . THR B 1 224 ? -18.078 -33.469 -14.688 1 96.12 224 THR B CA 1
ATOM 4271 C C . THR B 1 224 ? -17.5 -33.094 -16.047 1 96.12 224 THR B C 1
ATOM 4273 O O . THR B 1 224 ? -17.469 -33.906 -16.969 1 96.12 224 THR B O 1
ATOM 4276 N N . LYS B 1 225 ? -17.172 -31.875 -16.188 1 96 225 LYS B N 1
ATOM 4277 C CA . LYS B 1 225 ? -16.578 -31.328 -17.406 1 96 225 LYS B CA 1
ATOM 4278 C C . LYS B 1 225 ? -15.766 -30.078 -17.109 1 96 225 LYS B C 1
ATOM 4280 O O . LYS B 1 225 ? -15.695 -29.641 -15.961 1 96 225 LYS B O 1
ATOM 4285 N N . TYR B 1 226 ? -15.047 -29.625 -18.078 1 96.88 226 TYR B N 1
ATOM 4286 C CA . TYR B 1 226 ? -14.367 -28.344 -17.969 1 96.88 226 TYR B CA 1
ATOM 4287 C C . TYR B 1 226 ? -14.484 -27.562 -19.281 1 96.88 226 TYR B C 1
ATOM 4289 O O . TYR B 1 226 ? -14.742 -28.141 -20.328 1 96.88 226 TYR B O 1
ATOM 4297 N N . TYR B 1 227 ? -14.359 -26.234 -19.141 1 96.75 227 TYR B N 1
ATOM 4298 C CA . TYR B 1 227 ? -14.438 -25.359 -20.297 1 96.75 227 TYR B CA 1
ATOM 4299 C C . TYR B 1 227 ? -13.281 -24.359 -20.312 1 96.75 227 TYR B C 1
ATOM 4301 O O . TYR B 1 227 ? -12.75 -24 -19.266 1 96.75 227 TYR B O 1
ATOM 4309 N N . PHE B 1 228 ? -12.867 -24.016 -21.516 1 96.81 228 PHE B N 1
ATOM 4310 C CA . PHE B 1 228 ? -11.984 -22.859 -21.703 1 96.81 228 PHE B CA 1
ATOM 4311 C C . PHE B 1 228 ? -12.797 -21.594 -21.953 1 96.81 228 PHE B C 1
ATOM 4313 O O . PHE B 1 228 ? -13.922 -21.656 -22.453 1 96.81 228 PHE B O 1
ATOM 4320 N N . VAL B 1 229 ? -12.234 -20.531 -21.484 1 95.88 229 VAL B N 1
ATOM 4321 C CA . VAL B 1 229 ? -12.734 -19.219 -21.859 1 95.88 229 VAL B CA 1
ATOM 4322 C C . VAL B 1 229 ? -12.156 -18.812 -23.219 1 95.88 229 VAL B C 1
ATOM 4324 O O . VAL B 1 229 ? -11.07 -19.25 -23.594 1 95.88 229 VAL B O 1
ATOM 4327 N N . SER B 1 230 ? -12.938 -17.938 -23.953 1 94.38 230 SER B N 1
ATOM 4328 C CA . SER B 1 230 ? -12.43 -17.469 -25.25 1 94.38 230 SER B CA 1
ATOM 4329 C C . SER B 1 230 ? -11.008 -16.922 -25.125 1 94.38 230 SER B C 1
ATOM 4331 O O . SER B 1 230 ? -10.734 -16.062 -24.281 1 94.38 230 SER B O 1
ATOM 4333 N N . GLN B 1 231 ? -10.109 -17.422 -25.969 1 94.75 231 GLN B N 1
ATOM 4334 C CA . GLN B 1 231 ? -8.68 -17.156 -25.875 1 94.75 231 GLN B CA 1
ATOM 4335 C C . GLN B 1 231 ? -8.383 -15.672 -26 1 94.75 231 GLN B C 1
ATOM 4337 O O . GLN B 1 231 ? -8.789 -15.031 -26.969 1 94.75 231 GLN B O 1
ATOM 4342 N N . GLY B 1 232 ? -7.68 -15.141 -25.016 1 95.69 232 GLY B N 1
ATOM 4343 C CA . GLY B 1 232 ? -7.211 -13.766 -25.062 1 95.69 232 GLY B CA 1
ATOM 4344 C C . GLY B 1 232 ? -8.312 -12.75 -24.828 1 95.69 232 GLY B C 1
ATOM 4345 O O . GLY B 1 232 ? -8.07 -11.547 -24.875 1 95.69 232 GLY B O 1
ATOM 4346 N N . ASP B 1 233 ? -9.531 -13.188 -24.516 1 95.5 233 ASP B N 1
ATOM 4347 C CA . ASP B 1 233 ? -10.688 -12.32 -24.359 1 95.5 233 ASP B CA 1
ATOM 4348 C C . ASP B 1 233 ? -10.898 -11.938 -22.891 1 95.5 233 ASP B C 1
ATOM 4350 O O . ASP B 1 233 ? -11.516 -12.688 -22.141 1 95.5 233 ASP B O 1
ATOM 4354 N N . GLU B 1 234 ? -10.453 -10.773 -22.578 1 97.56 234 GLU B N 1
ATOM 4355 C CA . GLU B 1 234 ? -10.531 -10.336 -21.188 1 97.56 234 GLU B CA 1
ATOM 4356 C C . GLU B 1 234 ? -11.969 -10.086 -20.766 1 97.56 234 GLU B C 1
ATOM 4358 O O . GLU B 1 234 ? -12.328 -10.273 -19.594 1 97.56 234 GLU B O 1
ATOM 4363 N N . GLU B 1 235 ? -12.781 -9.617 -21.656 1 95.19 235 GLU B N 1
ATOM 4364 C CA . GLU B 1 235 ? -14.188 -9.414 -21.328 1 95.19 235 GLU B CA 1
ATOM 4365 C C . GLU B 1 235 ? -14.883 -10.742 -21.016 1 95.19 235 GLU B C 1
ATOM 4367 O O . GLU B 1 235 ? -15.664 -10.836 -20.078 1 95.19 235 GLU B O 1
ATOM 4372 N N . ALA B 1 236 ? -14.625 -11.711 -21.797 1 94.94 236 ALA B N 1
ATOM 4373 C CA . ALA B 1 236 ? -15.172 -13.039 -21.531 1 94.94 236 ALA B CA 1
ATOM 4374 C C . ALA B 1 236 ? -14.672 -13.578 -20.188 1 94.94 236 ALA B C 1
ATOM 4376 O O . ALA B 1 236 ? -15.445 -14.172 -19.438 1 94.94 236 ALA B O 1
ATOM 4377 N N . LEU B 1 237 ? -13.406 -13.398 -19.969 1 96.94 237 LEU B N 1
ATOM 4378 C CA . LEU B 1 237 ? -12.859 -13.844 -18.688 1 96.94 237 LEU B CA 1
ATOM 4379 C C . LEU B 1 237 ? -13.562 -13.164 -17.516 1 96.94 237 LEU B C 1
ATOM 4381 O O . LEU B 1 237 ? -13.914 -13.812 -16.531 1 96.94 237 LEU B O 1
ATOM 4385 N N . LYS B 1 238 ? -13.789 -11.82 -17.641 1 97.56 238 LYS B N 1
ATOM 4386 C CA . LYS B 1 238 ? -14.492 -11.086 -16.594 1 97.56 238 LYS B CA 1
ATOM 4387 C C . LYS B 1 238 ? -15.883 -11.672 -16.359 1 97.56 238 LYS B C 1
ATOM 4389 O O . LYS B 1 238 ? -16.281 -11.875 -15.203 1 97.56 238 LYS B O 1
ATOM 4394 N N . GLN B 1 239 ? -16.609 -11.984 -17.406 1 95.44 239 GLN B N 1
ATOM 4395 C CA . GLN B 1 239 ? -17.938 -12.562 -17.312 1 95.44 239 GLN B CA 1
ATOM 4396 C C . GLN B 1 239 ? -17.906 -13.922 -16.609 1 95.44 239 GLN B C 1
ATOM 4398 O O . GLN B 1 239 ? -18.766 -14.227 -15.781 1 95.44 239 GLN B O 1
ATOM 4403 N N . VAL B 1 240 ? -16.969 -14.648 -16.984 1 96.56 240 VAL B N 1
ATOM 4404 C CA . VAL B 1 240 ? -16.859 -15.992 -16.438 1 96.56 240 VAL B CA 1
ATOM 4405 C C . VAL B 1 240 ? -16.469 -15.922 -14.969 1 96.56 240 VAL B C 1
ATOM 4407 O O . VAL B 1 240 ? -17.031 -16.625 -14.125 1 96.56 240 VAL B O 1
ATOM 4410 N N . VAL B 1 241 ? -15.523 -15.055 -14.617 1 98 241 VAL B N 1
ATOM 4411 C CA . VAL B 1 241 ? -15.156 -14.875 -13.219 1 98 241 VAL B CA 1
ATOM 4412 C C . VAL B 1 241 ? -16.375 -14.461 -12.406 1 98 241 VAL B C 1
ATOM 4414 O O . VAL B 1 241 ? -16.625 -14.977 -11.312 1 98 241 VAL B O 1
ATOM 4417 N N . ALA B 1 242 ? -17.125 -13.586 -12.961 1 97.25 242 ALA B N 1
ATOM 4418 C CA . ALA B 1 242 ? -18.281 -13.039 -12.25 1 97.25 242 ALA B CA 1
ATOM 4419 C C . ALA B 1 242 ? -19.359 -14.109 -12.031 1 97.25 242 ALA B C 1
ATOM 4421 O O . ALA B 1 242 ? -20.016 -14.125 -10.992 1 97.25 242 ALA B O 1
ATOM 4422 N N . ASN B 1 243 ? -19.516 -14.977 -12.953 1 94.69 243 ASN B N 1
ATOM 4423 C CA . ASN B 1 243 ? -20.688 -15.836 -12.945 1 94.69 243 ASN B CA 1
ATOM 4424 C C . ASN B 1 243 ? -20.344 -17.25 -12.461 1 94.69 243 ASN B C 1
ATOM 4426 O O . ASN B 1 243 ? -21.234 -17.969 -11.992 1 94.69 243 ASN B O 1
ATOM 4430 N N . ILE B 1 244 ? -19.156 -17.625 -12.617 1 95.56 244 ILE B N 1
ATOM 4431 C CA . ILE B 1 244 ? -18.781 -19 -12.328 1 95.56 244 ILE B CA 1
ATOM 4432 C C . ILE B 1 244 ? -18.062 -19.078 -10.984 1 95.56 244 ILE B C 1
ATOM 4434 O O . ILE B 1 244 ? -18.375 -19.922 -10.148 1 95.56 244 ILE B O 1
ATOM 4438 N N . GLY B 1 245 ? -17.156 -18.219 -10.664 1 97.69 245 GLY B N 1
ATOM 4439 C CA . GLY B 1 245 ? -16.281 -18.25 -9.508 1 97.69 245 GLY B CA 1
ATOM 4440 C C . GLY B 1 245 ? -14.812 -18.125 -9.867 1 97.69 245 GLY B C 1
ATOM 4441 O O . GLY B 1 245 ? -14.477 -17.562 -10.906 1 97.69 245 GLY B O 1
ATOM 4442 N N . PRO B 1 246 ? -13.953 -18.672 -8.977 1 98.81 246 PRO B N 1
ATOM 4443 C CA . PRO B 1 246 ? -12.523 -18.656 -9.289 1 98.81 246 PRO B CA 1
ATOM 4444 C C . PRO B 1 246 ? -12.18 -19.438 -10.547 1 98.81 246 PRO B C 1
ATOM 4446 O O . PRO B 1 246 ? -12.75 -20.516 -10.789 1 98.81 246 PRO B O 1
ATOM 4449 N N . ILE B 1 247 ? -11.242 -18.875 -11.336 1 98.75 247 ILE B N 1
ATOM 4450 C CA . ILE B 1 247 ? -10.898 -19.438 -12.633 1 98.75 247 ILE B CA 1
ATOM 4451 C C . ILE B 1 247 ? -9.406 -19.719 -12.695 1 98.75 247 ILE B C 1
ATOM 4453 O O . ILE B 1 247 ? -8.586 -18.891 -12.297 1 98.75 247 ILE B O 1
ATOM 4457 N N . SER B 1 248 ? -9.07 -20.938 -13.18 1 98.88 248 SER B N 1
ATOM 4458 C CA . SER B 1 248 ? -7.66 -21.219 -13.438 1 98.88 248 SER B CA 1
ATOM 4459 C C . SER B 1 248 ? -7.148 -20.438 -14.641 1 98.88 248 SER B C 1
ATOM 4461 O O . SER B 1 248 ? -7.746 -20.469 -15.719 1 98.88 248 SER B O 1
ATOM 4463 N N . VAL B 1 249 ? -6.055 -19.703 -14.398 1 98.88 249 VAL B N 1
ATOM 4464 C CA . VAL B 1 249 ? -5.414 -18.969 -15.484 1 98.88 249 VAL B CA 1
ATOM 4465 C C . VAL B 1 249 ? -3.912 -19.25 -15.477 1 98.88 249 VAL B C 1
ATOM 4467 O O . VAL B 1 249 ? -3.381 -19.812 -14.516 1 98.88 249 VAL B O 1
ATOM 4470 N N . ALA B 1 250 ? -3.283 -18.922 -16.578 1 98.75 250 ALA B N 1
ATOM 4471 C CA . ALA B 1 250 ? -1.832 -19.031 -16.703 1 98.75 250 ALA B CA 1
ATOM 4472 C C . ALA B 1 250 ? -1.231 -17.703 -17.156 1 98.75 250 ALA B C 1
ATOM 4474 O O . ALA B 1 250 ? -1.812 -17 -18 1 98.75 250 ALA B O 1
ATOM 4475 N N . ILE B 1 251 ? -0.061 -17.406 -16.594 1 98.62 251 ILE B N 1
ATOM 4476 C CA . ILE B 1 251 ? 0.541 -16.109 -16.875 1 98.62 251 ILE B CA 1
ATOM 4477 C C . ILE B 1 251 ? 2.031 -16.281 -17.156 1 98.62 251 ILE B C 1
ATOM 4479 O O . ILE B 1 251 ? 2.609 -17.328 -16.859 1 98.62 251 ILE B O 1
ATOM 4483 N N . ASP B 1 252 ? 2.619 -15.273 -17.781 1 98 252 ASP B N 1
ATOM 4484 C CA . ASP B 1 252 ? 4.07 -15.125 -17.859 1 98 252 ASP B CA 1
ATOM 4485 C C . ASP B 1 252 ? 4.637 -14.57 -16.562 1 98 252 ASP B C 1
ATOM 4487 O O . ASP B 1 252 ? 4.418 -13.406 -16.219 1 98 252 ASP B O 1
ATOM 4491 N N . ALA B 1 253 ? 5.316 -15.367 -15.828 1 96.81 253 ALA B N 1
ATOM 4492 C CA . ALA B 1 253 ? 5.875 -14.953 -14.539 1 96.81 253 ALA B CA 1
ATOM 4493 C C . ALA B 1 253 ? 7.387 -14.766 -14.633 1 96.81 253 ALA B C 1
ATOM 4495 O O . ALA B 1 253 ? 8.094 -14.812 -13.625 1 96.81 253 ALA B O 1
ATOM 4496 N N . THR B 1 254 ? 7.949 -14.5 -15.797 1 96.44 254 THR B N 1
ATOM 4497 C CA . THR B 1 254 ? 9.391 -14.555 -16 1 96.44 254 THR B CA 1
ATOM 4498 C C . THR B 1 254 ? 10.047 -13.242 -15.57 1 96.44 254 THR B C 1
ATOM 4500 O O . THR B 1 254 ? 11.266 -13.18 -15.422 1 96.44 254 THR B O 1
ATOM 4503 N N . ARG B 1 255 ? 9.281 -12.234 -15.375 1 96.44 255 ARG B N 1
ATOM 4504 C CA . ARG B 1 255 ? 9.875 -10.938 -15.055 1 96.44 255 ARG B CA 1
ATOM 4505 C C . ARG B 1 255 ? 10.219 -10.852 -13.57 1 96.44 255 ARG B C 1
ATOM 4507 O O . ARG B 1 255 ? 9.406 -11.211 -12.719 1 96.44 255 ARG B O 1
ATOM 4514 N N . PRO B 1 256 ? 11.391 -10.297 -13.242 1 97 256 PRO B N 1
ATOM 4515 C CA . PRO B 1 256 ? 11.758 -10.133 -11.836 1 97 256 PRO B CA 1
ATOM 4516 C C . PRO B 1 256 ? 10.773 -9.25 -11.07 1 97 256 PRO B C 1
ATOM 4518 O O . PRO B 1 256 ? 10.555 -9.453 -9.867 1 97 256 PRO B O 1
ATOM 4521 N N . GLN B 1 257 ? 10.172 -8.273 -11.766 1 97.88 257 GLN B N 1
ATOM 4522 C CA . GLN B 1 257 ? 9.203 -7.379 -11.133 1 97.88 257 GLN B CA 1
ATOM 4523 C C . GLN B 1 257 ? 7.977 -8.148 -10.664 1 97.88 257 GLN B C 1
ATOM 4525 O O . GLN B 1 257 ? 7.375 -7.801 -9.641 1 97.88 257 GLN B O 1
ATOM 4530 N N . PHE B 1 258 ? 7.629 -9.195 -11.406 1 97.94 258 PHE B N 1
ATOM 4531 C CA . PHE B 1 258 ? 6.539 -10.047 -10.945 1 97.94 258 PHE B CA 1
ATOM 4532 C C . PHE B 1 258 ? 6.922 -10.773 -9.656 1 97.94 258 PHE B C 1
ATOM 4534 O O . PHE B 1 258 ? 6.145 -10.805 -8.703 1 97.94 258 PHE B O 1
ATOM 4541 N N . ILE B 1 259 ? 8.078 -11.336 -9.656 1 97.44 259 ILE B N 1
ATOM 4542 C CA . ILE B 1 259 ? 8.562 -12.164 -8.562 1 97.44 259 ILE B CA 1
ATOM 4543 C C . ILE B 1 259 ? 8.633 -11.336 -7.281 1 97.44 259 ILE B C 1
ATOM 4545 O O . ILE B 1 259 ? 8.312 -11.828 -6.195 1 97.44 259 ILE B O 1
ATOM 4549 N N . LEU B 1 260 ? 8.969 -10.039 -7.426 1 98.31 260 LEU B N 1
ATOM 4550 C CA . LEU B 1 260 ? 9.188 -9.18 -6.27 1 98.31 260 LEU B CA 1
ATOM 4551 C C . LEU B 1 260 ? 8.016 -8.219 -6.078 1 98.31 260 LEU B C 1
ATOM 4553 O O . LEU B 1 260 ? 8.125 -7.254 -5.324 1 98.31 260 LEU B O 1
ATOM 4557 N N . TYR B 1 261 ? 6.914 -8.477 -6.73 1 98.5 261 TYR B N 1
ATOM 4558 C CA . TYR B 1 261 ? 5.727 -7.641 -6.598 1 98.5 261 TYR B CA 1
ATOM 4559 C C . TYR B 1 261 ? 5.309 -7.512 -5.137 1 98.5 261 TYR B C 1
ATOM 4561 O O . TYR B 1 261 ? 5.355 -8.484 -4.383 1 98.5 261 TYR B O 1
ATOM 4569 N N . ARG B 1 262 ? 4.855 -6.309 -4.773 1 97.81 262 ARG B N 1
ATOM 4570 C CA . ARG B 1 262 ? 4.398 -6.109 -3.4 1 97.81 262 ARG B CA 1
ATOM 4571 C C . ARG B 1 262 ? 2.965 -5.594 -3.371 1 97.81 262 ARG B C 1
ATOM 4573 O O . ARG B 1 262 ? 2.105 -6.172 -2.703 1 97.81 262 ARG B O 1
ATOM 4580 N N . SER B 1 263 ? 2.707 -4.492 -4.102 1 96.5 263 SER B N 1
ATOM 4581 C CA . SER B 1 263 ? 1.375 -3.898 -4.074 1 96.5 263 SER B CA 1
ATOM 4582 C C . SER B 1 263 ? 1.125 -3.041 -5.309 1 96.5 263 SER B C 1
ATOM 4584 O O . SER B 1 263 ? 2.037 -2.807 -6.102 1 96.5 263 SER B O 1
ATOM 4586 N N . GLY B 1 264 ? -0.146 -2.566 -5.457 1 97 264 GLY B N 1
ATOM 4587 C CA . GLY B 1 264 ? -0.537 -1.798 -6.629 1 97 264 GLY B CA 1
ATOM 4588 C C . GLY B 1 264 ? -1.034 -2.664 -7.77 1 97 264 GLY B C 1
ATOM 4589 O O . GLY B 1 264 ? -1.346 -3.84 -7.574 1 97 264 GLY B O 1
ATOM 4590 N N . VAL B 1 265 ? -1.188 -2.047 -8.922 1 98.5 265 VAL B N 1
ATOM 4591 C CA . VAL B 1 265 ? -1.646 -2.768 -10.109 1 98.5 265 VAL B CA 1
ATOM 4592 C C . VAL B 1 265 ? -0.455 -3.109 -11 1 98.5 265 VAL B C 1
ATOM 4594 O O . VAL B 1 265 ? 0.119 -2.227 -11.641 1 98.5 265 VAL B O 1
ATOM 4597 N N . TYR B 1 266 ? -0.094 -4.344 -10.984 1 98.69 266 TYR B N 1
ATOM 4598 C CA . TYR B 1 266 ? 1.025 -4.824 -11.781 1 98.69 266 TYR B CA 1
ATOM 4599 C C . TYR B 1 266 ? 0.775 -4.578 -13.266 1 98.69 266 TYR B C 1
ATOM 4601 O O . TYR B 1 266 ? -0.178 -5.113 -13.836 1 98.69 266 TYR B O 1
ATOM 4609 N N . ASN B 1 267 ? 1.537 -3.738 -13.828 1 97.88 267 ASN B N 1
ATOM 4610 C CA . ASN B 1 267 ? 1.516 -3.369 -15.242 1 97.88 267 ASN B CA 1
ATOM 4611 C C . ASN B 1 267 ? 2.922 -3.348 -15.836 1 97.88 267 ASN B C 1
ATOM 4613 O O . ASN B 1 267 ? 3.662 -2.381 -15.656 1 97.88 267 ASN B O 1
ATOM 4617 N N . ASP B 1 268 ? 3.312 -4.445 -16.469 1 96.88 268 ASP B N 1
ATOM 4618 C CA . ASP B 1 268 ? 4.648 -4.617 -17.031 1 96.88 268 ASP B CA 1
ATOM 4619 C C . ASP B 1 268 ? 4.574 -4.883 -18.531 1 96.88 268 ASP B C 1
ATOM 4621 O O . ASP B 1 268 ? 4.312 -6.012 -18.953 1 96.88 268 ASP B O 1
ATOM 4625 N N . PRO B 1 269 ? 4.844 -3.887 -19.312 1 94.06 269 PRO B N 1
ATOM 4626 C CA . PRO B 1 269 ? 4.695 -4.035 -20.75 1 94.06 269 PRO B CA 1
ATOM 4627 C C . PRO B 1 269 ? 5.691 -5.027 -21.359 1 94.06 269 PRO B C 1
ATOM 4629 O O . PRO B 1 269 ? 5.559 -5.41 -22.516 1 94.06 269 PRO B O 1
ATOM 4632 N N . THR B 1 270 ? 6.641 -5.465 -20.562 1 95.44 270 THR B N 1
ATOM 4633 C CA . THR B 1 270 ? 7.629 -6.406 -21.094 1 95.44 270 THR B CA 1
ATOM 4634 C C . THR B 1 270 ? 7.156 -7.844 -20.906 1 95.44 270 THR B C 1
ATOM 4636 O O . THR B 1 270 ? 7.793 -8.781 -21.391 1 95.44 270 THR B O 1
ATOM 4639 N N . CYS B 1 271 ? 6.07 -7.949 -20.234 1 94.88 271 CYS B N 1
ATOM 4640 C CA . CYS B 1 271 ? 5.484 -9.281 -20.109 1 94.88 271 CYS B CA 1
ATOM 4641 C C . CYS B 1 271 ? 5.086 -9.828 -21.469 1 94.88 271 CYS B C 1
ATOM 4643 O O . CYS B 1 271 ? 4.562 -9.086 -22.312 1 94.88 271 CYS B O 1
ATOM 4645 N N . THR B 1 272 ? 5.285 -11.133 -21.703 1 96.44 272 THR B N 1
ATOM 4646 C CA . THR B 1 272 ? 4.949 -11.734 -22.984 1 96.44 272 THR B CA 1
ATOM 4647 C C . THR B 1 272 ? 3.646 -12.523 -22.891 1 96.44 272 THR B C 1
ATOM 4649 O O . THR B 1 272 ? 3.025 -12.578 -21.828 1 96.44 272 THR B O 1
ATOM 4652 N N . GLN B 1 273 ? 3.279 -13.094 -24.031 1 96.69 273 GLN B N 1
ATOM 4653 C CA . GLN B 1 273 ? 2.078 -13.922 -24.078 1 96.69 273 GLN B CA 1
ATOM 4654 C C . GLN B 1 273 ? 2.412 -15.398 -23.859 1 96.69 273 GLN B C 1
ATOM 4656 O O . GLN B 1 273 ? 1.517 -16.234 -23.812 1 96.69 273 GLN B O 1
ATOM 4661 N N . LYS B 1 274 ? 3.703 -15.688 -23.656 1 96.25 274 LYS B N 1
ATOM 4662 C CA . LYS B 1 274 ? 4.125 -17.062 -23.359 1 96.25 274 LYS B CA 1
ATOM 4663 C C . LYS B 1 274 ? 3.984 -17.375 -21.875 1 96.25 274 LYS B C 1
ATOM 4665 O O . LYS B 1 274 ? 4.816 -16.953 -21.062 1 96.25 274 LYS B O 1
ATOM 4670 N N . VAL B 1 275 ? 3.025 -18.156 -21.578 1 97.62 275 VAL B N 1
ATOM 4671 C CA . VAL B 1 275 ? 2.695 -18.375 -20.172 1 97.62 275 VAL B CA 1
ATOM 4672 C C . VAL B 1 275 ? 3.549 -19.516 -19.609 1 97.62 275 VAL B C 1
ATOM 4674 O O . VAL B 1 275 ? 3.926 -20.438 -20.344 1 97.62 275 VAL B O 1
ATOM 4677 N N . ASN B 1 276 ? 3.859 -19.484 -18.312 1 97.62 276 ASN B N 1
ATOM 4678 C CA . ASN B 1 276 ? 4.672 -20.516 -17.672 1 97.62 276 ASN B CA 1
ATOM 4679 C C . ASN B 1 276 ? 4.27 -20.719 -16.219 1 97.62 276 ASN B C 1
ATOM 4681 O O . ASN B 1 276 ? 4.941 -21.438 -15.477 1 97.62 276 ASN B O 1
ATOM 4685 N N . HIS B 1 277 ? 3.246 -20.078 -15.773 1 98.44 277 HIS B N 1
ATOM 4686 C CA . HIS B 1 277 ? 2.836 -20.141 -14.375 1 98.44 277 HIS B CA 1
ATOM 4687 C C . HIS B 1 277 ? 1.317 -20.125 -14.242 1 98.44 277 HIS B C 1
ATOM 4689 O O . HIS B 1 277 ? 0.658 -19.203 -14.727 1 98.44 277 HIS B O 1
ATOM 4695 N N . ALA B 1 278 ? 0.778 -21.172 -13.633 1 98.75 278 ALA B N 1
ATOM 4696 C CA . ALA B 1 278 ? -0.663 -21.266 -13.414 1 98.75 278 ALA B CA 1
ATOM 4697 C C . ALA B 1 278 ? -1.05 -20.656 -12.07 1 98.75 278 ALA B C 1
ATOM 4699 O O . ALA B 1 278 ? -0.41 -20.922 -11.047 1 98.75 278 ALA B O 1
ATOM 4700 N N . VAL B 1 279 ? -1.999 -19.812 -12.102 1 98.88 279 VAL B N 1
ATOM 4701 C CA . VAL B 1 279 ? -2.516 -19.141 -10.914 1 98.88 279 VAL B CA 1
ATOM 4702 C C . VAL B 1 279 ? -4.043 -19.125 -10.953 1 98.88 279 VAL B C 1
ATOM 4704 O O . VAL B 1 279 ? -4.656 -19.844 -11.742 1 98.88 279 VAL B O 1
ATOM 4707 N N . LEU B 1 280 ? -4.621 -18.438 -9.969 1 98.94 280 LEU B N 1
ATOM 4708 C CA . LEU B 1 280 ? -6.074 -18.469 -9.828 1 98.94 280 LEU B CA 1
ATOM 4709 C C . LEU B 1 280 ? -6.641 -17.047 -9.836 1 98.94 280 LEU B C 1
ATOM 4711 O O . LEU B 1 280 ? -6.328 -16.25 -8.953 1 98.94 280 LEU B O 1
ATOM 4715 N N . ALA B 1 281 ? -7.438 -16.719 -10.875 1 98.94 281 ALA B N 1
ATOM 4716 C CA . ALA B 1 281 ? -8.172 -15.461 -10.867 1 98.94 281 ALA B CA 1
ATOM 4717 C C . ALA B 1 281 ? -9.383 -15.539 -9.938 1 98.94 281 ALA B C 1
ATOM 4719 O O . ALA B 1 281 ? -10.266 -16.391 -10.133 1 98.94 281 ALA B O 1
ATOM 4720 N N . VAL B 1 282 ? -9.477 -14.625 -8.961 1 98.94 282 VAL B N 1
ATOM 4721 C CA . VAL B 1 282 ? -10.516 -14.773 -7.945 1 98.94 282 VAL B CA 1
ATOM 4722 C C . VAL B 1 282 ? -11.367 -13.508 -7.891 1 98.94 282 VAL B C 1
ATOM 4724 O O . VAL B 1 282 ? -12.242 -13.375 -7.031 1 98.94 282 VAL B O 1
ATOM 4727 N N . GLY B 1 283 ? -11.117 -12.578 -8.766 1 98.88 283 GLY B N 1
ATOM 4728 C CA . GLY B 1 283 ? -11.898 -11.344 -8.789 1 98.88 283 GLY B CA 1
ATOM 4729 C C . GLY B 1 283 ? -11.305 -10.289 -9.711 1 98.88 283 GLY B C 1
ATOM 4730 O O . GLY B 1 283 ? -10.398 -10.578 -10.492 1 98.88 283 GLY B O 1
ATOM 4731 N N . TYR B 1 284 ? -11.914 -9.156 -9.68 1 98.81 284 TYR B N 1
ATOM 4732 C CA . TYR B 1 284 ? -11.484 -8 -10.461 1 98.81 284 TYR B CA 1
ATOM 4733 C C . TYR B 1 284 ? -12.023 -6.711 -9.859 1 98.81 284 TYR B C 1
ATOM 4735 O O . TYR B 1 284 ? -12.93 -6.734 -9.031 1 98.81 284 TYR B O 1
ATOM 4743 N N . GLY B 1 285 ? -11.414 -5.66 -10.219 1 98.38 285 GLY B N 1
ATOM 4744 C CA . GLY B 1 285 ? -11.828 -4.344 -9.766 1 98.38 285 GLY B CA 1
ATOM 4745 C C . GLY B 1 285 ? -11.023 -3.217 -10.383 1 98.38 285 GLY B C 1
ATOM 4746 O O . GLY B 1 285 ? -10.477 -3.363 -11.477 1 98.38 285 GLY B O 1
ATOM 4747 N N . ALA B 1 286 ? -11.094 -2.062 -9.719 1 97.06 286 ALA B N 1
ATOM 4748 C CA . ALA B 1 286 ? -10.328 -0.895 -10.133 1 97.06 286 ALA B CA 1
ATOM 4749 C C . ALA B 1 286 ? -9.758 -0.152 -8.93 1 97.06 286 ALA B C 1
ATOM 4751 O O . ALA B 1 286 ? -10.398 -0.066 -7.887 1 97.06 286 ALA B O 1
ATOM 4752 N N . ILE B 1 287 ? -8.578 0.283 -9.039 1 92.69 287 ILE B N 1
ATOM 4753 C CA . ILE B 1 287 ? -7.934 1.144 -8.055 1 92.69 287 ILE B CA 1
ATOM 4754 C C . ILE B 1 287 ? -7.258 2.318 -8.758 1 92.69 287 ILE B C 1
ATOM 4756 O O . ILE B 1 287 ? -6.445 2.121 -9.664 1 92.69 287 ILE B O 1
ATOM 4760 N N . GLY B 1 288 ? -7.582 3.545 -8.289 1 86.12 288 GLY B N 1
ATOM 4761 C CA . GLY B 1 288 ? -7 4.727 -8.906 1 86.12 288 GLY B CA 1
ATOM 4762 C C . GLY B 1 288 ? -7.238 4.801 -10.406 1 86.12 288 GLY B C 1
ATOM 4763 O O . GLY B 1 288 ? -6.336 5.148 -11.164 1 86.12 288 GLY B O 1
ATOM 4764 N N . GLY B 1 289 ? -8.344 4.289 -10.812 1 91.38 289 GLY B N 1
ATOM 4765 C CA . GLY B 1 289 ? -8.695 4.352 -12.219 1 91.38 289 GLY B CA 1
ATOM 4766 C C . GLY B 1 289 ? -8.094 3.227 -13.039 1 91.38 289 GLY B C 1
ATOM 4767 O O . GLY B 1 289 ? -8.312 3.145 -14.25 1 91.38 289 GLY B O 1
ATOM 4768 N N . GLN B 1 290 ? -7.367 2.328 -12.422 1 95.94 290 GLN B N 1
ATOM 4769 C CA . GLN B 1 290 ? -6.754 1.206 -13.125 1 95.94 290 GLN B CA 1
ATOM 4770 C C . GLN B 1 290 ? -7.5 -0.095 -12.836 1 95.94 290 GLN B C 1
ATOM 4772 O O . GLN B 1 290 ? -7.645 -0.49 -11.68 1 95.94 290 GLN B O 1
ATOM 4777 N N . ASP B 1 291 ? -7.906 -0.729 -13.914 1 98.31 291 ASP B N 1
ATOM 4778 C CA . ASP B 1 291 ? -8.594 -2.012 -13.781 1 98.31 291 ASP B CA 1
ATOM 4779 C C . ASP B 1 291 ? -7.602 -3.137 -13.492 1 98.31 291 ASP B C 1
ATOM 4781 O O . ASP B 1 291 ? -6.484 -3.137 -14.016 1 98.31 291 ASP B O 1
ATOM 4785 N N . PHE B 1 292 ? -8.039 -4.082 -12.688 1 98.81 292 PHE B N 1
ATOM 4786 C CA . PHE B 1 292 ? -7.113 -5.168 -12.383 1 98.81 292 PHE B CA 1
ATOM 4787 C C . PHE B 1 292 ? -7.859 -6.488 -12.242 1 98.81 292 PHE B C 1
ATOM 4789 O O . PHE B 1 292 ? -9.07 -6.504 -12.023 1 98.81 292 PHE B O 1
ATOM 4796 N N . TRP B 1 293 ? -7.148 -7.605 -12.477 1 98.88 293 TRP B N 1
ATOM 4797 C CA . TRP B 1 293 ? -7.504 -8.938 -12.008 1 98.88 293 TRP B CA 1
ATOM 4798 C C . TRP B 1 293 ? -6.941 -9.195 -10.609 1 98.88 293 TRP B C 1
ATOM 4800 O O . TRP B 1 293 ? -5.781 -8.875 -10.336 1 98.88 293 TRP B O 1
ATOM 4810 N N . LEU B 1 294 ? -7.758 -9.68 -9.719 1 98.88 294 LEU B N 1
ATOM 4811 C CA . LEU B 1 294 ? -7.238 -10.203 -8.461 1 98.88 294 LEU B CA 1
ATOM 4812 C C . LEU B 1 294 ? -6.84 -11.672 -8.609 1 98.88 294 LEU B C 1
ATOM 4814 O O . LEU B 1 294 ? -7.68 -12.516 -8.938 1 98.88 294 LEU B O 1
ATOM 4818 N N . VAL B 1 295 ? -5.559 -11.953 -8.336 1 98.94 295 VAL B N 1
ATOM 4819 C CA . VAL B 1 295 ? -5.012 -13.266 -8.641 1 98.94 295 VAL B CA 1
ATOM 4820 C C . VAL B 1 295 ? -4.379 -13.867 -7.391 1 98.94 295 VAL B C 1
ATOM 4822 O O . VAL B 1 295 ? -3.602 -13.203 -6.699 1 98.94 295 VAL B O 1
ATOM 4825 N N . LYS B 1 296 ? -4.746 -15.078 -7.055 1 98.94 296 LYS B N 1
ATOM 4826 C CA . LYS B 1 296 ? -4.148 -15.828 -5.957 1 98.94 296 LYS B CA 1
ATOM 4827 C C . LYS B 1 296 ? -2.959 -16.656 -6.438 1 98.94 296 LYS B C 1
ATOM 4829 O O . LYS B 1 296 ? -3.088 -17.469 -7.359 1 98.94 296 LYS B O 1
ATOM 4834 N N . ASN B 1 297 ? -1.842 -16.391 -5.855 1 98.44 297 ASN B N 1
ATOM 4835 C CA . ASN B 1 297 ? -0.635 -17.172 -6.125 1 98.44 297 ASN B CA 1
ATOM 4836 C C . ASN B 1 297 ? -0.485 -18.328 -5.148 1 98.44 297 ASN B C 1
ATOM 4838 O O . ASN B 1 297 ? -1.304 -18.5 -4.242 1 98.44 297 ASN B O 1
ATOM 4842 N N . SER B 1 298 ? 0.5 -19.172 -5.43 1 98.31 298 SER B N 1
ATOM 4843 C CA . SER B 1 298 ? 0.748 -20.328 -4.559 1 98.31 298 SER B CA 1
ATOM 4844 C C . SER B 1 298 ? 2.172 -20.312 -4.012 1 98.31 298 SER B C 1
ATOM 4846 O O . SER B 1 298 ? 2.775 -21.359 -3.805 1 98.31 298 SER B O 1
ATOM 4848 N N . TRP B 1 299 ? 2.732 -19.109 -3.906 1 97.31 299 TRP B N 1
ATOM 4849 C CA . TRP B 1 299 ? 4.102 -18.953 -3.428 1 97.31 299 TRP B CA 1
ATOM 4850 C C . TRP B 1 299 ? 4.121 -18.5 -1.972 1 97.31 299 TRP B C 1
ATOM 4852 O O . TRP B 1 299 ? 5.094 -17.891 -1.518 1 97.31 299 TRP B O 1
ATOM 4862 N N . GLY B 1 300 ? 3.014 -18.703 -1.241 1 96.88 300 GLY B N 1
ATOM 4863 C CA . GLY B 1 300 ? 2.938 -18.328 0.162 1 96.88 300 GLY B CA 1
ATOM 4864 C C . GLY B 1 300 ? 2.48 -16.891 0.375 1 96.88 300 GLY B C 1
ATOM 4865 O O . GLY B 1 300 ? 2.355 -16.125 -0.582 1 96.88 300 GLY B O 1
ATOM 4866 N N . THR B 1 301 ? 2.295 -16.531 1.647 1 96.75 301 THR B N 1
ATOM 4867 C CA . THR B 1 301 ? 1.736 -15.227 1.998 1 96.75 301 THR B CA 1
ATOM 4868 C C . THR B 1 301 ? 2.816 -14.148 1.968 1 96.75 301 THR B C 1
ATOM 4870 O O . THR B 1 301 ? 2.51 -12.953 2.008 1 96.75 301 THR B O 1
ATOM 4873 N N . HIS B 1 302 ? 4.078 -14.57 1.849 1 94.88 302 HIS B N 1
ATOM 4874 C CA . HIS B 1 302 ? 5.164 -13.594 1.805 1 94.88 302 HIS B CA 1
ATOM 4875 C C . HIS B 1 302 ? 5.32 -13.008 0.406 1 94.88 302 HIS B C 1
ATOM 4877 O O . HIS B 1 302 ? 6.059 -12.039 0.215 1 94.88 302 HIS B O 1
ATOM 4883 N N . PHE B 1 303 ? 4.66 -13.57 -0.562 1 96.62 303 PHE B N 1
ATOM 4884 C CA . PHE B 1 303 ? 4.621 -13.008 -1.91 1 96.62 303 PHE B CA 1
ATOM 4885 C C . PHE B 1 303 ? 3.545 -11.938 -2.021 1 96.62 303 PHE B C 1
ATOM 4887 O O . PHE B 1 303 ? 2.422 -12.125 -1.552 1 96.62 303 PHE B O 1
ATOM 4894 N N . GLY B 1 304 ? 3.877 -10.836 -2.678 1 97.31 304 GLY B N 1
ATOM 4895 C CA . GLY B 1 304 ? 2.891 -9.844 -3.061 1 97.31 304 GLY B CA 1
ATOM 4896 C C . GLY B 1 304 ? 2.078 -9.328 -1.887 1 97.31 304 GLY B C 1
ATOM 4897 O O . GLY B 1 304 ? 2.633 -9.023 -0.828 1 97.31 304 GLY B O 1
ATOM 4898 N N . ASP B 1 305 ? 0.833 -9.109 -2.109 1 96.31 305 ASP B N 1
ATOM 4899 C CA . ASP B 1 305 ? -0.116 -8.664 -1.095 1 96.31 305 ASP B CA 1
ATOM 4900 C C . ASP B 1 305 ? -0.753 -9.852 -0.376 1 96.31 305 ASP B C 1
ATOM 4902 O O . ASP B 1 305 ? -1.889 -10.227 -0.673 1 96.31 305 ASP B O 1
ATOM 4906 N N . SER B 1 306 ? 0.033 -10.453 0.527 1 96 306 SER B N 1
ATOM 4907 C CA . SER B 1 306 ? -0.404 -11.609 1.301 1 96 306 SER B CA 1
ATOM 4908 C C . SER B 1 306 ? -0.746 -12.789 0.393 1 96 306 SER B C 1
ATOM 4910 O O . SER B 1 306 ? -1.786 -13.422 0.562 1 96 306 SER B O 1
ATOM 4912 N N . GLY B 1 307 ? -0.005 -12.961 -0.666 1 98.31 307 GLY B N 1
ATOM 4913 C CA . GLY B 1 307 ? -0.162 -14.102 -1.55 1 98.31 307 GLY B CA 1
ATOM 4914 C C . GLY B 1 307 ? -0.919 -13.773 -2.822 1 98.31 307 GLY B C 1
ATOM 4915 O O . GLY B 1 307 ? -1.071 -14.625 -3.699 1 98.31 307 GLY B O 1
ATOM 4916 N N . TYR B 1 308 ? -1.37 -12.492 -2.922 1 98.75 308 TYR B N 1
ATOM 4917 C CA . TYR B 1 308 ? -2.162 -12.078 -4.074 1 98.75 308 TYR B CA 1
ATOM 4918 C C . TYR B 1 308 ? -1.424 -11.023 -4.891 1 98.75 308 TYR B C 1
ATOM 4920 O O . TYR B 1 308 ? -0.469 -10.414 -4.41 1 98.75 308 TYR B O 1
ATOM 4928 N N . ILE B 1 309 ? -1.844 -10.891 -6.086 1 98.75 309 ILE B N 1
ATOM 4929 C CA . ILE B 1 309 ? -1.357 -9.844 -6.977 1 98.75 309 ILE B CA 1
ATOM 4930 C C . ILE B 1 309 ? -2.521 -9.266 -7.781 1 98.75 309 ILE B C 1
ATOM 4932 O O . ILE B 1 309 ? -3.449 -9.992 -8.148 1 98.75 309 ILE B O 1
ATOM 4936 N N . ARG B 1 310 ? -2.516 -7.992 -8.016 1 98.81 310 ARG B N 1
ATOM 4937 C CA . ARG B 1 310 ? -3.439 -7.316 -8.922 1 98.81 310 ARG B CA 1
ATOM 4938 C C . ARG B 1 310 ? -2.795 -7.086 -10.281 1 98.81 310 ARG B C 1
ATOM 4940 O O . ARG B 1 310 ? -1.877 -6.273 -10.414 1 98.81 310 ARG B O 1
ATOM 4947 N N . MET B 1 311 ? -3.266 -7.836 -11.258 1 98.75 311 MET B N 1
ATOM 4948 C CA . MET B 1 311 ? -2.707 -7.727 -12.602 1 98.75 311 MET B CA 1
ATOM 4949 C C . MET B 1 311 ? -3.551 -6.793 -13.469 1 98.75 311 MET B C 1
ATOM 4951 O O . MET B 1 311 ? -4.781 -6.871 -13.461 1 98.75 311 MET B O 1
ATOM 4955 N N . ALA B 1 312 ? -2.918 -5.977 -14.211 1 98.56 312 ALA B N 1
ATOM 4956 C CA . ALA B 1 312 ? -3.631 -5 -15.031 1 98.56 312 ALA B CA 1
ATOM 4957 C C . ALA B 1 312 ? -4.609 -5.688 -15.977 1 98.56 312 ALA B C 1
ATOM 4959 O O . ALA B 1 312 ? -4.266 -6.68 -16.625 1 98.56 312 ALA B O 1
ATOM 4960 N N . ARG B 1 313 ? -5.754 -5.195 -15.984 1 98.25 313 ARG B N 1
ATOM 4961 C CA . ARG B 1 313 ? -6.816 -5.641 -16.875 1 98.25 313 ARG B CA 1
ATOM 4962 C C . ARG B 1 313 ? -7.07 -4.613 -17.984 1 98.25 313 ARG B C 1
ATOM 4964 O O . ARG B 1 313 ? -6.895 -3.412 -17.766 1 98.25 313 ARG B O 1
ATOM 4971 N N . ASN B 1 314 ? -7.484 -5.109 -19.141 1 96.62 314 ASN B N 1
ATOM 4972 C CA . ASN B 1 314 ? -7.75 -4.266 -20.297 1 96.62 314 ASN B CA 1
ATOM 4973 C C . ASN B 1 314 ? -6.477 -3.594 -20.797 1 96.62 314 ASN B C 1
ATOM 4975 O O . ASN B 1 314 ? -6.492 -2.416 -21.172 1 96.62 314 ASN B O 1
ATOM 4979 N N . GLN B 1 315 ? -5.387 -4.273 -20.656 1 96.06 315 GLN B N 1
ATOM 4980 C CA . GLN B 1 315 ? -4.082 -3.836 -21.141 1 96.06 315 GLN B CA 1
ATOM 4981 C C . GLN B 1 315 ? -3.465 -4.867 -22.078 1 96.06 315 GLN B C 1
ATOM 4983 O O . GLN B 1 315 ? -2.346 -5.332 -21.844 1 96.06 315 GLN B O 1
ATOM 4988 N N . ASN B 1 316 ? -4.277 -5.262 -23.109 1 95.81 316 ASN B N 1
ATOM 4989 C CA . ASN B 1 316 ? -3.836 -6.156 -24.172 1 95.81 316 ASN B CA 1
ATOM 4990 C C . ASN B 1 316 ? -3.473 -7.535 -23.625 1 95.81 316 ASN B C 1
ATOM 4992 O O . ASN B 1 316 ? -2.387 -8.047 -23.891 1 95.81 316 ASN B O 1
ATOM 4996 N N . ASN B 1 317 ? -4.324 -8.164 -22.781 1 97.69 317 ASN B N 1
ATOM 4997 C CA . ASN B 1 317 ? -4.117 -9.5 -22.234 1 97.69 317 ASN B CA 1
ATOM 4998 C C . ASN B 1 317 ? -2.742 -9.633 -21.594 1 97.69 317 ASN B C 1
ATOM 5000 O O . ASN B 1 317 ? -1.987 -10.555 -21.906 1 97.69 317 ASN B O 1
ATOM 5004 N N . MET B 1 318 ? -2.441 -8.648 -20.734 1 96.44 318 MET B N 1
ATOM 5005 C CA . MET B 1 318 ? -1.132 -8.539 -20.109 1 96.44 318 MET B CA 1
ATOM 5006 C C . MET B 1 318 ? -0.697 -9.883 -19.516 1 96.44 318 MET B C 1
ATOM 5008 O O . MET B 1 318 ? -1.468 -10.539 -18.828 1 96.44 318 MET B O 1
ATOM 5012 N N . CYS B 1 319 ? 0.475 -10.336 -19.859 1 98.19 319 CYS B N 1
ATOM 5013 C CA . CYS B 1 319 ? 1.157 -11.539 -19.406 1 98.19 319 CYS B CA 1
ATOM 5014 C C . CYS B 1 319 ? 0.398 -12.789 -19.828 1 98.19 319 CYS B C 1
ATOM 5016 O O . CYS B 1 319 ? 0.598 -13.867 -19.266 1 98.19 319 CYS B O 1
ATOM 5018 N N . GLY B 1 320 ? -0.65 -12.68 -20.703 1 98.44 320 GLY B N 1
ATOM 5019 C CA . GLY B 1 320 ? -1.342 -13.82 -21.281 1 98.44 320 GLY B CA 1
ATOM 5020 C C . GLY B 1 320 ? -2.436 -14.375 -20.391 1 98.44 320 GLY B C 1
ATOM 5021 O O . GLY B 1 320 ? -2.859 -15.516 -20.547 1 98.44 320 GLY B O 1
ATOM 5022 N N . ILE B 1 321 ? -2.918 -13.562 -19.453 1 98.69 321 ILE B N 1
ATOM 5023 C CA . ILE B 1 321 ? -3.742 -14.078 -18.375 1 98.69 321 ILE B CA 1
ATOM 5024 C C . ILE B 1 321 ? -5.051 -14.625 -18.938 1 98.69 321 ILE B C 1
ATOM 5026 O O . ILE B 1 321 ? -5.629 -15.562 -18.375 1 98.69 321 ILE B O 1
ATOM 5030 N N . ALA B 1 322 ? -5.508 -14.148 -20.047 1 98.19 322 ALA B N 1
ATOM 5031 C CA . ALA B 1 322 ? -6.785 -14.594 -20.594 1 98.19 322 ALA B CA 1
ATOM 5032 C C . ALA B 1 322 ? -6.578 -15.656 -21.672 1 98.19 322 ALA B C 1
ATOM 5034 O O . ALA B 1 322 ? -7.543 -16.141 -22.266 1 98.19 322 ALA B O 1
ATOM 5035 N N . SER B 1 323 ? -5.379 -16.094 -21.922 1 97.94 323 SER B N 1
ATOM 5036 C CA . SER B 1 323 ? -5.07 -16.938 -23.078 1 97.94 323 SER B CA 1
ATOM 5037 C C . SER B 1 323 ? -5.469 -18.375 -22.828 1 97.94 323 SER B C 1
ATOM 5039 O O . SER B 1 323 ? -5.832 -19.109 -23.75 1 97.94 323 SER B O 1
ATOM 5041 N N . TYR B 1 324 ? -5.391 -18.797 -21.609 1 97.75 324 TYR B N 1
ATOM 5042 C CA . TYR B 1 324 ? -5.648 -20.203 -21.328 1 97.75 324 TYR B CA 1
ATOM 5043 C C . TYR B 1 324 ? -6.543 -20.359 -20.109 1 97.75 324 TYR B C 1
ATOM 5045 O O . TYR B 1 324 ? -6.383 -21.312 -19.328 1 97.75 324 TYR B O 1
ATOM 5053 N N . ALA B 1 325 ? -7.422 -19.359 -19.922 1 98.12 325 ALA B N 1
ATOM 5054 C CA . ALA B 1 325 ? -8.352 -19.438 -18.797 1 98.12 325 ALA B CA 1
ATOM 5055 C C . ALA B 1 325 ? -9.305 -20.625 -18.953 1 98.12 325 ALA B C 1
ATOM 5057 O O . ALA B 1 325 ? -9.859 -20.844 -20.031 1 98.12 325 ALA B O 1
ATOM 5058 N N . CYS B 1 326 ? -9.492 -21.453 -17.891 1 97.94 326 CYS B N 1
ATOM 5059 C CA . CYS B 1 326 ? -10.398 -22.594 -17.922 1 97.94 326 CYS B CA 1
ATOM 5060 C C . CYS B 1 326 ? -10.945 -22.891 -16.531 1 97.94 326 CYS B C 1
ATOM 5062 O O . CYS B 1 326 ? -10.398 -22.422 -15.531 1 97.94 326 CYS B O 1
ATOM 5064 N N . PHE B 1 327 ? -12.047 -23.531 -16.5 1 97.69 327 PHE B N 1
ATOM 5065 C CA . PHE B 1 327 ? -12.688 -23.797 -15.211 1 97.69 327 PHE B CA 1
ATOM 5066 C C . PHE B 1 327 ? -13.445 -25.125 -15.258 1 97.69 327 PHE B C 1
ATOM 5068 O O . PHE B 1 327 ? -13.945 -25.516 -16.312 1 97.69 327 PHE B O 1
ATOM 5075 N N . PRO B 1 328 ? -13.461 -25.812 -14.117 1 97.81 328 PRO B N 1
ATOM 5076 C CA . PRO B 1 328 ? -14.234 -27.047 -13.992 1 97.81 328 PRO B CA 1
ATOM 5077 C C . PRO B 1 328 ? -15.711 -26.797 -13.719 1 97.81 328 PRO B C 1
ATOM 5079 O O . PRO B 1 328 ? -16.094 -25.688 -13.312 1 97.81 328 PRO B O 1
ATOM 5082 N N . VAL B 1 329 ? -16.484 -27.766 -14.008 1 95.5 329 VAL B N 1
ATOM 5083 C CA . VAL B 1 329 ? -17.906 -27.781 -13.68 1 95.5 329 VAL B CA 1
ATOM 5084 C C . VAL B 1 329 ? -18.234 -29.016 -12.852 1 95.5 329 VAL B C 1
ATOM 5086 O O . VAL B 1 329 ? -17.75 -30.109 -13.148 1 95.5 329 VAL B O 1
ATOM 5089 N N . MET B 1 330 ? -19 -28.75 -11.766 1 94.31 330 MET B N 1
ATOM 5090 C CA . MET B 1 330 ? -19.438 -29.859 -10.922 1 94.31 330 MET B CA 1
ATOM 5091 C C . MET B 1 330 ? -20.906 -30.172 -11.125 1 94.31 330 MET B C 1
ATOM 5093 O O . MET B 1 330 ? -21.688 -29.281 -11.453 1 94.31 330 MET B O 1
#

Solvent-accessible surface area (backbone atoms only — not comparable to full-atom values): 34510 Å² total; per-residue (Å²): 134,82,82,71,74,78,70,75,69,72,76,71,64,78,62,76,73,83,69,66,72,88,42,51,67,55,52,54,50,48,29,61,75,59,70,61,81,64,97,40,71,68,54,42,53,54,27,48,52,38,30,51,51,47,50,49,51,31,47,54,49,35,51,40,22,57,73,66,74,41,64,34,38,47,38,66,43,84,62,34,52,52,53,62,67,59,44,41,68,18,53,27,27,26,43,82,66,92,78,69,80,79,50,56,58,77,63,61,69,56,74,82,55,81,71,74,82,56,48,55,37,62,83,72,54,37,54,79,79,65,40,64,44,59,70,19,4,36,29,16,33,49,12,36,36,47,16,46,25,11,39,41,16,71,74,69,70,48,69,55,65,51,22,37,34,52,45,34,27,54,24,45,92,53,69,27,49,24,41,73,7,18,35,40,67,36,47,48,50,38,24,34,76,68,67,25,40,39,20,24,87,83,34,58,73,74,57,64,64,55,77,62,75,86,51,81,91,49,48,66,47,62,35,75,49,67,30,28,44,58,66,50,31,57,67,53,43,51,52,45,40,73,72,69,35,37,29,20,22,27,24,33,64,77,46,63,66,60,70,27,26,29,48,57,39,44,76,62,88,82,46,44,69,68,49,27,26,29,25,25,36,40,34,31,32,66,56,96,86,40,40,24,34,32,29,43,42,48,70,21,52,63,31,34,54,63,13,26,47,31,37,37,43,94,55,82,42,47,19,16,40,24,48,59,22,31,36,63,37,106,134,82,82,71,73,79,69,75,70,70,76,70,64,80,64,75,73,81,71,65,72,90,43,51,66,56,50,53,50,48,31,60,74,58,69,60,81,65,96,41,71,68,56,41,52,54,27,47,51,38,28,52,52,44,49,50,52,32,46,54,48,35,51,40,22,58,72,68,75,41,64,32,39,48,40,66,42,84,61,36,50,53,52,62,67,60,44,41,66,17,52,27,26,29,41,82,65,93,78,70,80,77,51,57,58,78,63,61,72,56,75,84,55,80,69,74,82,55,47,56,37,62,82,72,53,36,54,76,78,66,41,65,43,60,70,18,4,37,28,15,33,49,12,37,38,48,16,47,27,10,38,41,15,70,74,70,73,48,70,57,65,50,22,37,34,52,46,34,26,54,23,46,93,53,69,25,49,23,40,72,7,18,38,40,68,36,49,49,50,39,24,35,74,69,67,27,38,39,21,24,88,82,34,58,73,75,57,65,64,55,78,63,74,86,49,80,92,51,49,66,48,62,34,74,49,67,27,28,43,58,66,51,31,56,70,54,45,52,51,45,40,72,72,68,36,36,28,21,22,26,24,33,62,76,47,64,67,62,71,27,26,29,47,58,42,47,74,63,89,83,47,44,69,67,49,25,25,30,27,25,38,40,34,33,33,67,58,95,88,40,41,22,34,34,31,44,44,48,71,20,52,64,31,35,55,63,12,25,48,30,37,39,42,94,55,83,43,47,20,16,40,24,48,60,21,30,37,65,39,107

Nearest PDB structures (foldseek):
  7pk4-assembly1_A  TM=9.910E-01  e=4.288E-34  Homo sapiens
  8qkb-assembly1_C  TM=9.885E-01  e=4.556E-34  Homo sapiens
  2yj9-assembly1_A  TM=9.886E-01  e=1.002E-33  Homo sapiens
  5mqy-assembly1_A  TM=9.896E-01  e=2.645E-33  Homo sapiens
  8a4u-assembly4_D  TM=9.804E-01  e=2.080E-32  Homo sapiens

InterPro domains:
  IPR000169 Cysteine peptidase, cysteine active site [PS00139] (133-144)
  IPR000668 Peptidase C1A, papain C-terminal [PF00112] (115-328)
  IPR000668 Peptidase C1A, papain C-terminal [PR00705] (133-148)
  IPR000668 Peptidase C1A, papain C-terminal [PR00705] (277-287)
  IPR000668 Peptidase C1A, papain C-terminal [PR00705] (292-298)
  IPR000668 Peptidase C1A, papain C-terminal [SM00645] (115-329)
  IPR013128 Peptidase C1A [PTHR12411] (21-322)
  IPR013201 Cathepsin propeptide inhibitor domain (I29) [PF08246] (27-87)
  IPR013201 Cathepsin propeptide inhibitor domain (I29) [SM00848] (27-87)
  IPR025660 Cysteine peptidase, histidine active site [PS00639] (275-285)
  IPR025661 Cysteine peptidase, asparagine active site [PS00640] (292-311)
  IPR038765 Papain-like cysteine peptidase superfamily [SSF54001] (18-329)
  IPR039417 Papain-like cysteine endopeptidase [cd02248] (116-328)

Organism: Carassius auratus (NCBI:txid7957)

pLDDT: mean 92.18, std 15.28, range [28.42, 98.94]

Secondary structure (DSSP, 8-state):
--------------------GGGHHHHHHHHHHTT---SSHHHHHHHHHHHHHHHHHHHHHHHHHHTTS-SEEE---TTTTS-HHHHHHHT--B---TT----B------S-PPPPS-EEGGGGT------B-TTSB-HHHHHHHHHHHHHHHHHHS----B-HHHHHHH-GGGT--TTB-B-HHHHHHHHHHHT-EEBTTTS---SS-------GGGEEE---EEEEPPTT-HHHHHHHHHHH--EEEEE---SHHHHTEEEEEE--TT--S---EEEEEEEEEEETTEEEEEEE-SB-TTSTBTTEEEEESSSSSGGGTTTS-EEEE-/--------------------GGGHHHHHHHHHHTT---SSHHHHHHHHHHHHHHHHHHHHHHHHHHTTS-SEEE---TTTTS-HHHHHHHT--B---TT----B------S-PPPPS-EEGGGGT------B-TTSB-HHHHHHHHHHHHHHHHHHS----B-HHHHHHH-GGGT--TTB-B-HHHHHHHHHHHT-EEBTTTS---SS-------GGGEEE---EEEEPPTT-HHHHHHHHHHH--EEEEE---SHHHHTEEEEEE--TT--S---EEEEEEEEEEETTEEEEEEE-SB-TTSTBTTEEEEESSSSSGGGTTTT-EEEE-